Protein AF-A0A399QSS6-F1 (afdb_monomer_lite)

Organism: NCBI:txid33014

InterPro domains:
  IPR018674 Protein of unknown function DUF2142, membrane [PF09913] (36-411)

Sequence (459 aa):
MMRTPPHARAPRTDGRPGRASLLVFLAALIGIGVLSALWAVTTPLGASPDEPAHMNKAASVVRGQFLGDVTDDPQVRTVQVPAGVAYSDPSACARHDGDRTADCAPGFPAGDAADRIVSTETSAGLYDPVYYLLVGWPTLIWGGSTTAVFGMRLVSALLCTLLAAGALAYLARLPRPVLPVLATFAALTPMTHSLFGSVNPNAFEIAATAAFAAAYVSGLVRGGPVSWRTAAFLAVTGGLLVHARGLSPMWLGVVVVAGACLVGWPRAWAYLRRPQVLTAVGVVAVSTALAVVWILRTGSLAAVGVYERAGTSFGEGLVIMLERTVDYARDMVGNFGWLDTAIPSYAVFPYFVGWGVIVAAALMIPSAKGGRRAVVVALVGFVLLPALVQASSVTKSGFVWQGRYNLPAYLLLIMVAAVVAAPAFDRVPALVHRRILALVAVVHAAAAFVGLMTFLRRN

Secondary structure (DSSP, 8-state):
---PPP-------S-S--HHHHHHHHHHHHHHHHHHHHHHHHSPTT-STTHHHHHHHHHHHTTT-SS-EE-SSSS-EEEEEEHHHHTTTTT-TTTT-TT--GGGSPPPPPGGGGTSEEEEEETTTTS-SHHHHHHHTHHHHSTTSHHHHHHHHHHHHHHHHHHHHHHHHHHTTSSS-HHHHHHHHHHS-HHHHHHHTSS-HHHHHHHHHHHHHHHHHHHHHH-SPPPHHHHHHHHHHHHHHHTTSTTHHHHHHHHHHHHHHHH-HHHHHHHHTSHHHHHHHHHHHHHHHHHHHHHHHHTTTT-----TTTT--HHHHHHHHHHTHHHHHHHHHHEETTTTEEPPHHHHHHHHHHHHHHHHHHHHS--STTHHHHHHHHHHHHHHHHHHHHHHHHHHH-----GGGGHHHHHHHHHHHHHHHHHHHTTS-HHHHHHHHHHHHHHHHHHHHHHHHHHHTT-

Structure (mmCIF, N/CA/C/O backbone):
data_AF-A0A399QSS6-F1
#
_entry.id   AF-A0A399QSS6-F1
#
loop_
_atom_site.group_PDB
_atom_site.id
_atom_site.type_symbol
_atom_site.label_atom_id
_atom_site.label_alt_id
_atom_site.label_comp_id
_atom_site.label_asym_id
_atom_site.label_entity_id
_atom_site.label_seq_id
_atom_site.pdbx_PDB_ins_code
_atom_site.Cartn_x
_atom_site.Cartn_y
_atom_site.Cartn_z
_atom_site.occupancy
_atom_site.B_iso_or_equiv
_atom_site.auth_seq_id
_atom_site.auth_comp_id
_atom_site.auth_asym_id
_atom_site.auth_atom_id
_atom_site.pdbx_PDB_model_num
ATOM 1 N N . MET A 1 1 ? -6.012 -2.836 61.824 1.00 42.12 1 MET A N 1
ATOM 2 C CA . MET A 1 1 ? -5.228 -3.176 60.614 1.00 42.12 1 MET A CA 1
ATOM 3 C C . MET A 1 1 ? -5.955 -2.652 59.381 1.00 42.12 1 MET A C 1
ATOM 5 O O . MET A 1 1 ? -6.887 -3.290 58.907 1.00 42.12 1 MET A O 1
ATOM 9 N N . MET A 1 2 ? -5.586 -1.461 58.902 1.00 37.75 2 MET A N 1
ATOM 10 C CA . MET A 1 2 ? -6.075 -0.924 57.627 1.00 37.75 2 MET A CA 1
ATOM 11 C C . MET A 1 2 ? -5.418 -1.702 56.484 1.00 37.75 2 MET A C 1
ATOM 13 O O . MET A 1 2 ? -4.194 -1.727 56.378 1.00 37.75 2 MET A O 1
ATOM 17 N N . ARG A 1 3 ? -6.225 -2.363 55.647 1.00 40.69 3 ARG A N 1
ATOM 18 C CA . ARG A 1 3 ? -5.757 -2.981 54.403 1.00 40.69 3 ARG A CA 1
ATOM 19 C C . ARG A 1 3 ? -5.365 -1.870 53.433 1.00 40.69 3 ARG A C 1
ATOM 21 O O . ARG A 1 3 ? -6.220 -1.130 52.956 1.00 40.69 3 ARG A O 1
ATOM 28 N N . THR A 1 4 ? -4.074 -1.763 53.155 1.00 36.94 4 THR A N 1
ATOM 29 C CA . THR A 1 4 ? -3.528 -0.985 52.044 1.00 36.94 4 THR A CA 1
ATOM 30 C C . THR A 1 4 ? -4.173 -1.447 50.729 1.00 36.94 4 THR A C 1
ATOM 32 O O . THR A 1 4 ? -4.243 -2.653 50.476 1.00 36.94 4 THR A O 1
ATOM 35 N N . PRO A 1 5 ? -4.678 -0.530 49.885 1.00 42.84 5 PRO A N 1
ATOM 36 C CA . PRO A 1 5 ? -5.197 -0.893 48.574 1.00 42.84 5 PRO A CA 1
ATOM 37 C C . PRO A 1 5 ? -4.061 -1.456 47.703 1.00 42.84 5 PRO A C 1
ATOM 39 O O . PRO A 1 5 ? -2.914 -1.020 47.836 1.00 42.84 5 PRO A O 1
ATOM 42 N N . PRO A 1 6 ? -4.342 -2.422 46.810 1.00 45.88 6 PRO A N 1
ATOM 43 C CA . PRO A 1 6 ? -3.322 -2.992 45.943 1.00 45.88 6 PRO A CA 1
ATOM 44 C C . PRO A 1 6 ? -2.719 -1.880 45.084 1.00 45.88 6 PRO A C 1
ATOM 46 O O . PRO A 1 6 ? -3.445 -1.168 44.388 1.00 45.88 6 PRO A O 1
ATOM 49 N N . HIS A 1 7 ? -1.393 -1.731 45.148 1.00 41.66 7 HIS A N 1
ATOM 50 C CA . HIS A 1 7 ? -0.626 -0.816 44.310 1.00 41.66 7 HIS A CA 1
ATOM 51 C C . HIS A 1 7 ? -1.131 -0.885 42.865 1.00 41.66 7 HIS A C 1
ATOM 53 O O . HIS A 1 7 ? -1.028 -1.926 42.207 1.00 41.66 7 HIS A O 1
ATOM 59 N N . ALA A 1 8 ? -1.679 0.228 42.372 1.00 42.28 8 ALA A N 1
ATOM 60 C CA . ALA A 1 8 ? -1.966 0.408 40.961 1.00 42.28 8 ALA A CA 1
ATOM 61 C C . ALA A 1 8 ? -0.668 0.118 40.200 1.00 42.28 8 ALA A C 1
ATOM 63 O O . ALA A 1 8 ? 0.312 0.852 40.331 1.00 42.28 8 ALA A O 1
ATOM 64 N N . ARG A 1 9 ? -0.627 -1.002 39.463 1.00 40.91 9 ARG A N 1
ATOM 65 C CA . ARG A 1 9 ? 0.510 -1.334 38.599 1.00 40.91 9 ARG A CA 1
ATOM 66 C C . ARG A 1 9 ? 0.791 -0.108 37.741 1.00 40.91 9 ARG A C 1
ATOM 68 O O . ARG A 1 9 ? -0.097 0.323 37.005 1.00 40.91 9 ARG A O 1
ATOM 75 N N . ALA A 1 10 ? 2.005 0.434 37.851 1.00 41.94 10 ALA A N 1
ATOM 76 C CA . ALA A 1 10 ? 2.456 1.531 37.009 1.00 41.94 10 ALA A CA 1
ATOM 77 C C . ALA A 1 10 ? 2.076 1.217 35.551 1.00 41.94 10 ALA A C 1
ATOM 79 O O . ALA A 1 10 ? 2.277 0.071 35.118 1.00 41.94 10 ALA A O 1
ATOM 80 N N . PRO A 1 11 ? 1.481 2.168 34.807 1.00 45.41 11 PRO A N 1
ATOM 81 C CA . PRO A 1 11 ? 1.092 1.930 33.429 1.00 45.41 11 PRO A CA 1
ATOM 82 C C . PRO A 1 11 ? 2.336 1.472 32.679 1.00 45.41 11 PRO A C 1
ATOM 84 O O . PRO A 1 11 ? 3.299 2.228 32.546 1.00 45.41 11 PRO A O 1
ATOM 87 N N . ARG A 1 12 ? 2.343 0.199 32.258 1.00 54.56 12 ARG A N 1
ATOM 88 C CA . ARG A 1 12 ? 3.461 -0.365 31.504 1.00 54.56 12 ARG A CA 1
ATOM 89 C C . ARG A 1 12 ? 3.644 0.557 30.307 1.00 54.56 12 ARG A C 1
ATOM 91 O O . ARG A 1 12 ? 2.722 0.709 29.502 1.00 54.56 12 ARG A O 1
ATOM 98 N N . THR A 1 13 ? 4.810 1.196 30.227 1.00 55.78 13 THR A N 1
ATOM 99 C CA . THR A 1 13 ? 5.252 1.842 28.995 1.00 55.78 13 THR A CA 1
ATOM 100 C C . THR A 1 13 ? 5.074 0.842 27.863 1.00 55.78 13 THR A C 1
ATOM 102 O O . THR A 1 13 ? 5.072 -0.371 28.105 1.00 55.78 13 THR A O 1
ATOM 105 N N . ASP A 1 14 ? 4.886 1.323 26.638 1.00 63.03 14 ASP A N 1
ATOM 106 C CA . ASP A 1 14 ? 4.779 0.458 25.467 1.00 63.03 14 ASP A CA 1
ATOM 107 C C . ASP A 1 14 ? 6.132 -0.238 25.168 1.00 63.03 14 ASP A C 1
ATOM 109 O O . ASP A 1 14 ? 6.847 0.088 24.222 1.00 63.03 14 ASP A O 1
ATOM 113 N N . GLY A 1 15 ? 6.565 -1.100 26.092 1.00 58.00 15 GLY A N 1
ATOM 114 C CA . GLY A 1 15 ? 7.837 -1.800 26.150 1.00 58.00 15 GLY A CA 1
ATOM 115 C C . GLY A 1 15 ? 7.843 -3.035 25.257 1.00 58.00 15 GLY A C 1
ATOM 116 O O . GLY A 1 15 ? 7.006 -3.164 24.367 1.00 58.00 15 GLY A O 1
ATOM 117 N N . ARG A 1 16 ? 8.834 -3.923 25.468 1.00 58.53 16 ARG A N 1
ATOM 118 C CA . ARG A 1 16 ? 9.107 -5.106 24.623 1.00 58.53 16 ARG A CA 1
ATOM 119 C C . ARG A 1 16 ? 7.806 -5.794 24.168 1.00 58.53 16 ARG A C 1
ATOM 121 O O . ARG A 1 16 ? 6.924 -5.990 25.008 1.00 58.53 16 ARG A O 1
ATOM 128 N N . PRO A 1 17 ? 7.696 -6.163 22.875 1.00 68.25 17 PRO A N 1
ATOM 129 C CA . PRO A 1 17 ? 6.484 -6.77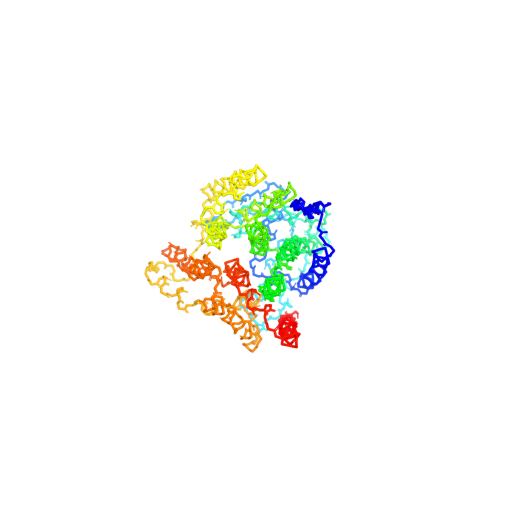3 22.347 1.00 68.25 17 PRO A CA 1
ATOM 130 C C . PRO A 1 17 ? 6.111 -7.987 23.198 1.00 68.25 17 PRO A C 1
ATOM 132 O O . PRO A 1 17 ? 6.953 -8.836 23.493 1.00 68.25 17 PRO A O 1
ATOM 135 N N . GLY A 1 18 ? 4.849 -8.047 23.625 1.00 82.06 18 GLY A N 1
ATOM 136 C CA . GLY A 1 18 ? 4.331 -9.235 24.295 1.00 82.06 18 GLY A CA 1
ATOM 137 C C . GLY A 1 18 ? 4.423 -10.448 23.368 1.00 82.06 18 GLY A C 1
ATOM 138 O O . GLY A 1 18 ? 4.410 -10.297 22.145 1.00 82.06 18 GLY A O 1
ATOM 139 N N . ARG A 1 19 ? 4.464 -11.656 23.944 1.00 89.06 19 ARG A N 1
ATOM 140 C CA . ARG A 1 19 ? 4.574 -12.921 23.193 1.00 89.06 19 ARG A CA 1
ATOM 141 C C . ARG A 1 19 ? 3.567 -13.012 22.037 1.00 89.06 19 ARG A C 1
ATOM 143 O O . ARG A 1 19 ? 3.942 -13.428 20.952 1.00 89.06 19 ARG A O 1
ATOM 150 N N . ALA A 1 20 ? 2.330 -12.551 22.238 1.00 88.81 20 ALA A N 1
ATOM 151 C CA . ALA A 1 20 ? 1.299 -12.527 21.197 1.00 88.81 20 ALA A CA 1
ATOM 152 C C . ALA A 1 20 ? 1.641 -11.599 20.012 1.00 88.81 20 ALA A C 1
ATOM 154 O O . ALA A 1 20 ? 1.513 -12.009 18.867 1.00 88.81 20 ALA A O 1
ATOM 155 N N . SER A 1 21 ? 2.129 -10.381 20.273 1.00 92.62 21 SER A N 1
ATOM 156 C CA . SER A 1 21 ? 2.534 -9.425 19.224 1.00 92.62 21 SER A CA 1
ATOM 157 C C . SER A 1 21 ? 3.714 -9.961 18.408 1.00 92.62 21 SER A C 1
ATOM 159 O O . SER A 1 21 ? 3.717 -9.836 17.188 1.00 92.62 21 SER A O 1
ATOM 161 N N . LEU A 1 22 ? 4.676 -10.622 19.066 1.00 95.06 22 LEU A N 1
ATOM 162 C CA . LEU A 1 22 ? 5.795 -11.279 18.387 1.00 95.06 22 LEU A CA 1
ATOM 163 C C . LEU A 1 22 ? 5.339 -12.472 17.534 1.00 95.06 22 LEU A C 1
ATOM 165 O O . LEU A 1 22 ? 5.793 -12.614 16.407 1.00 95.06 22 LEU A O 1
ATOM 169 N N . LEU A 1 23 ? 4.434 -13.313 18.041 1.00 96.50 23 LEU A N 1
ATOM 170 C CA . LEU A 1 23 ? 3.902 -14.442 17.271 1.00 96.50 23 LEU A CA 1
ATOM 171 C C . LEU A 1 23 ? 3.108 -13.974 16.047 1.00 96.50 23 LEU A C 1
ATOM 173 O O . LEU A 1 23 ? 3.292 -14.531 14.973 1.00 96.50 23 LEU A O 1
ATOM 177 N N . VAL A 1 24 ? 2.281 -12.930 16.185 1.00 96.94 24 VAL A N 1
ATOM 178 C CA . VAL A 1 24 ? 1.565 -12.324 15.048 1.00 96.94 24 VAL A CA 1
ATOM 179 C C . VAL A 1 24 ? 2.550 -11.758 14.029 1.00 96.94 24 VAL A C 1
ATOM 181 O O . VAL A 1 24 ? 2.374 -11.994 12.840 1.00 96.94 24 VAL A O 1
ATOM 184 N N . PHE A 1 25 ? 3.604 -11.072 14.482 1.00 98.00 25 PHE A N 1
ATOM 185 C CA . PHE A 1 25 ? 4.661 -10.582 13.598 1.00 98.00 25 PHE A CA 1
ATOM 186 C C . PHE A 1 25 ? 5.310 -11.721 12.804 1.00 98.00 25 PHE A C 1
ATOM 188 O O . PHE A 1 25 ? 5.372 -11.646 11.585 1.00 98.00 25 PHE A O 1
ATOM 195 N N . LEU A 1 26 ? 5.761 -12.783 13.480 1.00 98.12 26 LEU A N 1
ATOM 196 C CA . LEU A 1 26 ? 6.441 -13.911 12.836 1.00 98.12 26 LEU A CA 1
ATOM 197 C C . LEU A 1 26 ? 5.511 -14.678 11.889 1.00 98.12 26 LEU A C 1
ATOM 199 O O . LEU A 1 26 ? 5.911 -15.006 10.777 1.00 98.12 26 LEU A O 1
ATOM 203 N N . ALA A 1 27 ? 4.264 -14.922 12.297 1.00 97.25 27 ALA A N 1
ATOM 204 C CA . ALA A 1 27 ? 3.274 -15.590 11.457 1.00 97.25 27 ALA A CA 1
ATOM 205 C C . ALA A 1 27 ? 2.940 -14.763 10.207 1.00 97.25 27 ALA A C 1
ATOM 207 O O . ALA A 1 27 ? 2.885 -15.314 9.112 1.00 97.25 27 ALA A O 1
ATOM 208 N N . ALA A 1 28 ? 2.763 -13.446 10.356 1.00 97.44 28 ALA A N 1
ATOM 209 C CA . ALA A 1 28 ? 2.532 -12.544 9.233 1.00 97.44 28 ALA A CA 1
ATOM 210 C C . ALA A 1 28 ? 3.756 -12.456 8.315 1.00 97.44 28 ALA A C 1
ATOM 212 O O . ALA A 1 28 ? 3.603 -12.544 7.104 1.00 97.44 28 ALA A O 1
ATOM 213 N N . LEU A 1 29 ? 4.960 -12.340 8.884 1.00 98.12 29 LEU A N 1
ATOM 214 C CA . LEU A 1 29 ? 6.215 -12.283 8.138 1.00 98.12 29 LEU A CA 1
ATOM 215 C C . LEU A 1 29 ? 6.408 -13.533 7.275 1.00 98.12 29 LEU A C 1
ATOM 217 O O . LEU A 1 29 ? 6.734 -13.416 6.100 1.00 98.12 29 LEU A O 1
ATOM 221 N N . ILE A 1 30 ? 6.166 -14.717 7.840 1.00 97.69 30 ILE A N 1
ATOM 222 C CA . ILE A 1 30 ? 6.285 -15.981 7.109 1.00 97.69 30 ILE A CA 1
ATOM 223 C C . ILE A 1 30 ? 5.143 -16.118 6.096 1.00 97.69 30 ILE A C 1
ATOM 225 O O . ILE A 1 30 ? 5.402 -16.354 4.924 1.00 97.69 30 ILE A O 1
ATOM 229 N N . GLY A 1 31 ? 3.886 -15.948 6.514 1.00 95.81 31 GLY A N 1
ATOM 230 C CA . GLY A 1 31 ? 2.726 -16.172 5.648 1.00 95.81 31 GLY A CA 1
ATOM 231 C C . GLY A 1 31 ? 2.660 -15.205 4.465 1.00 95.81 31 GLY A C 1
ATOM 232 O O . GLY A 1 31 ? 2.586 -15.636 3.318 1.00 95.81 31 GLY A O 1
ATOM 233 N N . ILE A 1 32 ? 2.729 -13.897 4.733 1.00 97.31 32 ILE A N 1
ATOM 234 C CA . ILE A 1 32 ? 2.707 -12.858 3.690 1.00 97.31 32 ILE A CA 1
ATOM 235 C C . ILE A 1 32 ? 4.000 -12.909 2.872 1.00 97.31 32 ILE A C 1
ATOM 237 O O . ILE A 1 32 ? 3.947 -12.767 1.653 1.00 97.31 32 ILE A O 1
ATOM 241 N N . GLY A 1 33 ? 5.145 -13.167 3.514 1.00 97.44 33 GLY A N 1
ATOM 242 C CA . GLY A 1 33 ? 6.438 -13.254 2.840 1.00 97.44 33 GLY A CA 1
ATOM 243 C C . GLY A 1 33 ? 6.507 -14.406 1.845 1.00 97.44 33 GLY A C 1
ATOM 244 O O . GLY A 1 33 ? 6.916 -14.192 0.710 1.00 97.44 33 GLY A O 1
ATOM 245 N N . VAL A 1 34 ? 6.042 -15.602 2.223 1.00 96.38 34 VAL A N 1
ATOM 246 C CA . VAL A 1 34 ? 5.975 -16.760 1.317 1.00 96.38 34 VAL A CA 1
ATOM 247 C C . VAL A 1 34 ? 5.033 -16.485 0.148 1.00 96.38 34 VAL A C 1
ATOM 249 O O . VAL A 1 34 ? 5.405 -16.744 -0.991 1.00 96.38 34 VAL A O 1
ATOM 252 N N . LEU A 1 35 ? 3.847 -15.920 0.398 1.00 95.31 35 LEU A N 1
ATOM 253 C CA . LEU A 1 35 ? 2.904 -15.578 -0.672 1.00 95.31 35 LEU A CA 1
ATOM 254 C C . LEU A 1 35 ? 3.479 -14.526 -1.630 1.00 95.31 35 LEU A C 1
ATOM 256 O O . LEU A 1 35 ? 3.401 -14.694 -2.842 1.00 95.31 35 LEU A O 1
ATOM 260 N N . SER A 1 36 ? 4.091 -13.467 -1.099 1.00 97.25 36 SER A N 1
ATOM 261 C CA . SER A 1 36 ? 4.674 -12.389 -1.907 1.00 97.25 36 SER A CA 1
ATOM 262 C C . SER A 1 36 ? 5.902 -12.868 -2.687 1.00 97.25 36 SER A C 1
ATOM 264 O O . SER A 1 36 ? 6.073 -12.512 -3.847 1.00 97.25 36 SER A O 1
ATOM 266 N N . ALA A 1 37 ? 6.739 -13.721 -2.087 1.00 97.00 37 ALA A N 1
ATOM 267 C CA . ALA A 1 37 ? 7.871 -14.342 -2.770 1.00 97.00 37 ALA A CA 1
ATOM 268 C C . ALA A 1 37 ? 7.411 -15.312 -3.868 1.00 97.00 37 ALA A C 1
ATOM 270 O O . ALA A 1 37 ? 8.011 -15.346 -4.938 1.00 97.00 37 ALA A O 1
ATOM 271 N N . LEU A 1 38 ? 6.324 -16.056 -3.636 1.00 96.00 38 LEU A N 1
ATOM 272 C CA . LEU A 1 38 ? 5.719 -16.911 -4.654 1.00 96.00 38 LEU A CA 1
ATOM 273 C C . LEU A 1 38 ? 5.257 -16.080 -5.854 1.00 96.00 38 LEU A C 1
ATOM 275 O O . LEU A 1 38 ? 5.600 -16.420 -6.982 1.00 96.00 38 LEU A O 1
ATOM 279 N N . TRP A 1 39 ? 4.570 -14.956 -5.626 1.00 96.38 39 TRP A N 1
ATOM 280 C CA . TRP A 1 39 ? 4.232 -14.005 -6.691 1.00 96.38 39 TRP A CA 1
ATOM 281 C C . TRP A 1 39 ? 5.476 -13.456 -7.398 1.00 96.38 39 TRP A C 1
ATOM 283 O O . TRP A 1 39 ? 5.495 -13.402 -8.625 1.00 96.38 39 TRP A O 1
ATOM 293 N N . ALA A 1 40 ? 6.535 -13.124 -6.656 1.00 96.38 40 ALA A N 1
ATOM 294 C CA . ALA A 1 40 ? 7.774 -12.604 -7.231 1.00 96.38 40 ALA A CA 1
ATOM 295 C C . ALA A 1 40 ? 8.432 -13.557 -8.235 1.00 96.38 40 ALA A C 1
ATOM 297 O O . ALA A 1 40 ? 8.922 -13.098 -9.269 1.00 96.38 40 ALA A O 1
ATOM 298 N N . VAL A 1 41 ? 8.436 -14.862 -7.939 1.00 94.94 41 VAL A N 1
ATOM 299 C CA . VAL A 1 41 ? 9.087 -15.879 -8.783 1.00 94.94 41 VAL A CA 1
ATOM 300 C C . VAL A 1 41 ? 8.176 -16.447 -9.867 1.00 94.94 41 VAL A C 1
ATOM 302 O O . VAL A 1 41 ? 8.669 -16.868 -10.906 1.00 94.94 41 VAL A O 1
ATOM 305 N N . THR A 1 42 ? 6.861 -16.471 -9.641 1.00 93.75 42 THR A N 1
ATOM 306 C CA . THR A 1 42 ? 5.901 -17.022 -10.612 1.00 93.75 42 THR A CA 1
ATOM 307 C C . THR A 1 42 ? 5.434 -16.003 -11.634 1.00 93.75 42 THR A C 1
ATOM 309 O O . THR A 1 42 ? 4.964 -16.405 -12.692 1.00 93.75 42 THR A O 1
ATOM 312 N N . THR A 1 43 ? 5.562 -14.704 -11.350 1.00 93.06 43 THR A N 1
ATOM 313 C CA . THR A 1 43 ? 5.119 -13.676 -12.290 1.00 93.06 43 THR A CA 1
ATOM 314 C C . THR A 1 43 ? 6.082 -13.579 -13.472 1.00 93.06 43 THR A C 1
ATOM 316 O O . THR A 1 43 ? 7.268 -13.343 -13.226 1.00 93.06 43 THR A O 1
ATOM 319 N N . PRO A 1 44 ? 5.642 -13.698 -14.740 1.00 92.06 44 PRO A N 1
ATOM 320 C CA . PRO A 1 44 ? 6.536 -13.496 -15.874 1.00 92.06 44 PRO A CA 1
ATOM 321 C C . PRO A 1 44 ? 7.177 -12.105 -15.844 1.00 92.06 44 PRO A C 1
ATOM 323 O O . PRO A 1 44 ? 6.649 -11.160 -15.242 1.00 92.06 44 PRO A O 1
ATOM 326 N N . LEU A 1 45 ? 8.358 -11.969 -16.440 1.00 90.81 45 LEU A N 1
ATOM 327 C CA . LEU A 1 45 ? 9.042 -10.678 -16.495 1.00 90.81 45 LEU A CA 1
ATOM 328 C C . LEU A 1 45 ? 8.195 -9.671 -17.281 1.00 90.81 45 LEU A C 1
ATOM 330 O O . LEU A 1 45 ? 7.624 -10.001 -18.313 1.00 90.81 45 LEU A O 1
ATOM 334 N N . GLY A 1 46 ? 8.034 -8.470 -16.724 1.00 87.19 46 GLY A N 1
ATOM 335 C CA . GLY A 1 46 ? 7.228 -7.411 -17.333 1.00 87.19 46 GLY A CA 1
ATOM 336 C C . GLY A 1 46 ? 5.712 -7.617 -17.305 1.00 87.19 46 GLY A C 1
ATOM 337 O O . GLY A 1 46 ? 4.977 -6.729 -17.733 1.00 87.19 46 GLY A O 1
ATOM 338 N N . ALA A 1 47 ? 5.215 -8.738 -16.772 1.00 91.38 47 ALA A N 1
ATOM 339 C CA . ALA A 1 47 ? 3.779 -9.001 -16.706 1.00 91.38 47 ALA A CA 1
ATOM 340 C C . ALA A 1 47 ? 3.075 -8.225 -15.584 1.00 91.38 47 ALA A C 1
ATOM 342 O O . ALA A 1 47 ? 1.872 -8.023 -15.665 1.00 91.38 47 ALA A O 1
ATOM 343 N N . SER A 1 48 ? 3.790 -7.770 -14.551 1.00 92.12 48 SER A N 1
ATOM 344 C CA . SER A 1 48 ? 3.207 -6.964 -13.472 1.00 92.12 48 SER A CA 1
ATOM 345 C C . SER A 1 48 ? 2.952 -5.519 -13.926 1.00 92.12 48 SER A C 1
ATOM 347 O O . SER A 1 48 ? 3.753 -4.969 -14.688 1.00 92.12 48 SER A O 1
ATOM 349 N N . PRO A 1 49 ? 1.888 -4.862 -13.429 1.00 91.19 49 PRO A N 1
ATOM 350 C CA . PRO A 1 49 ? 1.529 -3.540 -13.910 1.00 91.19 49 PRO A CA 1
ATOM 351 C C . PRO A 1 49 ? 2.637 -2.510 -13.680 1.00 91.19 49 PRO A C 1
ATOM 353 O O . PRO A 1 49 ? 3.116 -2.354 -12.551 1.00 91.19 49 PRO A O 1
ATOM 356 N N . ASP A 1 50 ? 2.998 -1.799 -14.752 1.00 92.31 50 ASP A N 1
ATOM 357 C CA . ASP A 1 50 ? 4.008 -0.731 -14.789 1.00 92.31 50 ASP A CA 1
ATOM 358 C C . ASP A 1 50 ? 5.409 -1.154 -14.299 1.00 92.31 50 ASP A C 1
ATOM 360 O O . ASP A 1 50 ? 6.313 -0.329 -14.154 1.00 92.31 50 ASP A O 1
ATOM 364 N N . GLU A 1 51 ? 5.622 -2.448 -14.048 1.00 95.50 51 GLU A N 1
ATOM 365 C CA . GLU A 1 51 ? 6.838 -2.956 -13.423 1.00 95.50 51 GLU A CA 1
ATOM 366 C C . GLU A 1 51 ? 8.106 -2.674 -14.242 1.00 95.50 51 GLU A C 1
ATOM 368 O O . GLU A 1 51 ? 9.091 -2.263 -13.624 1.00 95.50 51 GLU A O 1
ATOM 373 N N . PRO A 1 52 ? 8.120 -2.792 -15.587 1.00 96.06 52 PRO A N 1
ATOM 374 C CA . PRO A 1 52 ? 9.309 -2.459 -16.370 1.00 96.06 52 PRO A CA 1
ATOM 375 C C . PRO A 1 52 ? 9.803 -1.028 -16.143 1.00 96.06 52 PRO A C 1
ATOM 377 O O . PRO A 1 52 ? 10.987 -0.794 -15.893 1.00 96.06 52 PRO A O 1
ATOM 380 N N . ALA A 1 53 ? 8.880 -0.060 -16.119 1.00 96.50 53 ALA A N 1
ATOM 381 C CA . ALA A 1 53 ? 9.214 1.334 -15.850 1.00 96.50 53 ALA A CA 1
ATOM 382 C C . ALA A 1 53 ? 9.821 1.498 -14.447 1.00 96.50 53 ALA A C 1
ATOM 384 O O . ALA A 1 53 ? 10.811 2.218 -14.272 1.00 96.50 53 ALA A O 1
ATOM 385 N N . HIS A 1 54 ? 9.267 0.806 -13.450 1.00 97.44 54 HIS A N 1
ATOM 386 C CA . HIS A 1 54 ? 9.767 0.837 -12.079 1.00 97.44 54 HIS A CA 1
ATOM 387 C C . HIS A 1 54 ? 11.120 0.126 -11.912 1.00 97.44 54 HIS A C 1
ATOM 389 O O . HIS A 1 54 ? 11.958 0.604 -11.144 1.00 97.44 54 HIS A O 1
ATOM 395 N N . MET A 1 55 ? 11.370 -0.961 -12.646 1.00 97.88 55 MET A N 1
ATOM 396 C CA . MET A 1 55 ? 12.661 -1.654 -12.675 1.00 97.88 55 MET A CA 1
ATOM 397 C C . MET A 1 55 ? 13.754 -0.777 -13.289 1.00 97.88 55 MET A C 1
ATOM 399 O O . MET A 1 55 ? 14.806 -0.594 -12.672 1.00 97.88 55 MET A O 1
ATOM 403 N N . ASN A 1 56 ? 13.478 -0.157 -14.440 1.00 97.88 56 ASN A N 1
ATOM 404 C CA . ASN A 1 56 ? 14.401 0.774 -15.093 1.00 97.88 56 ASN A CA 1
ATOM 405 C C . ASN A 1 56 ? 14.733 1.959 -14.172 1.00 97.88 56 ASN A C 1
ATOM 407 O O . ASN A 1 56 ? 15.902 2.275 -13.950 1.00 97.88 56 ASN A O 1
ATOM 411 N N . LYS A 1 57 ? 13.715 2.556 -13.540 1.00 97.81 57 LYS A N 1
ATOM 412 C CA . LYS A 1 57 ? 13.888 3.639 -12.562 1.00 97.81 57 LYS A CA 1
ATOM 413 C C . LYS A 1 57 ? 14.713 3.206 -11.343 1.00 97.81 57 LYS A C 1
ATOM 415 O O . LYS A 1 57 ? 15.580 3.950 -10.894 1.00 97.81 57 LYS A O 1
ATOM 420 N N . ALA A 1 58 ? 14.476 2.013 -10.800 1.00 98.31 58 ALA A N 1
ATOM 421 C CA . ALA A 1 58 ? 15.264 1.478 -9.690 1.00 98.31 58 ALA A CA 1
ATOM 422 C C . ALA A 1 58 ? 16.736 1.287 -10.057 1.00 98.31 58 ALA A C 1
ATOM 424 O O . ALA A 1 58 ? 17.609 1.734 -9.313 1.00 98.31 58 ALA A O 1
ATOM 425 N N . ALA A 1 59 ? 17.015 0.681 -11.212 1.00 98.31 59 ALA A N 1
ATOM 426 C CA . ALA A 1 59 ? 18.378 0.454 -11.674 1.00 98.31 59 ALA A CA 1
ATOM 427 C C . ALA A 1 59 ? 19.127 1.756 -12.010 1.00 98.31 59 ALA A C 1
ATOM 429 O O . ALA A 1 59 ? 20.339 1.820 -11.779 1.00 98.31 59 ALA A O 1
ATOM 430 N N . SER A 1 60 ? 18.430 2.784 -12.509 1.00 98.25 60 SER A N 1
ATOM 431 C CA . SER A 1 60 ? 19.022 4.094 -12.812 1.00 98.25 60 SER A CA 1
ATOM 432 C C . SER A 1 60 ? 19.348 4.879 -11.537 1.00 98.25 60 SER A C 1
ATOM 434 O O . SER A 1 60 ? 20.449 5.412 -11.387 1.00 98.25 60 SER A O 1
ATOM 436 N N . VAL A 1 61 ? 18.421 4.902 -10.573 1.00 98.06 61 VAL A N 1
ATOM 437 C CA . VAL A 1 61 ? 18.548 5.666 -9.323 1.00 98.06 61 VAL A CA 1
ATOM 438 C C . VAL A 1 61 ? 19.717 5.163 -8.477 1.00 98.06 61 VAL A C 1
ATOM 440 O O . VAL A 1 61 ? 20.498 5.973 -7.980 1.00 98.06 61 VAL A O 1
ATOM 443 N N . VAL A 1 62 ? 19.905 3.844 -8.359 1.00 98.31 62 VAL A N 1
ATOM 444 C CA . VAL A 1 62 ? 21.045 3.280 -7.605 1.00 98.31 62 VAL A CA 1
ATOM 445 C C . VAL A 1 62 ? 22.401 3.505 -8.282 1.00 98.31 62 VAL A C 1
ATOM 447 O O . VAL A 1 62 ? 23.435 3.305 -7.653 1.00 98.31 62 VAL A O 1
ATOM 450 N N . ARG A 1 63 ? 22.406 3.954 -9.544 1.00 97.75 63 ARG A N 1
ATOM 451 C CA . ARG A 1 63 ? 23.596 4.381 -10.301 1.00 97.75 63 ARG A CA 1
ATOM 452 C C . ARG A 1 63 ? 23.754 5.906 -10.350 1.00 97.75 63 ARG A C 1
ATOM 454 O O . ARG A 1 63 ? 24.613 6.409 -11.064 1.00 97.75 63 ARG A O 1
ATOM 461 N N . GLY A 1 64 ? 22.936 6.647 -9.600 1.00 97.44 64 GLY A N 1
ATOM 462 C CA . GLY A 1 64 ? 22.996 8.107 -9.511 1.00 97.44 64 GLY A CA 1
ATOM 463 C C . GLY A 1 64 ? 22.206 8.855 -10.589 1.00 97.44 64 GLY A C 1
ATOM 464 O O . GLY A 1 64 ? 22.153 10.084 -10.550 1.00 97.44 64 GLY A O 1
ATOM 465 N N . GLN A 1 65 ? 21.536 8.161 -11.515 1.00 97.06 65 GLN A N 1
ATOM 466 C CA . GLN A 1 65 ? 20.667 8.795 -12.508 1.00 97.06 65 GLN A CA 1
ATOM 467 C C . GLN A 1 65 ? 19.236 8.905 -11.961 1.00 97.06 65 GLN A C 1
ATOM 469 O O . GLN A 1 65 ? 18.358 8.084 -12.240 1.00 97.06 65 GLN A O 1
ATOM 474 N N . PHE A 1 66 ? 19.014 9.932 -11.136 1.00 95.75 66 PHE A N 1
ATOM 475 C CA . PHE A 1 66 ? 17.764 10.108 -10.395 1.00 95.75 66 PHE A CA 1
ATOM 476 C C . PHE A 1 66 ? 16.563 10.490 -11.260 1.00 95.75 66 PHE A C 1
ATOM 478 O O . PHE A 1 66 ? 15.471 10.019 -10.968 1.00 95.75 66 PHE A O 1
ATOM 485 N N . LEU A 1 67 ? 16.727 11.340 -12.276 1.00 93.31 67 LEU A N 1
ATOM 486 C CA . LEU A 1 67 ? 15.615 11.811 -13.121 1.00 93.31 67 LEU A CA 1
ATOM 487 C C . LEU A 1 67 ? 15.616 11.192 -14.519 1.00 93.31 67 LEU A C 1
ATOM 489 O O . LEU A 1 67 ? 14.542 10.933 -15.050 1.00 93.31 67 LEU A O 1
ATOM 493 N N . GLY A 1 68 ? 16.794 10.929 -15.085 1.00 93.88 68 GLY A N 1
ATOM 494 C CA . GLY A 1 68 ? 16.924 10.590 -16.501 1.00 93.88 68 GLY A CA 1
ATOM 495 C C . GLY A 1 68 ? 16.827 11.817 -17.406 1.00 93.88 68 GLY A C 1
ATOM 496 O O . GLY A 1 68 ? 16.577 12.933 -16.941 1.00 93.88 68 GLY A O 1
ATOM 497 N N . ASP A 1 69 ? 17.039 11.590 -18.694 1.00 94.50 69 ASP A N 1
ATOM 498 C CA . ASP A 1 69 ? 16.990 12.621 -19.723 1.00 94.50 69 ASP A CA 1
ATOM 499 C C . ASP A 1 69 ? 15.549 12.841 -20.195 1.00 94.50 69 ASP A C 1
ATOM 501 O O . ASP A 1 69 ? 14.720 11.928 -20.183 1.00 94.50 69 ASP A O 1
ATOM 505 N N . VAL A 1 70 ? 15.224 14.084 -20.549 1.00 91.81 70 VAL A N 1
ATOM 506 C CA . VAL A 1 70 ? 13.876 14.479 -20.982 1.00 91.81 70 VAL A CA 1
ATOM 507 C C . VAL A 1 70 ? 13.583 13.894 -22.364 1.00 91.81 70 VAL A C 1
ATOM 509 O O . VAL A 1 70 ? 14.437 13.940 -23.244 1.00 91.81 70 VAL A O 1
ATOM 512 N N . THR A 1 71 ? 12.368 13.379 -22.542 1.00 90.62 71 THR A N 1
ATOM 513 C CA . THR A 1 71 ? 11.832 12.949 -23.842 1.00 90.62 71 THR A CA 1
ATOM 514 C C . THR A 1 71 ? 10.726 13.903 -24.299 1.00 90.62 71 THR A C 1
ATOM 516 O O . THR A 1 71 ? 10.366 14.828 -23.563 1.00 90.62 71 THR A O 1
ATOM 519 N N . ASP A 1 72 ? 10.173 13.674 -25.491 1.00 86.62 72 ASP A N 1
ATOM 520 C CA . ASP A 1 72 ? 9.033 14.444 -26.006 1.00 86.62 72 ASP A CA 1
ATOM 521 C C . ASP A 1 72 ? 7.773 14.277 -25.136 1.00 86.62 72 ASP A C 1
ATOM 523 O O . ASP A 1 72 ? 6.950 15.192 -25.055 1.00 86.62 72 ASP A O 1
ATOM 527 N N . ASP A 1 73 ? 7.638 13.145 -24.432 1.00 83.88 73 ASP A N 1
ATOM 528 C CA . ASP A 1 73 ? 6.613 12.968 -23.407 1.00 83.88 73 ASP A CA 1
ATOM 529 C C . ASP A 1 73 ? 7.129 13.505 -22.053 1.00 83.88 73 ASP A C 1
ATOM 531 O O . ASP A 1 73 ? 8.137 13.027 -21.515 1.00 83.88 73 ASP A O 1
ATOM 535 N N . PRO A 1 74 ? 6.442 14.487 -21.438 1.00 79.56 74 PRO A N 1
ATOM 536 C CA . PRO A 1 74 ? 6.867 15.060 -20.167 1.00 79.56 74 PRO A CA 1
ATOM 537 C C . PRO A 1 74 ? 6.927 14.040 -19.017 1.00 79.56 74 PRO A C 1
ATOM 539 O O . PRO A 1 74 ? 7.700 14.269 -18.080 1.00 79.56 74 PRO A O 1
ATOM 542 N N . GLN A 1 75 ? 6.161 12.942 -19.077 1.00 82.62 75 GLN A N 1
ATOM 543 C CA . GLN A 1 75 ? 6.172 11.850 -18.099 1.00 82.62 75 GLN A CA 1
ATOM 544 C C . GLN A 1 75 ? 7.377 10.918 -18.279 1.00 82.62 75 GLN A C 1
ATOM 546 O O . GLN A 1 75 ? 7.915 10.396 -17.295 1.00 82.62 75 GLN A O 1
ATOM 551 N N . VAL A 1 76 ? 7.777 10.681 -19.529 1.00 90.94 76 VAL A N 1
ATOM 552 C CA . VAL A 1 76 ? 8.772 9.670 -19.885 1.00 90.94 76 VAL A CA 1
ATOM 553 C C . VAL A 1 76 ? 10.177 10.260 -19.816 1.00 90.94 76 VAL A C 1
ATOM 555 O O . VAL A 1 76 ? 10.446 11.424 -20.148 1.00 90.94 76 VAL A O 1
ATOM 558 N N . ARG A 1 77 ? 11.093 9.446 -19.298 1.00 94.56 77 ARG A N 1
ATOM 559 C CA . ARG A 1 77 ? 12.506 9.779 -19.165 1.00 94.56 77 ARG A CA 1
ATOM 560 C C . ARG A 1 77 ? 13.358 8.664 -19.736 1.00 94.56 77 ARG A C 1
ATOM 562 O O . ARG A 1 77 ? 13.054 7.491 -19.520 1.00 94.56 77 ARG A O 1
ATOM 569 N N . THR A 1 78 ? 14.446 9.042 -20.389 1.00 97.19 78 THR A N 1
ATOM 570 C CA . THR A 1 78 ? 15.455 8.104 -20.875 1.00 97.19 78 THR A CA 1
ATOM 571 C C . THR A 1 78 ? 16.493 7.864 -19.787 1.00 97.19 78 THR A C 1
ATOM 573 O O . THR A 1 78 ? 16.996 8.799 -19.162 1.00 97.19 78 THR A O 1
ATOM 576 N N . VAL A 1 79 ? 16.802 6.599 -19.521 1.00 97.81 79 VAL A N 1
ATOM 577 C CA . VAL A 1 79 ? 17.737 6.169 -18.481 1.00 97.81 79 VAL A CA 1
ATOM 578 C C . VAL A 1 79 ? 18.697 5.105 -18.996 1.00 97.81 79 VAL A C 1
ATOM 580 O O . VAL A 1 79 ? 18.404 4.369 -19.936 1.00 97.81 79 VAL A O 1
ATOM 583 N N . GLN A 1 80 ? 19.850 5.010 -18.339 1.00 98.12 80 GLN A N 1
ATOM 584 C CA . GLN A 1 80 ? 20.914 4.069 -18.651 1.00 98.12 80 GLN A CA 1
ATOM 585 C C . GLN A 1 80 ? 20.922 2.937 -17.619 1.00 98.12 80 GLN A C 1
ATOM 587 O O . GLN A 1 80 ? 21.206 3.156 -16.438 1.00 98.12 80 GLN A O 1
ATOM 592 N N . VAL A 1 81 ? 20.622 1.715 -18.057 1.00 97.94 81 VAL A N 1
ATOM 593 C CA . VAL A 1 81 ? 20.520 0.533 -17.181 1.00 97.94 81 VAL A CA 1
ATOM 594 C C . VAL A 1 81 ? 21.119 -0.704 -17.859 1.00 97.94 81 VAL A C 1
ATOM 596 O O . VAL A 1 81 ? 21.284 -0.701 -19.078 1.00 97.94 81 VAL A O 1
ATOM 599 N N . PRO A 1 82 ? 21.460 -1.772 -17.114 1.00 97.88 82 PRO A N 1
ATOM 600 C CA . PRO A 1 82 ? 21.867 -3.037 -17.724 1.00 97.88 82 PRO A CA 1
ATOM 601 C C . PRO A 1 82 ? 20.785 -3.601 -18.656 1.00 97.88 82 PRO A C 1
ATOM 603 O O . PRO A 1 82 ? 19.596 -3.556 -18.328 1.00 97.88 82 PRO A O 1
ATOM 606 N N . ALA A 1 83 ? 21.187 -4.172 -19.789 1.00 97.06 83 ALA A N 1
ATOM 607 C CA . ALA A 1 83 ? 20.284 -4.688 -20.815 1.00 97.06 83 ALA A CA 1
ATOM 608 C C . ALA A 1 83 ? 19.293 -5.730 -20.287 1.00 97.06 83 ALA A C 1
ATOM 610 O O . ALA A 1 83 ? 18.133 -5.723 -20.689 1.00 97.06 83 ALA A O 1
ATOM 611 N N . GLY A 1 84 ? 19.703 -6.593 -19.356 1.00 96.19 84 GLY A N 1
ATOM 612 C CA . GLY A 1 84 ? 18.783 -7.571 -18.774 1.00 96.19 84 GLY A CA 1
ATOM 613 C C . GLY A 1 84 ? 17.757 -6.971 -17.800 1.00 96.19 84 GLY A C 1
ATOM 614 O O . GLY A 1 84 ? 16.700 -7.563 -17.600 1.00 96.19 84 GLY A O 1
ATOM 615 N N . VAL A 1 85 ? 17.990 -5.762 -17.268 1.00 97.00 85 VAL A N 1
ATOM 616 C CA . VAL A 1 85 ? 16.941 -4.985 -16.578 1.00 97.00 85 VAL A CA 1
ATOM 617 C C . VAL A 1 85 ? 15.999 -4.353 -17.604 1.00 97.00 85 VAL A C 1
ATOM 619 O O . VAL A 1 85 ? 14.781 -4.497 -17.484 1.00 97.00 85 VAL A O 1
ATOM 622 N N . ALA A 1 86 ? 16.553 -3.717 -18.643 1.00 96.81 86 ALA A N 1
ATOM 623 C CA . ALA A 1 86 ? 15.775 -3.102 -19.724 1.00 96.81 86 ALA A CA 1
ATOM 624 C C . ALA A 1 86 ? 14.888 -4.115 -20.471 1.00 96.81 86 ALA A C 1
ATOM 626 O O . ALA A 1 86 ? 13.816 -3.757 -20.950 1.00 96.81 86 ALA A O 1
ATOM 627 N N . TYR A 1 87 ? 15.300 -5.386 -20.515 1.00 95.38 87 TYR A N 1
ATOM 628 C CA . TYR A 1 87 ? 14.544 -6.502 -21.087 1.00 95.38 87 TYR A CA 1
ATOM 629 C C . TYR A 1 87 ? 13.155 -6.704 -20.450 1.00 95.38 87 TYR A C 1
ATOM 631 O O . TYR A 1 87 ? 12.266 -7.287 -21.077 1.00 95.38 87 TYR A O 1
ATOM 639 N N . SER A 1 88 ? 12.924 -6.197 -19.234 1.00 91.44 88 SER A N 1
ATOM 640 C CA . SER A 1 88 ? 11.602 -6.238 -18.597 1.00 91.44 88 SER A CA 1
ATOM 641 C C . SER A 1 88 ? 10.494 -5.602 -19.451 1.00 91.44 88 SER A C 1
ATOM 643 O O . SER A 1 88 ? 9.358 -6.057 -19.383 1.00 91.44 88 SER A O 1
ATOM 645 N N . ASP A 1 89 ? 10.795 -4.604 -20.291 1.00 92.06 89 ASP A N 1
ATOM 646 C CA . ASP A 1 89 ? 9.781 -3.984 -21.155 1.00 92.06 89 ASP A CA 1
ATOM 647 C C . ASP A 1 89 ? 9.476 -4.818 -22.419 1.00 92.06 89 ASP A C 1
ATOM 649 O O . ASP A 1 89 ? 8.314 -5.181 -22.602 1.00 92.06 89 ASP A O 1
ATOM 653 N N . PRO A 1 90 ? 10.468 -5.270 -23.219 1.00 92.19 90 PRO A N 1
ATOM 654 C CA . PRO A 1 90 ? 10.228 -6.217 -24.314 1.00 92.19 90 PRO A CA 1
ATOM 655 C C . PRO A 1 90 ? 9.578 -7.542 -23.892 1.00 92.19 90 PRO A C 1
ATOM 657 O O . PRO A 1 90 ? 8.876 -8.161 -24.691 1.00 92.19 90 PRO A O 1
ATOM 660 N N . SER A 1 91 ? 9.801 -7.996 -22.653 1.00 91.25 91 SER A N 1
ATOM 661 C CA . SER A 1 91 ? 9.150 -9.202 -22.114 1.00 91.25 91 SER A CA 1
ATOM 662 C C . SER A 1 91 ? 7.687 -8.997 -21.720 1.00 91.25 91 SER A C 1
ATOM 664 O O . SER A 1 91 ? 6.946 -9.973 -21.624 1.00 91.25 91 SER A O 1
ATOM 666 N N . ALA A 1 92 ? 7.210 -7.753 -21.612 1.00 91.31 92 ALA A N 1
ATOM 667 C CA . ALA A 1 92 ? 5.800 -7.428 -21.397 1.00 91.31 92 ALA A CA 1
ATOM 668 C C . ALA A 1 92 ? 4.938 -7.598 -22.673 1.00 91.31 92 ALA A C 1
ATOM 670 O O . ALA A 1 92 ? 4.005 -6.836 -22.910 1.00 91.31 92 ALA A O 1
ATOM 671 N N . CYS A 1 93 ? 5.228 -8.594 -23.512 1.00 91.56 93 CYS A N 1
ATOM 672 C CA . CYS A 1 93 ? 4.600 -8.807 -24.821 1.00 91.56 93 CYS A CA 1
ATOM 673 C C . CYS A 1 93 ? 3.116 -9.220 -24.759 1.00 91.56 93 CYS A C 1
ATOM 675 O O . CYS A 1 93 ? 2.394 -9.056 -25.741 1.00 91.56 93 CYS A O 1
ATOM 677 N N . ALA A 1 94 ? 2.661 -9.746 -23.618 1.00 91.00 94 ALA A N 1
ATOM 678 C CA . ALA A 1 94 ? 1.261 -10.083 -23.352 1.00 91.00 94 ALA A CA 1
ATOM 679 C C . ALA A 1 94 ? 0.482 -8.924 -22.692 1.00 91.00 94 ALA A C 1
ATOM 681 O O . ALA A 1 94 ? -0.658 -9.100 -22.271 1.00 91.00 94 ALA A O 1
ATOM 682 N N . ARG A 1 95 ? 1.086 -7.734 -22.557 1.00 91.44 95 ARG A N 1
ATOM 683 C CA . ARG A 1 95 ? 0.454 -6.545 -21.965 1.00 91.44 95 ARG A CA 1
ATOM 684 C C . ARG A 1 95 ? -0.894 -6.252 -22.639 1.00 91.44 95 ARG A C 1
ATOM 686 O O . ARG A 1 95 ? -0.945 -6.049 -23.847 1.00 91.44 95 ARG A O 1
ATOM 693 N N . HIS A 1 96 ? -1.953 -6.173 -21.829 1.00 90.69 96 HIS A N 1
ATOM 694 C CA . HIS A 1 96 ? -3.339 -5.910 -22.248 1.00 90.69 96 HIS A CA 1
ATOM 695 C C . HIS A 1 96 ? -3.998 -7.027 -23.078 1.00 90.69 96 HIS A C 1
ATOM 697 O O . HIS A 1 96 ? -5.106 -6.837 -23.574 1.00 90.69 96 HIS A O 1
ATOM 703 N N . ASP A 1 97 ? -3.364 -8.197 -23.170 1.00 89.94 97 ASP A N 1
ATOM 704 C CA . ASP A 1 97 ? -3.897 -9.387 -23.830 1.00 89.94 97 ASP A CA 1
ATOM 705 C C . ASP A 1 97 ? -3.904 -10.561 -22.838 1.00 89.94 97 ASP A C 1
ATOM 707 O O . ASP A 1 97 ? -2.890 -11.222 -22.589 1.00 89.94 97 ASP A O 1
ATOM 711 N N . GLY A 1 98 ? -5.062 -10.781 -22.210 1.00 85.69 98 GLY A N 1
ATOM 712 C CA . GLY A 1 98 ? -5.243 -11.796 -21.170 1.00 85.69 98 GLY A CA 1
ATOM 713 C C . GLY A 1 98 ? -5.163 -13.240 -21.678 1.00 85.69 98 GLY A C 1
ATOM 714 O O . GLY A 1 98 ? -4.883 -14.132 -20.878 1.00 85.69 98 GLY A O 1
ATOM 715 N N . ASP A 1 99 ? -5.360 -13.460 -22.982 1.00 88.75 99 ASP A N 1
ATOM 716 C CA . ASP A 1 99 ? -5.347 -14.788 -23.611 1.00 88.75 99 ASP A CA 1
ATOM 717 C C . ASP A 1 99 ? -3.956 -15.173 -24.144 1.00 88.75 99 ASP A C 1
ATOM 719 O O . ASP A 1 99 ? -3.711 -16.327 -24.504 1.00 88.75 99 ASP A O 1
ATOM 723 N N . ARG A 1 100 ? -3.018 -14.219 -24.167 1.00 91.19 100 ARG A N 1
ATOM 724 C CA . ARG A 1 100 ? -1.639 -14.428 -24.609 1.00 91.19 100 ARG A CA 1
ATOM 725 C C . ARG A 1 100 ? -0.732 -14.873 -23.461 1.00 91.19 100 ARG A C 1
ATOM 727 O O . ARG A 1 100 ? -0.722 -14.268 -22.386 1.00 91.19 100 ARG A O 1
ATOM 734 N N . THR A 1 101 ? 0.060 -15.917 -23.711 1.00 91.75 101 THR A N 1
ATOM 735 C CA . THR A 1 101 ? 1.075 -16.425 -22.775 1.00 91.75 101 THR A CA 1
ATOM 736 C C . THR A 1 101 ? 2.388 -15.646 -22.882 1.00 91.75 101 THR A C 1
ATOM 738 O O . THR A 1 101 ? 2.644 -14.955 -23.871 1.00 91.75 101 THR A O 1
ATOM 741 N N . ALA A 1 102 ? 3.241 -15.768 -21.865 1.00 90.62 102 ALA A N 1
ATOM 742 C CA . ALA A 1 102 ? 4.546 -15.118 -21.785 1.00 90.62 102 ALA A CA 1
ATOM 743 C C . ALA A 1 102 ? 5.571 -15.641 -22.812 1.00 90.62 102 ALA A C 1
ATOM 745 O O . ALA A 1 102 ? 6.588 -14.985 -23.035 1.00 90.62 102 ALA A O 1
ATOM 746 N N . ASP A 1 103 ? 5.282 -16.750 -23.502 1.00 91.12 103 ASP A N 1
ATOM 747 C CA . ASP A 1 103 ? 6.107 -17.308 -24.587 1.00 91.12 103 ASP A CA 1
ATOM 748 C C . ASP A 1 103 ? 6.315 -16.343 -25.764 1.00 91.12 103 ASP A C 1
ATOM 750 O O . ASP A 1 103 ? 7.212 -16.535 -26.584 1.00 91.12 103 ASP A O 1
ATOM 754 N N . CYS A 1 104 ? 5.505 -15.284 -25.872 1.00 92.38 104 CYS A N 1
ATOM 755 C CA . CYS A 1 104 ? 5.726 -14.242 -26.870 1.00 92.38 104 CYS A CA 1
ATOM 756 C C . CYS A 1 104 ? 6.981 -13.396 -26.627 1.00 92.38 104 CYS A C 1
ATOM 758 O O . CYS A 1 104 ? 7.337 -12.595 -27.497 1.00 92.38 104 CYS A O 1
ATOM 760 N N . ALA A 1 105 ? 7.600 -13.506 -25.450 1.00 92.25 105 ALA A N 1
ATOM 761 C CA . ALA A 1 105 ? 8.714 -12.660 -25.078 1.00 92.25 105 ALA A CA 1
ATOM 762 C C . ALA A 1 105 ? 9.942 -13.011 -25.934 1.00 92.25 105 ALA A C 1
ATOM 764 O O . ALA A 1 105 ? 10.222 -14.188 -26.176 1.00 92.25 105 ALA A O 1
ATOM 765 N N . PRO A 1 106 ? 10.719 -12.011 -26.385 1.00 91.19 106 PRO A N 1
ATOM 766 C CA . PRO A 1 106 ? 11.996 -12.284 -27.035 1.00 91.19 106 PRO A CA 1
ATOM 767 C C . PRO A 1 106 ? 12.945 -13.000 -26.061 1.00 91.19 106 PRO A C 1
ATOM 769 O O . PRO A 1 106 ? 12.742 -12.959 -24.854 1.00 91.19 106 PRO A O 1
ATOM 772 N N . GLY A 1 107 ? 14.012 -13.638 -26.542 1.00 89.88 107 GLY A N 1
ATOM 773 C CA . GLY A 1 107 ? 14.982 -14.296 -25.655 1.00 89.88 107 GLY A CA 1
ATOM 774 C C . GLY A 1 107 ? 15.669 -13.317 -24.688 1.00 89.88 107 GLY A C 1
ATOM 775 O O . GLY A 1 107 ? 16.038 -12.210 -25.082 1.00 89.88 107 GLY A O 1
ATOM 776 N N . PHE A 1 108 ? 15.860 -13.727 -23.428 1.00 92.69 108 PHE A N 1
ATOM 777 C CA . PHE A 1 108 ? 16.608 -12.941 -22.437 1.00 92.69 108 PHE A CA 1
ATOM 778 C C . PHE A 1 108 ? 18.075 -12.753 -22.888 1.00 92.69 108 PHE A C 1
ATOM 780 O O . PHE A 1 108 ? 18.674 -13.718 -23.375 1.00 92.69 108 PHE A O 1
ATOM 787 N N . PRO A 1 109 ? 18.691 -11.563 -22.722 1.00 91.31 109 PRO A N 1
ATOM 788 C CA . PRO A 1 109 ? 20.088 -11.338 -23.098 1.00 91.31 109 PRO A CA 1
ATOM 789 C C . PRO A 1 109 ? 21.041 -12.318 -22.396 1.00 91.31 109 PRO A C 1
ATOM 791 O O . PRO A 1 109 ? 21.037 -12.429 -21.173 1.00 91.31 109 PRO A O 1
ATOM 794 N N . ALA A 1 110 ? 21.870 -13.036 -23.156 1.00 87.00 110 ALA A N 1
ATOM 795 C CA . ALA A 1 110 ? 22.743 -14.073 -22.606 1.00 87.00 110 ALA A CA 1
ATOM 796 C C . ALA A 1 110 ? 24.106 -13.526 -22.146 1.00 87.00 110 ALA A C 1
ATOM 798 O O . ALA A 1 110 ? 24.714 -12.699 -22.828 1.00 87.00 110 ALA A O 1
ATOM 799 N N . GLY A 1 111 ? 24.613 -14.051 -21.024 1.00 86.75 111 GLY A N 1
ATOM 800 C CA . GLY A 1 111 ? 25.955 -13.753 -20.508 1.00 86.75 111 GLY A CA 1
ATOM 801 C C . GLY A 1 111 ? 26.218 -12.253 -20.361 1.00 86.75 111 GLY A C 1
ATOM 802 O O . GLY A 1 111 ? 25.343 -11.501 -19.933 1.00 86.75 111 GLY A O 1
ATOM 803 N N . ASP A 1 112 ? 27.402 -11.817 -20.786 1.00 89.38 112 ASP A N 1
ATOM 804 C CA . ASP A 1 112 ? 27.862 -10.425 -20.678 1.00 89.38 112 ASP A CA 1
ATOM 805 C C . ASP A 1 112 ? 26.965 -9.419 -21.423 1.00 89.38 112 ASP A C 1
ATOM 807 O O . ASP A 1 112 ? 26.964 -8.225 -21.113 1.00 89.38 112 ASP A O 1
ATOM 811 N N . ALA A 1 113 ? 26.154 -9.875 -22.390 1.00 92.81 113 ALA A N 1
ATOM 812 C CA . ALA A 1 113 ? 25.206 -9.004 -23.079 1.00 92.81 113 ALA A CA 1
ATOM 813 C C . ALA A 1 113 ? 24.137 -8.449 -22.126 1.00 92.81 113 ALA A C 1
ATOM 815 O O . ALA A 1 113 ? 23.660 -7.339 -22.354 1.00 92.81 113 ALA A O 1
ATOM 816 N N . ALA A 1 114 ? 23.789 -9.177 -21.057 1.00 94.62 114 ALA A N 1
ATOM 817 C CA . ALA A 1 114 ? 22.848 -8.719 -20.036 1.00 94.62 114 ALA A CA 1
ATOM 818 C C . ALA A 1 114 ? 23.392 -7.539 -19.219 1.00 94.62 114 ALA A C 1
ATOM 820 O O . ALA A 1 114 ? 22.619 -6.677 -18.798 1.00 94.62 114 ALA A O 1
ATOM 821 N N . ASP A 1 115 ? 24.710 -7.476 -19.030 1.00 95.69 115 ASP A N 1
ATOM 822 C CA . ASP A 1 115 ? 25.377 -6.461 -18.212 1.00 95.69 115 ASP A CA 1
ATOM 823 C C . ASP A 1 115 ? 25.694 -5.177 -18.982 1.00 95.69 115 ASP A C 1
ATOM 825 O O . ASP A 1 115 ? 25.973 -4.137 -18.375 1.00 95.69 115 ASP A O 1
ATOM 829 N N . ARG A 1 116 ? 25.610 -5.209 -20.318 1.00 96.56 116 ARG A N 1
ATOM 830 C CA . ARG A 1 116 ? 25.816 -4.025 -21.153 1.00 96.56 116 ARG A CA 1
ATOM 831 C C . ARG A 1 116 ? 24.830 -2.930 -20.760 1.00 96.56 116 ARG A C 1
ATOM 833 O O . ARG A 1 116 ? 23.621 -3.139 -20.767 1.00 96.56 116 ARG A O 1
ATOM 840 N N . ILE A 1 117 ? 25.347 -1.737 -20.477 1.00 97.44 117 ILE A N 1
ATOM 841 C CA . ILE A 1 117 ? 24.506 -0.567 -20.236 1.00 97.44 117 ILE A CA 1
ATOM 842 C C . ILE A 1 117 ? 23.870 -0.125 -21.554 1.00 97.44 117 ILE A C 1
ATOM 844 O O . ILE A 1 117 ? 24.567 0.135 -22.538 1.00 97.44 117 ILE A O 1
ATOM 848 N N . VAL A 1 118 ? 22.544 -0.045 -21.556 1.00 97.31 118 VAL A N 1
ATOM 849 C CA . VAL A 1 118 ? 21.721 0.379 -22.688 1.00 97.31 118 VAL A CA 1
ATOM 850 C C . VAL A 1 118 ? 20.837 1.550 -22.289 1.00 97.31 118 VAL A C 1
ATOM 852 O O . VAL A 1 118 ? 20.547 1.754 -21.108 1.00 97.31 118 VAL A O 1
ATOM 855 N N . SER A 1 119 ? 20.423 2.310 -23.297 1.00 97.19 119 SER A N 1
ATOM 856 C CA . SER A 1 119 ? 19.428 3.362 -23.143 1.00 97.19 119 SER A CA 1
ATOM 857 C C . SER A 1 119 ? 18.030 2.765 -23.233 1.00 97.19 119 SER A C 1
ATOM 859 O O . SER A 1 119 ? 17.766 1.957 -24.122 1.00 97.19 119 SER A O 1
ATOM 861 N N . THR A 1 120 ? 17.160 3.125 -22.298 1.00 96.56 120 THR A N 1
ATOM 862 C CA . THR A 1 120 ? 15.762 2.687 -22.262 1.00 96.56 120 THR A CA 1
ATOM 863 C C . THR A 1 120 ? 14.886 3.758 -21.627 1.00 96.56 120 THR A C 1
ATOM 865 O O . THR A 1 120 ? 15.381 4.682 -20.982 1.00 96.56 120 THR A O 1
ATOM 868 N N . GLU A 1 121 ? 13.579 3.627 -21.782 1.00 95.75 121 GLU A N 1
ATOM 869 C CA . GLU A 1 121 ? 12.605 4.579 -21.269 1.00 95.75 121 GLU A CA 1
ATOM 870 C C . GLU A 1 121 ? 11.997 4.125 -19.935 1.00 95.75 121 GLU A C 1
ATOM 872 O O . GLU A 1 121 ? 11.931 2.940 -19.585 1.00 95.75 121 GLU A O 1
ATOM 877 N N . THR A 1 122 ? 11.540 5.099 -19.152 1.00 95.31 122 THR A N 1
ATOM 878 C CA . THR A 1 122 ? 10.731 4.872 -17.957 1.00 95.31 122 THR A CA 1
ATOM 879 C C . THR A 1 122 ? 9.689 5.971 -17.780 1.00 95.31 122 THR A C 1
ATOM 881 O O . THR A 1 122 ? 10.006 7.159 -17.719 1.00 95.31 122 THR A O 1
ATOM 884 N N . SER A 1 123 ? 8.431 5.567 -17.603 1.00 92.81 123 SER A N 1
ATOM 885 C CA . SER A 1 123 ? 7.323 6.450 -17.206 1.00 92.81 123 SER A CA 1
ATOM 886 C C . SER A 1 123 ? 7.314 6.769 -15.700 1.00 92.81 123 SER A C 1
ATOM 888 O O . SER A 1 123 ? 6.462 7.520 -15.217 1.00 92.81 123 SER A O 1
ATOM 890 N N . ALA A 1 124 ? 8.268 6.209 -14.943 1.00 93.44 124 ALA A N 1
ATOM 891 C CA . ALA A 1 124 ? 8.472 6.449 -13.517 1.00 93.44 124 ALA A CA 1
ATOM 892 C C . ALA A 1 124 ? 9.616 7.444 -13.235 1.00 93.44 124 ALA A C 1
ATOM 894 O O . ALA A 1 124 ? 9.976 7.665 -12.074 1.00 93.44 124 ALA A O 1
ATOM 895 N N . GLY A 1 125 ? 10.186 8.069 -14.273 1.00 91.69 125 GLY A N 1
ATOM 896 C CA . GLY A 1 125 ? 11.338 8.971 -14.178 1.00 91.69 125 GLY A CA 1
ATOM 897 C C . GLY A 1 125 ? 11.177 10.099 -13.153 1.00 91.69 125 GLY A C 1
ATOM 898 O O . GLY A 1 125 ? 12.110 10.403 -12.413 1.00 91.69 125 GLY A O 1
ATOM 899 N N . LEU A 1 126 ? 9.970 10.652 -13.013 1.00 92.38 126 LEU A N 1
ATOM 900 C CA . LEU A 1 126 ? 9.676 11.754 -12.085 1.00 92.38 126 LEU A CA 1
ATOM 901 C C . LEU A 1 126 ? 9.353 11.317 -10.649 1.00 92.38 126 LEU A C 1
ATOM 903 O O . LEU A 1 126 ? 9.218 12.160 -9.761 1.00 92.38 126 LEU A O 1
ATOM 907 N N . TYR A 1 127 ? 9.222 10.013 -10.396 1.00 94.06 127 TYR A N 1
ATOM 908 C CA . TYR A 1 127 ? 8.869 9.520 -9.068 1.00 94.06 127 TYR A CA 1
ATOM 909 C C . TYR A 1 127 ? 10.010 9.761 -8.069 1.00 94.06 127 TYR A C 1
ATOM 911 O O . TYR A 1 127 ? 11.192 9.785 -8.436 1.00 94.06 127 TYR A O 1
ATOM 919 N N . ASP A 1 128 ? 9.628 9.910 -6.800 1.00 95.25 128 ASP A N 1
ATOM 920 C CA . ASP A 1 128 ? 10.548 10.066 -5.674 1.00 95.25 128 ASP A CA 1
ATOM 921 C C . ASP A 1 128 ? 11.506 8.862 -5.569 1.00 95.25 128 ASP A C 1
ATOM 923 O O . ASP A 1 128 ? 11.065 7.718 -5.714 1.00 95.25 128 ASP A O 1
ATOM 927 N N . PRO A 1 129 ? 12.816 9.082 -5.359 1.00 96.56 129 PRO A N 1
ATOM 928 C CA . PRO A 1 129 ? 13.814 8.023 -5.445 1.00 96.56 129 PRO A CA 1
ATOM 929 C C . PRO A 1 129 ? 13.858 7.057 -4.254 1.00 96.56 129 PRO A C 1
ATOM 931 O O . PRO A 1 129 ? 14.506 6.018 -4.379 1.00 96.56 129 PRO A O 1
ATOM 934 N N . VAL A 1 130 ? 13.215 7.344 -3.114 1.00 97.38 130 VAL A N 1
ATOM 935 C CA . VAL A 1 130 ? 13.407 6.554 -1.878 1.00 97.38 130 VAL A CA 1
ATOM 936 C C . VAL A 1 130 ? 13.079 5.072 -2.069 1.00 97.38 130 VAL A C 1
ATOM 938 O O . VAL A 1 130 ? 13.905 4.222 -1.741 1.00 97.38 130 VAL A O 1
ATOM 941 N N . TYR A 1 131 ? 11.912 4.738 -2.628 1.00 98.19 131 TYR A N 1
ATOM 942 C CA . TYR A 1 131 ? 11.537 3.338 -2.871 1.00 98.19 131 TYR A CA 1
ATOM 943 C C . TYR A 1 131 ? 12.532 2.637 -3.809 1.00 98.19 131 TYR A C 1
ATOM 945 O O . TYR A 1 131 ? 12.985 1.525 -3.541 1.00 98.19 131 TYR A O 1
ATOM 953 N N . TYR A 1 132 ? 12.928 3.327 -4.875 1.00 98.38 132 TYR A N 1
ATOM 954 C CA . TYR A 1 132 ? 13.814 2.820 -5.919 1.00 98.38 132 TYR A CA 1
ATOM 955 C C . TYR A 1 132 ? 15.238 2.553 -5.419 1.00 98.38 132 TYR A C 1
ATOM 957 O O . TYR A 1 132 ? 15.838 1.552 -5.808 1.00 98.38 132 TYR A O 1
ATOM 965 N N . LEU A 1 133 ? 15.748 3.378 -4.498 1.00 98.12 133 LEU A N 1
ATOM 966 C CA . LEU A 1 133 ? 17.016 3.124 -3.803 1.00 98.12 133 LEU A CA 1
ATOM 967 C C . LEU A 1 133 ? 16.962 1.838 -2.969 1.00 98.12 133 LEU A C 1
ATOM 969 O O . LEU A 1 133 ? 17.932 1.082 -2.936 1.00 98.12 133 LEU A O 1
ATOM 973 N N . LEU A 1 134 ? 15.830 1.576 -2.309 1.00 98.25 134 LEU A N 1
ATOM 974 C CA . LEU A 1 134 ? 15.672 0.412 -1.437 1.00 98.25 134 LEU A CA 1
ATOM 975 C C . LEU A 1 134 ? 15.584 -0.908 -2.210 1.00 98.25 134 LEU A C 1
ATOM 977 O O . LEU A 1 134 ? 16.028 -1.930 -1.691 1.00 98.25 134 LEU A O 1
ATOM 981 N N . VAL A 1 135 ? 15.035 -0.897 -3.429 1.00 98.38 135 VAL A N 1
ATOM 982 C CA . VAL A 1 135 ? 14.808 -2.119 -4.224 1.00 98.38 135 VAL A CA 1
ATOM 983 C C . VAL A 1 135 ? 15.795 -2.316 -5.374 1.00 98.38 135 VAL A C 1
ATOM 985 O O . VAL A 1 135 ? 15.910 -3.432 -5.864 1.00 98.38 135 VAL A O 1
ATOM 988 N N . GLY A 1 136 ? 16.513 -1.277 -5.815 1.00 98.00 136 GLY A N 1
ATOM 989 C CA . GLY A 1 136 ? 17.361 -1.330 -7.015 1.00 98.00 136 GLY A CA 1
ATOM 990 C C . GLY A 1 136 ? 18.762 -1.914 -6.824 1.00 98.00 136 GLY A C 1
ATOM 991 O O . GLY A 1 136 ? 19.377 -2.358 -7.797 1.00 98.00 136 GLY A O 1
ATOM 992 N N . TRP A 1 137 ? 19.277 -1.953 -5.591 1.00 98.00 137 TRP A N 1
ATOM 993 C CA . TRP A 1 137 ? 20.659 -2.363 -5.303 1.00 98.00 137 TRP A CA 1
ATOM 994 C C . TRP A 1 137 ? 21.042 -3.792 -5.739 1.00 98.00 137 TRP A C 1
ATOM 996 O O . TRP A 1 137 ? 22.224 -3.981 -6.030 1.00 98.00 137 TRP A O 1
ATOM 1006 N N . PRO A 1 138 ? 20.133 -4.789 -5.876 1.00 98.31 138 PRO A N 1
ATOM 1007 C CA . PRO A 1 138 ? 20.493 -6.094 -6.438 1.00 98.31 138 PRO A CA 1
ATOM 1008 C C . PRO A 1 138 ? 21.154 -5.991 -7.820 1.00 98.31 138 PRO A C 1
ATOM 1010 O O . PRO A 1 138 ? 22.063 -6.756 -8.131 1.00 98.31 138 PRO A O 1
ATOM 1013 N N . THR A 1 139 ? 20.778 -4.986 -8.617 1.00 97.62 139 THR A N 1
ATOM 1014 C CA . THR A 1 139 ? 21.378 -4.731 -9.938 1.00 97.62 139 THR A CA 1
ATOM 1015 C C . THR A 1 139 ? 22.819 -4.228 -9.877 1.00 97.62 139 THR A C 1
ATOM 1017 O O . THR A 1 139 ? 23.504 -4.243 -10.894 1.00 97.62 139 THR A O 1
ATOM 1020 N N . LEU A 1 140 ? 23.298 -3.754 -8.722 1.00 97.44 140 LEU A N 1
ATOM 1021 C CA . LEU A 1 140 ? 24.704 -3.383 -8.529 1.00 97.44 140 LEU A CA 1
ATOM 1022 C C . LEU A 1 140 ? 25.578 -4.605 -8.223 1.00 97.44 140 LEU A C 1
ATOM 1024 O O . LEU A 1 140 ? 26.769 -4.579 -8.510 1.00 97.44 140 LEU A O 1
ATOM 1028 N N . ILE A 1 141 ? 24.994 -5.660 -7.643 1.00 97.00 141 ILE A N 1
ATOM 1029 C CA . ILE A 1 141 ? 25.715 -6.879 -7.249 1.00 97.00 141 ILE A CA 1
ATOM 1030 C C . ILE A 1 141 ? 25.717 -7.906 -8.379 1.00 97.00 141 ILE A C 1
ATOM 1032 O O . ILE A 1 141 ? 26.748 -8.504 -8.664 1.00 97.00 141 ILE A O 1
ATOM 1036 N N . TRP A 1 142 ? 24.563 -8.106 -9.020 1.00 96.06 142 TRP A N 1
ATOM 1037 C CA . TRP A 1 142 ? 24.364 -9.140 -10.040 1.00 96.06 142 TRP A CA 1
ATOM 1038 C C . TRP A 1 142 ? 24.157 -8.573 -11.450 1.00 96.06 142 TRP A C 1
ATOM 1040 O O . TRP A 1 142 ? 23.643 -9.277 -12.322 1.00 96.06 142 TRP A O 1
ATOM 1050 N N . GLY A 1 143 ? 24.514 -7.304 -11.663 1.00 93.94 143 GLY A N 1
ATOM 1051 C CA . GLY A 1 143 ? 24.443 -6.651 -12.968 1.00 93.94 143 GLY A CA 1
ATOM 1052 C C . GLY A 1 143 ? 23.033 -6.657 -13.565 1.00 93.94 143 GLY A C 1
ATOM 1053 O O . GLY A 1 143 ? 22.059 -6.302 -12.897 1.00 93.94 143 GLY A O 1
ATOM 1054 N N . GLY A 1 144 ? 22.932 -7.045 -14.833 1.00 93.25 144 GLY A N 1
ATOM 1055 C CA . GLY A 1 144 ? 21.682 -7.246 -15.559 1.00 93.25 144 GLY A CA 1
ATOM 1056 C C . GLY A 1 144 ? 21.193 -8.690 -15.580 1.00 93.25 144 GLY A C 1
ATOM 1057 O O . GLY A 1 144 ? 20.271 -8.992 -16.324 1.00 93.25 144 GLY A O 1
ATOM 1058 N N . SER A 1 145 ? 21.775 -9.598 -14.798 1.00 94.69 145 SER A N 1
ATOM 1059 C CA . SER A 1 145 ? 21.334 -10.997 -14.775 1.00 94.69 145 SER A CA 1
ATOM 1060 C C . SER A 1 145 ? 19.879 -11.166 -14.310 1.00 94.69 145 SER A C 1
ATOM 1062 O O . SER A 1 145 ? 19.319 -10.339 -13.585 1.00 94.69 145 SER A O 1
ATOM 1064 N N . THR A 1 146 ? 19.279 -12.313 -14.631 1.00 92.56 146 THR A N 1
ATOM 1065 C CA . THR A 1 146 ? 17.953 -12.705 -14.130 1.00 92.56 146 THR A CA 1
ATOM 1066 C C . THR A 1 146 ? 17.886 -12.683 -12.594 1.00 92.56 146 THR A C 1
ATOM 1068 O O . THR A 1 146 ? 16.873 -12.287 -12.014 1.00 92.56 146 THR A O 1
ATOM 1071 N N . THR A 1 147 ? 18.988 -13.037 -11.919 1.00 94.75 147 THR A N 1
ATOM 1072 C CA . THR A 1 147 ? 19.120 -12.975 -10.455 1.00 94.75 147 THR A CA 1
ATOM 1073 C C . THR A 1 147 ? 18.942 -11.555 -9.927 1.00 94.75 147 THR A C 1
ATOM 1075 O O . THR A 1 147 ? 18.298 -11.372 -8.897 1.00 94.75 147 THR A O 1
ATOM 1078 N N . ALA A 1 148 ? 19.457 -10.542 -10.632 1.00 95.12 148 ALA A N 1
ATOM 1079 C CA . ALA A 1 148 ? 19.263 -9.148 -10.247 1.00 95.12 148 ALA A CA 1
ATOM 1080 C C . ALA A 1 148 ? 17.777 -8.766 -10.279 1.00 95.12 148 ALA A C 1
ATOM 1082 O O . ALA A 1 148 ? 17.268 -8.210 -9.307 1.00 95.12 148 ALA A O 1
ATOM 1083 N N . VAL A 1 149 ? 17.070 -9.122 -11.357 1.00 93.75 149 VAL A N 1
ATOM 1084 C CA . VAL A 1 149 ? 15.656 -8.771 -11.569 1.00 93.75 149 VAL A CA 1
ATOM 1085 C C . VAL A 1 149 ? 14.747 -9.428 -10.524 1.00 93.75 149 VAL A C 1
ATOM 1087 O O . VAL A 1 149 ? 13.955 -8.745 -9.868 1.00 93.75 149 VAL A O 1
ATOM 1090 N N . PHE A 1 150 ? 14.903 -10.734 -10.282 1.00 96.56 150 PHE A N 1
ATOM 1091 C CA . PHE A 1 150 ? 14.176 -11.406 -9.198 1.00 96.56 150 PHE A CA 1
ATOM 1092 C C . PHE A 1 150 ? 14.617 -10.915 -7.816 1.00 96.56 150 PHE A C 1
ATOM 1094 O O . PHE A 1 150 ? 13.789 -10.811 -6.912 1.00 96.56 150 PHE A O 1
ATOM 1101 N N . GLY A 1 151 ? 15.889 -10.549 -7.649 1.00 97.88 151 GLY A N 1
ATOM 1102 C CA . GLY A 1 151 ? 16.399 -9.921 -6.435 1.00 97.88 151 GLY A CA 1
ATOM 1103 C C . GLY A 1 151 ? 15.650 -8.632 -6.096 1.00 97.88 151 GLY A C 1
ATOM 1104 O O . GLY A 1 151 ? 15.224 -8.463 -4.955 1.00 97.88 151 GLY A O 1
ATOM 1105 N N . MET A 1 152 ? 15.407 -7.757 -7.079 1.00 98.31 152 MET A N 1
ATOM 1106 C CA . MET A 1 152 ? 14.626 -6.527 -6.878 1.00 98.31 152 MET A CA 1
ATOM 1107 C C . MET A 1 152 ? 13.203 -6.829 -6.389 1.00 98.31 152 MET A C 1
ATOM 1109 O O . MET A 1 152 ? 12.734 -6.219 -5.424 1.00 98.31 152 MET A O 1
ATOM 1113 N N . ARG A 1 153 ? 12.531 -7.809 -7.008 1.00 98.06 153 ARG A N 1
ATOM 1114 C CA . ARG A 1 153 ? 11.190 -8.255 -6.597 1.00 98.06 153 ARG A CA 1
ATOM 1115 C C . ARG A 1 153 ? 11.175 -8.828 -5.180 1.00 98.06 153 ARG A C 1
ATOM 1117 O O . ARG A 1 153 ? 10.331 -8.449 -4.375 1.00 98.06 153 ARG A O 1
ATOM 1124 N N . LEU A 1 154 ? 12.128 -9.697 -4.840 1.00 98.44 154 LEU A N 1
ATOM 1125 C CA . LEU A 1 154 ? 12.225 -10.298 -3.506 1.00 98.44 154 LEU A CA 1
ATOM 1126 C C . LEU A 1 154 ? 12.535 -9.259 -2.421 1.00 98.44 154 LEU A C 1
ATOM 1128 O O . LEU A 1 154 ? 12.014 -9.361 -1.310 1.00 98.44 154 LEU A O 1
ATOM 1132 N N . VAL A 1 155 ? 13.331 -8.232 -2.733 1.00 98.56 155 VAL A N 1
ATOM 1133 C CA . VAL A 1 155 ? 13.565 -7.102 -1.824 1.00 98.56 155 VAL A CA 1
ATOM 1134 C C . VAL A 1 155 ? 12.287 -6.281 -1.634 1.00 98.56 155 VAL A C 1
ATOM 1136 O O . VAL A 1 155 ? 11.937 -5.979 -0.493 1.00 98.56 155 VAL A O 1
ATOM 1139 N N . SER A 1 156 ? 11.551 -5.977 -2.711 1.00 98.56 156 SER A N 1
ATOM 1140 C CA . SER A 1 156 ? 10.232 -5.325 -2.627 1.00 98.56 156 SER A CA 1
ATOM 1141 C C . SER A 1 156 ? 9.270 -6.122 -1.734 1.00 98.56 156 SER A C 1
ATOM 1143 O O . SER A 1 156 ? 8.693 -5.570 -0.789 1.00 98.56 156 SER A O 1
ATOM 1145 N N . ALA A 1 157 ? 9.195 -7.439 -1.948 1.00 98.56 157 ALA A N 1
ATOM 1146 C CA . ALA A 1 157 ? 8.368 -8.355 -1.172 1.00 98.56 157 ALA A CA 1
ATOM 1147 C C . ALA A 1 157 ? 8.751 -8.356 0.309 1.00 98.56 157 ALA A C 1
ATOM 1149 O O . ALA A 1 157 ? 7.877 -8.243 1.171 1.00 98.56 157 ALA A O 1
ATOM 1150 N N . LEU A 1 158 ? 10.048 -8.428 0.622 1.00 98.62 158 LEU A N 1
ATOM 1151 C CA . LEU A 1 158 ? 10.551 -8.395 1.993 1.00 98.62 158 LEU A CA 1
ATOM 1152 C C . LEU A 1 158 ? 10.204 -7.074 2.691 1.00 98.62 158 LEU A C 1
ATOM 1154 O O . LEU A 1 158 ? 9.674 -7.094 3.802 1.00 98.62 158 LEU A O 1
ATOM 1158 N N . LEU A 1 159 ? 10.471 -5.933 2.049 1.00 98.56 159 LEU A N 1
ATOM 1159 C CA . LEU A 1 159 ? 10.205 -4.607 2.614 1.00 98.56 159 LEU A CA 1
ATOM 1160 C C . LEU A 1 159 ? 8.714 -4.412 2.910 1.00 98.56 159 LEU A C 1
ATOM 1162 O O . LEU A 1 159 ? 8.348 -4.043 4.030 1.00 98.56 159 LEU A O 1
ATOM 1166 N N . CYS A 1 160 ? 7.848 -4.715 1.941 1.00 98.69 160 CYS A N 1
ATOM 1167 C CA . CYS A 1 160 ? 6.402 -4.583 2.105 1.00 98.69 160 CYS A CA 1
ATOM 1168 C C . CYS A 1 160 ? 5.859 -5.563 3.158 1.00 98.69 160 CYS A C 1
ATOM 1170 O O . CYS A 1 160 ? 5.040 -5.188 4.001 1.00 98.69 160 CYS A O 1
ATOM 1172 N N . THR A 1 161 ? 6.382 -6.792 3.194 1.00 98.62 161 THR A N 1
ATOM 1173 C CA . THR A 1 161 ? 6.015 -7.794 4.203 1.00 98.62 161 THR A CA 1
ATOM 1174 C C . THR A 1 161 ? 6.421 -7.364 5.611 1.00 98.62 161 THR A C 1
ATOM 1176 O O . THR A 1 161 ? 5.627 -7.507 6.538 1.00 98.62 161 THR A O 1
ATOM 1179 N N . LEU A 1 162 ? 7.623 -6.809 5.806 1.00 98.69 162 LEU A N 1
ATOM 1180 C CA . LEU A 1 162 ? 8.079 -6.323 7.114 1.00 98.69 162 LEU A CA 1
ATOM 1181 C C . LEU A 1 162 ? 7.171 -5.210 7.652 1.00 98.69 162 LEU A C 1
ATOM 1183 O O . LEU A 1 162 ? 6.820 -5.212 8.836 1.00 98.69 162 LEU A O 1
ATOM 1187 N N . LEU A 1 163 ? 6.755 -4.289 6.781 1.00 98.75 163 LEU A N 1
ATOM 1188 C CA . LEU A 1 163 ? 5.820 -3.215 7.113 1.00 98.75 163 LEU A CA 1
ATOM 1189 C C . LEU A 1 163 ? 4.427 -3.767 7.460 1.00 98.75 163 LEU A C 1
ATOM 1191 O O . LEU A 1 163 ? 3.887 -3.439 8.520 1.00 98.75 163 LEU A O 1
ATOM 1195 N N . ALA A 1 164 ? 3.876 -4.663 6.636 1.00 98.75 164 ALA A N 1
ATOM 1196 C CA . ALA A 1 164 ? 2.576 -5.293 6.875 1.00 98.75 164 ALA A CA 1
ATOM 1197 C C . ALA A 1 164 ? 2.561 -6.158 8.151 1.00 98.75 164 ALA A C 1
ATOM 1199 O O . ALA A 1 164 ? 1.646 -6.054 8.972 1.00 98.75 164 ALA A O 1
ATOM 1200 N N . ALA A 1 165 ? 3.603 -6.961 8.381 1.00 98.62 165 ALA A N 1
ATOM 1201 C CA . ALA A 1 165 ? 3.772 -7.737 9.607 1.00 98.62 165 ALA A CA 1
ATOM 1202 C C . ALA A 1 165 ? 3.899 -6.821 10.832 1.00 98.62 165 ALA A C 1
ATOM 1204 O O . ALA A 1 165 ? 3.296 -7.087 11.875 1.00 98.62 165 ALA A O 1
ATOM 1205 N N . GLY A 1 166 ? 4.627 -5.706 10.700 1.00 98.44 166 GLY A N 1
ATOM 1206 C CA . GLY A 1 166 ? 4.688 -4.648 11.704 1.00 98.44 166 GLY A CA 1
ATOM 1207 C C . GLY A 1 166 ? 3.306 -4.075 12.029 1.00 98.44 166 GLY A C 1
ATOM 1208 O O . GLY A 1 166 ? 2.959 -3.962 13.206 1.00 98.44 166 GLY A O 1
ATOM 1209 N N . ALA A 1 167 ? 2.489 -3.790 11.011 1.00 98.62 167 ALA A N 1
ATOM 1210 C CA . ALA A 1 167 ? 1.120 -3.307 11.176 1.00 98.62 167 ALA A CA 1
ATOM 1211 C C . ALA A 1 167 ? 0.275 -4.274 12.021 1.00 98.62 167 ALA A C 1
ATOM 1213 O O . ALA A 1 167 ? -0.261 -3.897 13.067 1.00 98.62 167 ALA A O 1
ATOM 1214 N N . LEU A 1 168 ? 0.226 -5.551 11.628 1.00 98.62 168 LEU A N 1
ATOM 1215 C CA . LEU A 1 168 ? -0.527 -6.581 12.350 1.00 98.62 168 LEU A CA 1
ATOM 1216 C C . LEU A 1 168 ? 0.003 -6.780 13.777 1.00 98.62 168 LEU A C 1
ATOM 1218 O O . LEU A 1 168 ? -0.778 -6.923 14.721 1.00 98.62 168 LEU A O 1
ATOM 1222 N N . ALA A 1 169 ? 1.321 -6.708 13.971 1.00 98.19 169 ALA A N 1
ATOM 1223 C CA . ALA A 1 169 ? 1.939 -6.803 15.287 1.00 98.19 169 ALA A CA 1
ATOM 1224 C C . ALA A 1 169 ? 1.569 -5.633 16.212 1.00 98.19 169 ALA A C 1
ATOM 1226 O O . ALA A 1 169 ? 1.452 -5.849 17.422 1.00 98.19 169 ALA A O 1
ATOM 1227 N N . TYR A 1 170 ? 1.383 -4.417 15.684 1.00 97.62 170 TYR A N 1
ATOM 1228 C CA . TYR A 1 170 ? 0.884 -3.270 16.453 1.00 97.62 170 TYR A CA 1
ATOM 1229 C C . TYR A 1 170 ? -0.593 -3.428 16.810 1.00 97.62 170 TYR A C 1
ATOM 1231 O O . TYR A 1 170 ? -0.945 -3.254 17.978 1.00 97.62 170 TYR A O 1
ATOM 1239 N N . LEU A 1 171 ? -1.430 -3.847 15.856 1.00 97.81 171 LEU A N 1
ATOM 1240 C CA . LEU A 1 171 ? -2.848 -4.129 16.108 1.00 97.81 171 LEU A CA 1
ATOM 1241 C C . LEU A 1 171 ? -3.037 -5.232 17.157 1.00 97.81 171 LEU A C 1
ATOM 1243 O O . LEU A 1 171 ? -3.932 -5.142 17.995 1.00 97.81 171 LEU A O 1
ATOM 1247 N N . ALA A 1 172 ? -2.139 -6.220 17.200 1.00 97.06 172 ALA A N 1
ATOM 1248 C CA . ALA A 1 172 ? -2.131 -7.268 18.220 1.00 97.06 172 ALA A CA 1
ATOM 1249 C C . ALA A 1 172 ? -1.895 -6.751 19.655 1.00 97.06 172 ALA A C 1
ATOM 1251 O O . ALA A 1 172 ? -2.070 -7.500 20.616 1.00 97.06 172 ALA A O 1
ATOM 1252 N N . ARG A 1 173 ? -1.492 -5.483 19.826 1.00 94.50 173 ARG A N 1
ATOM 1253 C CA . ARG A 1 173 ? -1.334 -4.832 21.138 1.00 94.50 173 ARG A CA 1
ATOM 1254 C C . ARG A 1 173 ? -2.586 -4.087 21.595 1.00 94.50 173 ARG A C 1
ATOM 1256 O O . ARG A 1 173 ? -2.597 -3.562 22.710 1.00 94.50 173 ARG A O 1
ATOM 1263 N N . LEU A 1 174 ? -3.609 -3.982 20.747 1.00 94.38 174 LEU A N 1
ATOM 1264 C CA . LEU A 1 174 ? -4.880 -3.375 21.122 1.00 94.38 174 LEU A CA 1
ATOM 1265 C C . LEU A 1 174 ? -5.543 -4.164 22.261 1.00 94.38 174 LEU A C 1
ATOM 1267 O O . LEU A 1 174 ? -5.340 -5.373 22.368 1.00 94.38 174 LEU A O 1
ATOM 1271 N N . PRO A 1 175 ? -6.396 -3.520 23.081 1.00 91.75 175 PRO A N 1
ATOM 1272 C CA . PRO A 1 175 ? -7.158 -4.223 24.115 1.00 91.75 175 PRO A CA 1
ATOM 1273 C C . PRO A 1 175 ? -8.056 -5.336 23.557 1.00 91.75 175 PRO A C 1
ATOM 1275 O O . PRO A 1 175 ? -8.356 -6.290 24.265 1.00 91.75 175 PRO A O 1
ATOM 1278 N N . ARG A 1 176 ? -8.489 -5.194 22.296 1.00 93.19 176 ARG A N 1
ATOM 1279 C CA . ARG A 1 176 ? -9.370 -6.120 21.571 1.00 93.19 176 ARG A CA 1
ATOM 1280 C C . ARG A 1 176 ? -8.773 -6.426 20.195 1.00 93.19 176 ARG A C 1
ATOM 1282 O O . ARG A 1 176 ? -9.178 -5.812 19.210 1.00 93.19 176 ARG A O 1
ATOM 1289 N N . PRO A 1 177 ? -7.738 -7.278 20.125 1.00 95.19 177 PRO A N 1
ATOM 1290 C CA . PRO A 1 177 ? -6.888 -7.375 18.940 1.00 95.19 177 PRO A CA 1
ATOM 1291 C C . PRO A 1 177 ? -7.458 -8.266 17.832 1.00 95.19 177 PRO A C 1
ATOM 1293 O O . PRO A 1 177 ? -7.058 -8.113 16.683 1.00 95.19 177 PRO A O 1
ATOM 1296 N N . VAL A 1 178 ? -8.377 -9.187 18.150 1.00 95.44 178 VAL A N 1
ATOM 1297 C CA . VAL A 1 178 ? -8.793 -10.263 17.232 1.00 95.44 178 VAL A CA 1
ATOM 1298 C C . VAL A 1 178 ? -9.384 -9.712 15.935 1.00 95.44 178 VAL A C 1
ATOM 1300 O O . VAL A 1 178 ? -8.868 -10.017 14.863 1.00 95.44 178 VAL A O 1
ATOM 1303 N N . LEU A 1 179 ? -10.423 -8.873 16.019 1.00 96.62 179 LEU A N 1
ATOM 1304 C CA . LEU A 1 179 ? -11.068 -8.324 14.825 1.00 96.62 179 LEU A CA 1
ATOM 1305 C C . LEU A 1 179 ? -10.156 -7.356 14.042 1.00 96.62 179 LEU A C 1
ATOM 1307 O O . LEU A 1 179 ? -10.060 -7.532 12.831 1.00 96.62 179 LEU A O 1
ATOM 1311 N N . PRO A 1 180 ? -9.444 -6.389 14.664 1.00 97.56 180 PRO A N 1
ATOM 1312 C CA . PRO A 1 180 ? -8.508 -5.521 13.944 1.00 97.56 180 PRO A CA 1
ATOM 1313 C C . PRO A 1 180 ? -7.414 -6.275 13.187 1.00 97.56 180 PRO A C 1
ATOM 1315 O O . PRO A 1 180 ? -7.156 -5.954 12.029 1.00 97.56 180 PRO A O 1
ATOM 1318 N N . VAL A 1 181 ? -6.794 -7.287 13.807 1.00 97.88 181 VAL A N 1
ATOM 1319 C CA . VAL A 1 181 ? -5.763 -8.107 13.151 1.00 97.88 181 VAL A CA 1
ATOM 1320 C C . VAL A 1 181 ? -6.370 -8.911 12.002 1.00 97.88 181 VAL A C 1
ATOM 1322 O O . VAL A 1 181 ? -5.842 -8.869 10.895 1.00 97.88 181 VAL A O 1
ATOM 1325 N N . LEU A 1 182 ? -7.494 -9.596 12.240 1.00 96.94 182 LEU A N 1
ATOM 1326 C CA . LEU A 1 182 ? -8.156 -10.429 11.234 1.00 96.94 182 LEU A CA 1
ATOM 1327 C C . LEU A 1 182 ? -8.619 -9.616 10.021 1.00 96.94 182 LEU A C 1
ATOM 1329 O O . LEU A 1 182 ? -8.345 -9.994 8.887 1.00 96.94 182 LEU A O 1
ATOM 1333 N N . ALA A 1 183 ? -9.310 -8.502 10.259 1.00 97.31 183 ALA A N 1
ATOM 1334 C CA . ALA A 1 183 ? -9.863 -7.666 9.203 1.00 97.31 183 ALA A CA 1
ATOM 1335 C C . ALA A 1 183 ? -8.765 -6.970 8.392 1.00 97.31 183 ALA A C 1
ATOM 1337 O O . ALA A 1 183 ? -8.865 -6.901 7.173 1.00 97.31 183 ALA A O 1
ATOM 1338 N N . THR A 1 184 ? -7.696 -6.505 9.048 1.00 97.81 184 THR A N 1
ATOM 1339 C CA . THR A 1 184 ? -6.554 -5.901 8.343 1.00 97.81 184 THR A CA 1
ATOM 1340 C C . THR A 1 184 ? -5.802 -6.946 7.523 1.00 97.81 184 THR A C 1
ATOM 1342 O O . THR A 1 184 ? -5.430 -6.664 6.393 1.00 97.81 184 THR A O 1
ATOM 1345 N N . PHE A 1 185 ? -5.625 -8.168 8.040 1.00 96.88 185 PHE A N 1
ATOM 1346 C CA . PHE A 1 185 ? -5.054 -9.271 7.263 1.00 96.88 185 PHE A CA 1
ATOM 1347 C C . PHE A 1 185 ? -5.920 -9.610 6.042 1.00 96.88 185 PHE A C 1
ATOM 1349 O O . PHE A 1 185 ? -5.396 -9.710 4.940 1.00 96.88 185 PHE A O 1
ATOM 1356 N N . ALA A 1 186 ? -7.241 -9.713 6.214 1.00 95.50 186 ALA A N 1
ATOM 1357 C CA . ALA A 1 186 ? -8.172 -9.948 5.110 1.00 95.50 186 ALA A CA 1
ATOM 1358 C C . ALA A 1 186 ? -8.204 -8.787 4.098 1.00 95.50 186 ALA A C 1
ATOM 1360 O O . ALA A 1 186 ? -8.495 -9.000 2.927 1.00 95.50 186 ALA A O 1
ATOM 1361 N N . ALA A 1 187 ? -7.898 -7.562 4.530 1.00 96.50 187 ALA A N 1
ATOM 1362 C CA . ALA A 1 187 ? -7.773 -6.405 3.649 1.00 96.50 187 ALA A CA 1
ATOM 1363 C C . ALA A 1 187 ? -6.459 -6.387 2.847 1.00 96.50 187 ALA A C 1
ATOM 1365 O O . ALA A 1 187 ? -6.373 -5.706 1.829 1.00 96.50 187 ALA A O 1
ATOM 1366 N N . LEU A 1 188 ? -5.446 -7.164 3.236 1.00 96.88 188 LEU A N 1
ATOM 1367 C CA . LEU A 1 188 ? -4.299 -7.448 2.372 1.00 96.88 188 LEU A CA 1
ATOM 1368 C C . LEU A 1 188 ? -4.729 -8.492 1.337 1.00 96.88 188 LEU A C 1
ATOM 1370 O O . LEU A 1 188 ? -4.428 -9.671 1.478 1.00 96.88 188 LEU A O 1
ATOM 1374 N N . THR A 1 189 ? -5.500 -8.062 0.343 1.00 96.44 189 THR A N 1
ATOM 1375 C CA . THR A 1 189 ? -6.086 -8.881 -0.732 1.00 96.44 189 THR A CA 1
ATOM 1376 C C . THR A 1 189 ? -5.040 -9.623 -1.580 1.00 96.44 189 THR A C 1
ATOM 1378 O O . THR A 1 189 ? -3.855 -9.285 -1.529 1.00 96.44 189 THR A O 1
ATOM 1381 N N . PRO A 1 190 ? -5.444 -10.597 -2.423 1.00 96.06 190 PRO A N 1
ATOM 1382 C CA . PRO A 1 190 ? -4.546 -11.214 -3.402 1.00 96.06 190 PRO A CA 1
ATOM 1383 C C . PRO A 1 190 ? -3.804 -10.189 -4.270 1.00 96.06 190 PRO A C 1
ATOM 1385 O O . PRO A 1 190 ? -2.603 -10.340 -4.476 1.00 96.06 190 PRO A O 1
ATOM 1388 N N . MET A 1 191 ? -4.472 -9.104 -4.683 1.00 96.81 191 MET A N 1
ATOM 1389 C CA . MET A 1 191 ? -3.831 -7.988 -5.385 1.00 96.81 191 MET A CA 1
ATOM 1390 C C . MET A 1 191 ? -2.671 -7.396 -4.582 1.00 96.81 191 MET A C 1
ATOM 1392 O O . MET A 1 191 ? -1.583 -7.217 -5.122 1.00 96.81 191 MET A O 1
ATOM 1396 N N . THR A 1 192 ? -2.869 -7.142 -3.286 1.00 97.06 192 THR A N 1
ATOM 1397 C CA . THR A 1 192 ? -1.809 -6.622 -2.410 1.00 97.06 192 THR A CA 1
ATOM 1398 C C . THR A 1 192 ? -0.593 -7.555 -2.381 1.00 97.06 192 THR A C 1
ATOM 1400 O O . THR A 1 192 ? 0.532 -7.086 -2.540 1.00 97.06 192 THR A O 1
ATOM 1403 N N . HIS A 1 193 ? -0.804 -8.871 -2.248 1.00 96.25 193 HIS A N 1
ATOM 1404 C CA . HIS A 1 193 ? 0.295 -9.853 -2.252 1.00 96.25 193 HIS A CA 1
ATOM 1405 C C . HIS A 1 193 ? 1.016 -9.918 -3.603 1.00 96.25 193 HIS A C 1
ATOM 1407 O O . HIS A 1 193 ? 2.241 -10.016 -3.630 1.00 96.25 193 HIS A O 1
ATOM 1413 N N . SER A 1 194 ? 0.279 -9.808 -4.714 1.00 96.69 194 SER A N 1
ATOM 1414 C CA . SER A 1 194 ? 0.879 -9.753 -6.055 1.00 96.69 194 SER A CA 1
ATOM 1415 C C . SER A 1 194 ? 1.747 -8.506 -6.241 1.00 96.69 194 SER A C 1
ATOM 1417 O O . SER A 1 194 ? 2.876 -8.603 -6.714 1.00 96.69 194 SER A O 1
ATOM 1419 N N . LEU A 1 195 ? 1.275 -7.349 -5.762 1.00 97.25 195 LEU A N 1
ATOM 1420 C CA . LEU A 1 195 ? 2.016 -6.094 -5.820 1.00 97.25 195 LEU A CA 1
ATOM 1421 C C . LEU A 1 195 ? 3.273 -6.150 -4.952 1.00 97.25 195 LEU A C 1
ATOM 1423 O O . LEU A 1 195 ? 4.320 -5.680 -5.387 1.00 97.25 195 LEU A O 1
ATOM 1427 N N . PHE A 1 196 ? 3.203 -6.755 -3.762 1.00 98.12 196 PHE A N 1
ATOM 1428 C CA . PHE A 1 196 ? 4.377 -6.955 -2.905 1.00 98.12 196 PHE A CA 1
ATOM 1429 C C . PHE A 1 196 ? 5.446 -7.783 -3.625 1.00 98.12 196 PHE A C 1
ATOM 1431 O O . PHE A 1 196 ? 6.626 -7.465 -3.524 1.00 98.12 196 PHE A O 1
ATOM 1438 N N . GLY A 1 197 ? 5.036 -8.801 -4.387 1.00 96.81 197 GLY A N 1
ATOM 1439 C CA . GLY A 1 197 ? 5.920 -9.610 -5.228 1.00 96.81 197 GLY A CA 1
ATOM 1440 C C . GLY A 1 197 ? 6.478 -8.899 -6.466 1.00 96.81 197 GLY A C 1
ATOM 1441 O O . GLY A 1 197 ? 7.288 -9.483 -7.176 1.00 96.81 197 GLY A O 1
ATOM 1442 N N . SER A 1 198 ? 6.087 -7.655 -6.734 1.00 96.50 198 SER A N 1
ATOM 1443 C CA . SER A 1 198 ? 6.538 -6.881 -7.894 1.00 96.50 198 SER A CA 1
ATOM 1444 C C . SER A 1 198 ? 7.382 -5.675 -7.489 1.00 96.50 198 SER A C 1
ATOM 1446 O O . SER A 1 198 ? 7.315 -5.190 -6.353 1.00 96.50 198 SER A O 1
ATOM 1448 N N . VAL A 1 199 ? 8.166 -5.145 -8.428 1.00 97.75 199 VAL A N 1
ATOM 1449 C CA . VAL A 1 199 ? 8.798 -3.829 -8.259 1.00 97.75 199 VAL A CA 1
ATOM 1450 C C . VAL A 1 199 ? 7.751 -2.755 -8.560 1.00 97.75 199 VAL A C 1
ATOM 1452 O O . VAL A 1 199 ? 7.601 -2.314 -9.695 1.00 97.75 199 VAL A O 1
ATOM 1455 N N . ASN A 1 200 ? 6.985 -2.352 -7.544 1.00 96.12 200 ASN A N 1
ATOM 1456 C CA . ASN A 1 200 ? 5.923 -1.361 -7.683 1.00 96.12 200 ASN A CA 1
ATOM 1457 C C . ASN A 1 200 ? 5.799 -0.458 -6.433 1.00 96.12 200 ASN A C 1
ATOM 1459 O O . ASN A 1 200 ? 5.529 -0.953 -5.336 1.00 96.12 200 ASN A O 1
ATOM 1463 N N . PRO A 1 201 ? 5.904 0.879 -6.561 1.00 97.00 201 PRO A N 1
ATOM 1464 C CA . PRO A 1 201 ? 5.771 1.803 -5.433 1.00 97.00 201 PRO A CA 1
ATOM 1465 C C . PRO A 1 201 ? 4.363 1.829 -4.811 1.00 97.00 201 PRO A C 1
ATOM 1467 O O . PRO A 1 201 ? 4.212 2.256 -3.669 1.00 97.00 201 PRO A O 1
ATOM 1470 N N . ASN A 1 202 ? 3.322 1.362 -5.513 1.00 96.75 202 ASN A N 1
ATOM 1471 C CA . ASN A 1 202 ? 1.989 1.180 -4.925 1.00 96.75 202 ASN A CA 1
ATOM 1472 C C . ASN A 1 202 ? 2.027 0.140 -3.787 1.00 96.75 202 ASN A C 1
ATOM 1474 O O . ASN A 1 202 ? 1.478 0.383 -2.714 1.00 96.75 202 ASN A O 1
ATOM 1478 N N . ALA A 1 203 ? 2.766 -0.963 -3.967 1.00 97.12 203 ALA A N 1
ATOM 1479 C CA . ALA A 1 203 ? 2.980 -1.964 -2.919 1.00 97.12 203 ALA A CA 1
ATOM 1480 C C . ALA A 1 203 ? 3.550 -1.329 -1.642 1.00 97.12 203 ALA A C 1
ATOM 1482 O O . ALA A 1 203 ? 3.082 -1.580 -0.527 1.00 97.12 203 ALA A O 1
ATOM 1483 N N . PHE A 1 204 ? 4.534 -0.449 -1.829 1.00 97.50 204 PHE A N 1
ATOM 1484 C CA . PHE A 1 204 ? 5.199 0.265 -0.751 1.00 97.50 204 PHE A CA 1
ATOM 1485 C C . PHE A 1 204 ? 4.267 1.257 -0.044 1.00 97.50 204 PHE A C 1
ATOM 1487 O O . PHE A 1 204 ? 4.230 1.294 1.186 1.00 97.50 204 PHE A O 1
ATOM 1494 N N . GLU A 1 205 ? 3.457 2.000 -0.803 1.00 98.44 205 GLU A N 1
ATOM 1495 C CA . GLU A 1 205 ? 2.441 2.924 -0.284 1.00 98.44 205 GLU A CA 1
ATOM 1496 C C . GLU A 1 205 ? 1.395 2.201 0.578 1.00 98.44 205 GLU A C 1
ATOM 1498 O O . GLU A 1 205 ? 1.084 2.643 1.689 1.00 98.44 205 GLU A O 1
ATOM 1503 N N . ILE A 1 206 ? 0.895 1.057 0.099 1.00 98.50 206 ILE A N 1
ATOM 1504 C CA . ILE A 1 206 ? -0.027 0.182 0.829 1.00 98.50 206 ILE A CA 1
ATOM 1505 C C . ILE A 1 206 ? 0.588 -0.247 2.166 1.00 98.50 206 ILE A C 1
ATOM 1507 O O . ILE A 1 206 ? -0.009 -0.052 3.232 1.00 98.50 206 ILE A O 1
ATOM 1511 N N . ALA A 1 207 ? 1.790 -0.823 2.120 1.00 98.62 207 ALA A N 1
ATOM 1512 C CA . ALA A 1 207 ? 2.431 -1.403 3.290 1.00 98.62 207 ALA A CA 1
ATOM 1513 C C . ALA A 1 207 ? 2.810 -0.335 4.330 1.00 98.62 207 ALA A C 1
ATOM 1515 O O . ALA A 1 207 ? 2.565 -0.518 5.528 1.00 98.62 207 ALA A O 1
ATOM 1516 N N . ALA A 1 208 ? 3.350 0.805 3.885 1.00 98.62 208 ALA A N 1
ATOM 1517 C CA . ALA A 1 208 ? 3.707 1.926 4.750 1.00 98.62 208 ALA A CA 1
ATOM 1518 C C . ALA A 1 208 ? 2.467 2.579 5.382 1.00 98.62 208 ALA A C 1
ATOM 1520 O O . ALA A 1 208 ? 2.484 2.882 6.578 1.00 98.62 208 ALA A O 1
ATOM 1521 N N . THR A 1 209 ? 1.364 2.704 4.628 1.00 98.69 209 THR A N 1
ATOM 1522 C CA . THR A 1 209 ? 0.074 3.187 5.152 1.00 98.69 209 THR A CA 1
ATOM 1523 C C . THR A 1 209 ? -0.444 2.274 6.251 1.00 98.69 209 THR A C 1
ATOM 1525 O O . THR A 1 209 ? -0.768 2.753 7.339 1.00 98.69 209 THR A O 1
ATOM 1528 N N . ALA A 1 210 ? -0.477 0.958 6.015 1.00 98.69 210 ALA A N 1
ATOM 1529 C CA . ALA A 1 210 ? -0.928 -0.007 7.012 1.00 98.69 210 ALA A CA 1
ATOM 1530 C C . ALA A 1 210 ? -0.064 0.050 8.282 1.00 98.69 210 ALA A C 1
ATOM 1532 O O . ALA A 1 210 ? -0.597 0.087 9.392 1.00 98.69 210 ALA A O 1
ATOM 1533 N N . ALA A 1 211 ? 1.262 0.104 8.128 1.00 98.75 211 ALA A N 1
ATOM 1534 C CA . ALA A 1 211 ? 2.199 0.162 9.243 1.00 98.75 211 ALA A CA 1
ATOM 1535 C C . ALA A 1 211 ? 2.021 1.438 10.082 1.00 98.75 211 ALA A C 1
ATOM 1537 O O . ALA A 1 211 ? 1.836 1.354 11.302 1.00 98.75 211 ALA A O 1
ATOM 1538 N N . PHE A 1 212 ? 2.007 2.606 9.434 1.00 98.81 212 PHE A N 1
ATOM 1539 C CA . PHE A 1 212 ? 1.818 3.888 10.108 1.00 98.81 212 PHE A CA 1
ATOM 1540 C C . PHE A 1 212 ? 0.444 3.968 10.790 1.00 98.81 212 PHE A C 1
ATOM 1542 O O . PHE A 1 212 ? 0.363 4.267 11.985 1.00 98.81 212 PHE A O 1
ATOM 1549 N N . ALA A 1 213 ? -0.632 3.628 10.069 1.00 98.69 213 ALA A N 1
ATOM 1550 C CA . ALA A 1 213 ? -1.997 3.657 10.589 1.00 98.69 213 ALA A CA 1
ATOM 1551 C C . ALA A 1 213 ? -2.169 2.731 11.797 1.00 98.69 213 ALA A C 1
ATOM 1553 O O . ALA A 1 213 ? -2.695 3.158 12.825 1.00 98.69 213 ALA A O 1
ATOM 1554 N N . ALA A 1 214 ? -1.663 1.498 11.725 1.00 98.56 214 ALA A N 1
ATOM 1555 C CA . ALA A 1 214 ? -1.760 0.540 12.818 1.00 98.56 214 ALA A CA 1
ATOM 1556 C C . ALA A 1 214 ? -1.045 1.025 14.084 1.00 98.56 214 ALA A C 1
ATOM 1558 O O . ALA A 1 214 ? -1.611 0.936 15.179 1.00 98.56 214 ALA A O 1
ATOM 1559 N N . ALA A 1 215 ? 0.177 1.553 13.961 1.00 98.00 215 ALA A N 1
ATOM 1560 C CA . ALA A 1 215 ? 0.925 2.076 15.101 1.00 98.00 215 ALA A CA 1
ATOM 1561 C C . ALA A 1 215 ? 0.259 3.326 15.697 1.00 98.00 215 ALA A C 1
ATOM 1563 O O . ALA A 1 215 ? 0.118 3.424 16.921 1.00 98.00 215 ALA A O 1
ATOM 1564 N N . TYR A 1 216 ? -0.205 4.243 14.844 1.00 97.94 216 TYR A N 1
ATOM 1565 C CA . TYR A 1 216 ? -0.869 5.477 15.256 1.00 97.94 216 TYR A CA 1
ATOM 1566 C C . TYR A 1 216 ? -2.194 5.192 15.972 1.00 97.94 216 TYR A C 1
ATOM 1568 O O . TYR A 1 216 ? -2.381 5.593 17.124 1.00 97.94 216 TYR A O 1
ATOM 1576 N N . VAL A 1 217 ? -3.079 4.410 15.346 1.00 96.88 217 VAL A N 1
ATOM 1577 C CA . VAL A 1 217 ? -4.372 4.006 15.917 1.00 96.88 217 VAL A CA 1
ATOM 1578 C C . VAL A 1 217 ? -4.177 3.222 17.214 1.00 96.88 217 VAL A C 1
ATOM 1580 O O . VAL A 1 217 ? -4.853 3.499 18.206 1.00 96.88 217 VAL A O 1
ATOM 1583 N N . SER A 1 218 ? -3.212 2.298 17.265 1.00 96.06 218 SER A N 1
ATOM 1584 C CA . SER A 1 218 ? -2.915 1.544 18.491 1.00 96.06 218 SER A CA 1
ATOM 1585 C C . SER A 1 218 ? -2.448 2.445 19.632 1.00 96.06 218 SER A C 1
ATOM 1587 O O . SER A 1 218 ? -2.871 2.256 20.776 1.00 96.06 218 SER A O 1
ATOM 1589 N N . GLY A 1 219 ? -1.615 3.446 19.334 1.00 95.19 219 GLY A N 1
ATOM 1590 C CA . GLY A 1 219 ? -1.164 4.440 20.304 1.00 95.19 219 GLY A CA 1
ATOM 1591 C C . GLY A 1 219 ? -2.310 5.292 20.853 1.00 95.19 219 GLY A C 1
ATOM 1592 O O . GLY A 1 219 ? -2.426 5.457 22.072 1.00 95.19 219 GLY A O 1
ATOM 1593 N N . LEU A 1 220 ? -3.186 5.778 19.969 1.00 94.94 220 LEU A N 1
ATOM 1594 C CA . LEU A 1 220 ? -4.358 6.574 20.338 1.00 94.94 220 LEU A CA 1
ATOM 1595 C C . LEU A 1 220 ? -5.348 5.787 21.203 1.00 94.94 220 LEU A C 1
ATOM 1597 O O . LEU A 1 220 ? -5.768 6.273 22.253 1.00 94.94 220 LEU A O 1
ATOM 1601 N N . VAL A 1 221 ? -5.706 4.570 20.786 1.00 93.88 221 VAL A N 1
ATOM 1602 C CA . VAL A 1 221 ? -6.712 3.741 21.471 1.00 93.88 221 VAL A CA 1
ATOM 1603 C C . VAL A 1 221 ? -6.230 3.297 22.849 1.00 93.88 221 VAL A C 1
ATOM 1605 O O . VAL A 1 221 ? -7.017 3.253 23.793 1.00 93.88 221 VAL A O 1
ATOM 1608 N N . ARG A 1 222 ? -4.941 2.972 22.994 1.00 92.12 222 ARG A N 1
ATOM 1609 C CA . ARG A 1 222 ? -4.389 2.526 24.281 1.00 92.12 222 ARG A CA 1
ATOM 1610 C C . ARG A 1 222 ? -4.189 3.668 25.264 1.00 92.12 222 ARG A C 1
ATOM 1612 O O . ARG A 1 222 ? -4.262 3.432 26.465 1.00 92.12 222 ARG A O 1
ATOM 1619 N N . GLY A 1 223 ? -3.879 4.873 24.784 1.00 87.06 223 GLY A N 1
ATOM 1620 C CA . GLY A 1 223 ? -3.739 6.069 25.619 1.00 87.06 223 GLY A CA 1
ATOM 1621 C C . GLY A 1 223 ? -2.623 6.024 26.677 1.00 87.06 223 GLY A C 1
ATOM 1622 O O . GLY A 1 223 ? -2.454 7.000 27.399 1.00 87.06 223 GLY A O 1
ATOM 1623 N N . GLY A 1 224 ? -1.834 4.947 26.776 1.00 84.69 224 GLY A N 1
ATOM 1624 C CA . GLY A 1 224 ? -0.715 4.790 27.721 1.00 84.69 224 GLY A CA 1
ATOM 1625 C C . GLY A 1 224 ? 0.606 5.395 27.218 1.00 84.69 224 GLY A C 1
ATOM 1626 O O . GLY A 1 224 ? 0.641 5.886 26.092 1.00 84.69 224 GLY A O 1
ATOM 1627 N N . PRO A 1 225 ? 1.696 5.386 28.012 1.00 87.56 225 PRO A N 1
ATOM 1628 C CA . PRO A 1 225 ? 2.973 6.006 27.640 1.00 87.56 225 PRO A CA 1
ATOM 1629 C C . PRO A 1 225 ? 3.572 5.437 26.345 1.00 87.56 225 PRO A C 1
ATOM 1631 O O . PRO A 1 225 ? 3.597 4.221 26.154 1.00 87.56 225 PRO A O 1
ATOM 1634 N N . VAL A 1 226 ? 4.108 6.310 25.485 1.00 92.56 226 VAL A N 1
ATOM 1635 C CA . VAL A 1 226 ? 4.696 5.937 24.185 1.00 92.56 226 VAL A CA 1
ATOM 1636 C C . VAL A 1 226 ? 6.191 5.687 24.341 1.00 92.56 226 VAL A C 1
ATOM 1638 O O . VAL A 1 226 ? 6.908 6.508 24.907 1.00 92.56 226 VAL A O 1
ATOM 1641 N N . SER A 1 227 ? 6.677 4.557 23.831 1.00 93.69 227 SER A N 1
ATOM 1642 C CA . SER A 1 227 ? 8.110 4.255 23.812 1.00 93.69 227 SER A CA 1
ATOM 1643 C C . SER A 1 227 ? 8.820 4.904 22.626 1.00 93.69 227 SER A C 1
ATOM 1645 O O . SER A 1 227 ? 8.235 5.077 21.556 1.00 93.69 227 SER A O 1
ATOM 1647 N N . TRP A 1 228 ? 10.124 5.161 22.769 1.00 94.94 228 TRP A N 1
ATOM 1648 C CA . TRP A 1 228 ? 10.974 5.620 21.662 1.00 94.94 228 TRP A CA 1
ATOM 1649 C C . TRP A 1 228 ? 10.977 4.667 20.463 1.00 94.94 228 TRP A C 1
ATOM 1651 O O . TRP A 1 228 ? 11.096 5.111 19.331 1.00 94.94 228 TRP A O 1
ATOM 1661 N N . ARG A 1 229 ? 10.757 3.365 20.687 1.00 94.19 229 ARG A N 1
ATOM 1662 C CA . ARG A 1 229 ? 10.594 2.379 19.606 1.00 94.19 229 ARG A CA 1
ATOM 1663 C C . ARG A 1 229 ? 9.335 2.631 18.781 1.00 94.19 229 ARG A C 1
ATOM 1665 O O . ARG A 1 229 ? 9.372 2.505 17.566 1.00 94.19 229 ARG A O 1
ATOM 1672 N N . THR A 1 230 ? 8.233 2.989 19.440 1.00 95.56 230 THR A N 1
ATOM 1673 C CA . THR A 1 230 ? 6.975 3.321 18.756 1.00 95.56 230 THR A CA 1
ATOM 1674 C C . THR A 1 230 ? 7.102 4.636 18.002 1.00 95.56 230 THR A C 1
ATOM 1676 O O . THR A 1 230 ? 6.673 4.720 16.859 1.00 95.56 230 THR A O 1
ATOM 1679 N N . ALA A 1 231 ? 7.757 5.634 18.600 1.00 97.31 231 ALA A N 1
ATOM 1680 C CA . ALA A 1 231 ? 8.068 6.883 17.914 1.00 97.31 231 ALA A CA 1
ATOM 1681 C C . ALA A 1 231 ? 8.973 6.679 16.692 1.00 97.31 231 ALA A C 1
ATOM 1683 O O . ALA A 1 231 ? 8.656 7.188 15.626 1.00 97.31 231 ALA A O 1
ATOM 1684 N N . ALA A 1 232 ? 10.040 5.885 16.812 1.00 98.00 232 ALA A N 1
ATOM 1685 C CA . ALA A 1 232 ? 10.904 5.544 15.684 1.00 98.00 232 ALA A CA 1
ATOM 1686 C C . ALA A 1 232 ? 10.129 4.804 14.586 1.00 98.00 232 ALA A C 1
ATOM 1688 O O . ALA A 1 232 ? 10.271 5.126 13.414 1.00 98.00 232 ALA A O 1
ATOM 1689 N N . PHE A 1 233 ? 9.255 3.863 14.954 1.00 98.06 233 PHE A N 1
ATOM 1690 C CA . PHE A 1 233 ? 8.414 3.165 13.985 1.00 98.06 233 PHE A CA 1
ATOM 1691 C C . PHE A 1 233 ? 7.445 4.114 13.268 1.00 98.06 233 PHE A C 1
ATOM 1693 O O . PHE A 1 233 ? 7.334 4.046 12.050 1.00 98.06 233 PHE A O 1
ATOM 1700 N N . LEU A 1 234 ? 6.787 5.031 13.987 1.00 98.50 234 LEU A N 1
ATOM 1701 C CA . LEU A 1 234 ? 5.940 6.072 13.388 1.00 98.50 234 LEU A CA 1
ATOM 1702 C C . LEU A 1 234 ? 6.738 6.996 12.462 1.00 98.50 234 LEU A C 1
ATOM 1704 O O . LEU A 1 234 ? 6.276 7.298 11.368 1.00 98.50 234 LEU A O 1
ATOM 1708 N N . ALA A 1 235 ? 7.934 7.412 12.883 1.00 98.56 235 ALA A N 1
ATOM 1709 C CA . ALA A 1 235 ? 8.814 8.272 12.101 1.00 98.56 235 ALA A CA 1
ATOM 1710 C C . ALA A 1 235 ? 9.255 7.596 10.796 1.00 98.56 235 ALA A C 1
ATOM 1712 O O . ALA A 1 235 ? 9.127 8.182 9.727 1.00 98.56 235 ALA A O 1
ATOM 1713 N N . VAL A 1 236 ? 9.716 6.344 10.882 1.00 98.56 236 VAL A N 1
ATOM 1714 C CA . VAL A 1 236 ? 10.150 5.558 9.722 1.00 98.56 236 VAL A CA 1
ATOM 1715 C C . VAL A 1 236 ? 8.968 5.278 8.801 1.00 98.56 236 VAL A C 1
ATOM 1717 O O . VAL A 1 236 ? 9.026 5.615 7.630 1.00 98.56 236 VAL A O 1
ATOM 1720 N N . THR A 1 237 ? 7.871 4.712 9.303 1.00 98.69 237 THR A N 1
ATOM 1721 C CA . THR A 1 237 ? 6.729 4.333 8.449 1.00 98.69 237 THR A CA 1
ATOM 1722 C C . THR A 1 237 ? 6.022 5.538 7.836 1.00 98.69 237 THR A C 1
ATOM 1724 O O . THR A 1 237 ? 5.661 5.487 6.666 1.00 98.69 237 THR A O 1
ATOM 1727 N N . GLY A 1 238 ? 5.878 6.638 8.582 1.00 98.44 238 GLY A N 1
ATOM 1728 C CA . GLY A 1 238 ? 5.322 7.888 8.067 1.00 98.44 238 GLY A CA 1
ATOM 1729 C C . GLY A 1 238 ? 6.244 8.567 7.053 1.00 98.44 238 GLY A C 1
ATOM 1730 O O . GLY A 1 238 ? 5.761 9.042 6.031 1.00 98.44 238 GLY A O 1
ATOM 1731 N N . GLY A 1 239 ? 7.560 8.563 7.294 1.00 98.25 239 GLY A N 1
ATOM 1732 C CA . GLY A 1 239 ? 8.548 9.071 6.340 1.00 98.25 239 GLY A CA 1
ATOM 1733 C C . GLY A 1 239 ? 8.586 8.248 5.051 1.00 98.25 239 GLY A C 1
ATOM 1734 O O . GLY A 1 239 ? 8.509 8.794 3.961 1.00 98.25 239 GLY A O 1
ATOM 1735 N N . LEU A 1 240 ? 8.602 6.918 5.152 1.00 98.31 240 LEU A N 1
ATOM 1736 C CA . LEU A 1 240 ? 8.547 6.042 3.979 1.00 98.31 240 LEU A CA 1
ATOM 1737 C C . LEU A 1 240 ? 7.246 6.219 3.186 1.00 98.31 240 LEU A C 1
ATOM 1739 O O . LEU A 1 240 ? 7.290 6.247 1.959 1.00 98.31 240 LEU A O 1
ATOM 1743 N N . LEU A 1 241 ? 6.107 6.377 3.874 1.00 98.50 241 LEU A N 1
ATOM 1744 C CA . LEU A 1 241 ? 4.812 6.584 3.231 1.00 98.50 241 LEU A CA 1
ATOM 1745 C C . LEU A 1 241 ? 4.835 7.805 2.311 1.00 98.50 241 LEU A C 1
ATOM 1747 O O . LEU A 1 241 ? 4.491 7.677 1.146 1.00 98.50 241 LEU A O 1
ATOM 1751 N N . VAL A 1 242 ? 5.261 8.974 2.796 1.00 98.12 242 VAL A N 1
ATOM 1752 C CA . VAL A 1 242 ? 5.181 10.222 2.010 1.00 98.12 242 VAL A CA 1
ATOM 1753 C C . VAL A 1 242 ? 6.064 10.231 0.763 1.00 98.12 242 VAL A C 1
ATOM 1755 O O . VAL A 1 242 ? 5.796 11.010 -0.146 1.00 98.12 242 VAL A O 1
ATOM 1758 N N . HIS A 1 243 ? 7.062 9.347 0.700 1.00 97.25 243 HIS A N 1
ATOM 1759 C CA . HIS A 1 243 ? 7.953 9.173 -0.445 1.00 97.25 243 HIS A CA 1
ATOM 1760 C C . HIS A 1 243 ? 7.555 8.004 -1.370 1.00 97.25 243 HIS A C 1
ATOM 1762 O O . HIS A 1 243 ? 8.276 7.710 -2.321 1.00 97.25 243 HIS A O 1
ATOM 1768 N N . ALA A 1 244 ? 6.440 7.305 -1.125 1.00 95.44 244 ALA A N 1
ATOM 1769 C CA . ALA A 1 244 ? 6.069 6.152 -1.946 1.00 95.44 244 ALA A CA 1
ATOM 1770 C C . ALA A 1 244 ? 5.600 6.566 -3.354 1.00 95.44 244 ALA A C 1
ATOM 1772 O O . ALA A 1 244 ? 6.088 6.045 -4.357 1.00 95.44 244 ALA A O 1
ATOM 1773 N N . ARG A 1 245 ? 4.660 7.512 -3.446 1.00 92.50 245 ARG A N 1
ATOM 1774 C CA . ARG A 1 245 ? 4.092 8.061 -4.689 1.00 92.50 245 ARG A CA 1
ATOM 1775 C C . ARG A 1 245 ? 3.727 9.536 -4.494 1.00 92.50 245 ARG A C 1
ATOM 1777 O O . ARG A 1 245 ? 3.610 10.020 -3.372 1.00 92.50 245 ARG A O 1
ATOM 1784 N N . GLY A 1 246 ? 3.450 10.246 -5.590 1.00 90.44 246 GLY A N 1
ATOM 1785 C CA . GLY A 1 246 ? 3.079 11.669 -5.540 1.00 90.44 246 GLY A CA 1
ATOM 1786 C C . GLY A 1 246 ? 1.833 11.984 -4.694 1.00 90.44 246 GLY A C 1
ATOM 1787 O O . GLY A 1 246 ? 1.724 13.078 -4.151 1.00 90.44 246 GLY A O 1
ATOM 1788 N N . LEU A 1 247 ? 0.909 11.028 -4.535 1.00 91.69 247 LEU A N 1
ATOM 1789 C CA . LEU A 1 247 ? -0.311 11.196 -3.731 1.00 91.69 247 LEU A CA 1
ATOM 1790 C C . LEU A 1 247 ? -0.169 10.718 -2.280 1.00 91.69 247 LEU A C 1
ATOM 1792 O O . LEU A 1 247 ? -1.064 10.956 -1.471 1.00 91.69 247 LEU A O 1
ATOM 1796 N N . SER A 1 248 ? 0.944 10.091 -1.901 1.00 95.62 248 SER A N 1
ATOM 1797 C CA . SER A 1 248 ? 1.076 9.471 -0.581 1.00 95.62 248 SER A CA 1
ATOM 1798 C C . SER A 1 248 ? 0.984 10.431 0.617 1.00 95.62 248 SER A C 1
ATOM 1800 O O . SER A 1 248 ? 0.408 10.034 1.638 1.00 95.62 248 SER A O 1
ATOM 1802 N N . PRO A 1 249 ? 1.434 11.704 0.535 1.00 96.44 249 PRO A N 1
ATOM 1803 C CA . PRO A 1 249 ? 1.167 12.691 1.585 1.00 96.44 249 PRO A CA 1
ATOM 1804 C C . PRO A 1 249 ? -0.327 12.896 1.878 1.00 96.44 249 PRO A C 1
ATOM 1806 O O . PRO A 1 249 ? -0.701 13.152 3.025 1.00 96.44 249 PRO A O 1
ATOM 1809 N N . MET A 1 250 ? -1.196 12.730 0.873 1.00 95.75 250 MET A N 1
ATOM 1810 C CA . MET A 1 250 ? -2.647 12.793 1.061 1.00 95.75 250 MET A CA 1
ATOM 1811 C C . MET A 1 250 ? -3.119 11.673 1.991 1.00 95.75 250 MET A C 1
ATOM 1813 O O . MET A 1 250 ? -3.840 11.938 2.954 1.00 95.75 250 MET A O 1
ATOM 1817 N N . TRP A 1 251 ? -2.679 10.432 1.754 1.00 96.81 251 TRP A N 1
ATOM 1818 C CA . TRP A 1 251 ? -3.065 9.281 2.574 1.00 96.81 251 TRP A CA 1
ATOM 1819 C C . TRP A 1 251 ? -2.599 9.414 4.019 1.00 96.81 251 TRP A C 1
ATOM 1821 O O . TRP A 1 251 ? -3.375 9.123 4.931 1.00 96.81 251 TRP A O 1
ATOM 1831 N N . LEU A 1 252 ? -1.388 9.936 4.244 1.00 97.94 252 LEU A N 1
ATOM 1832 C CA . LEU A 1 252 ? -0.915 10.271 5.588 1.00 97.94 252 LEU A CA 1
ATOM 1833 C C . LEU A 1 252 ? -1.903 11.212 6.301 1.00 97.94 252 LEU A C 1
ATOM 1835 O O . LEU A 1 252 ? -2.287 10.956 7.445 1.00 97.94 252 LEU A O 1
ATOM 1839 N N . GLY A 1 253 ? -2.355 12.265 5.614 1.00 97.62 253 GLY A N 1
ATOM 1840 C CA . GLY A 1 253 ? -3.357 13.197 6.131 1.00 97.62 253 GLY A CA 1
ATOM 1841 C C . GLY A 1 253 ? -4.666 12.502 6.515 1.00 97.62 253 GLY A C 1
ATOM 1842 O O . GLY A 1 253 ? -5.163 12.698 7.626 1.00 97.62 253 GLY A O 1
ATOM 1843 N N . VAL A 1 254 ? -5.192 11.630 5.648 1.00 97.69 254 VAL A N 1
ATOM 1844 C CA . VAL A 1 254 ? -6.426 10.868 5.922 1.00 97.69 254 VAL A CA 1
ATOM 1845 C C . VAL A 1 254 ? -6.263 9.970 7.152 1.00 97.69 254 VAL A C 1
ATOM 1847 O O . VAL A 1 254 ? -7.148 9.953 8.009 1.00 97.69 254 VAL A O 1
ATOM 1850 N N . VAL A 1 255 ? -5.127 9.275 7.293 1.00 98.31 255 VAL A N 1
ATOM 1851 C CA . VAL A 1 255 ? -4.831 8.436 8.469 1.00 98.31 255 VAL A CA 1
ATOM 1852 C C . VAL A 1 255 ? -4.831 9.267 9.754 1.00 98.31 255 VAL A C 1
ATOM 1854 O O . VAL A 1 255 ? -5.458 8.876 10.745 1.00 98.31 255 VAL A O 1
ATOM 1857 N N . VAL A 1 256 ? -4.158 10.423 9.745 1.00 97.81 256 VAL A N 1
ATOM 1858 C CA . VAL A 1 256 ? -4.071 11.315 10.911 1.00 97.81 256 VAL A CA 1
ATOM 1859 C C . VAL A 1 256 ? -5.455 11.828 11.312 1.00 97.81 256 VAL A C 1
ATOM 1861 O O . VAL A 1 256 ? -5.824 11.749 12.486 1.00 97.81 256 VAL A O 1
ATOM 1864 N N . VAL A 1 257 ? -6.254 12.299 10.350 1.00 97.69 257 VAL A N 1
ATOM 1865 C CA . VAL A 1 257 ? -7.600 12.830 10.617 1.00 97.69 257 VAL A CA 1
ATOM 1866 C C . VAL A 1 257 ? -8.544 11.724 11.099 1.00 97.69 257 VAL A C 1
ATOM 1868 O O . VAL A 1 257 ? -9.218 11.901 12.116 1.00 97.69 257 VAL A O 1
ATOM 1871 N N . ALA A 1 258 ? -8.557 10.559 10.443 1.00 97.50 258 ALA A N 1
ATOM 1872 C CA . ALA A 1 258 ? -9.389 9.428 10.854 1.00 97.50 258 ALA A CA 1
ATOM 1873 C C . ALA A 1 258 ? -9.038 8.954 12.276 1.00 97.50 258 ALA A C 1
ATOM 1875 O O . ALA A 1 258 ? -9.932 8.760 13.106 1.00 97.50 258 ALA A O 1
ATOM 1876 N N . GLY A 1 259 ? -7.745 8.840 12.603 1.00 96.56 259 GLY A N 1
ATOM 1877 C CA . GLY A 1 259 ? -7.299 8.500 13.954 1.00 96.56 259 GLY A CA 1
ATOM 1878 C C . GLY A 1 259 ? -7.678 9.566 14.990 1.00 96.56 259 GLY A C 1
ATOM 1879 O O . GLY A 1 259 ? -8.191 9.229 16.059 1.00 96.56 259 GLY A O 1
ATOM 1880 N N . ALA A 1 260 ? -7.527 10.856 14.679 1.00 95.94 260 ALA A N 1
ATOM 1881 C CA . ALA A 1 260 ? -7.953 11.928 15.579 1.00 95.94 260 ALA A CA 1
ATOM 1882 C C . ALA A 1 260 ? -9.470 11.894 15.851 1.00 95.94 260 ALA A C 1
ATOM 1884 O O . ALA A 1 260 ? -9.905 12.061 16.996 1.00 95.94 260 ALA A O 1
ATOM 1885 N N . CYS A 1 261 ? -10.285 11.612 14.828 1.00 96.38 261 CYS A N 1
ATOM 1886 C CA . CYS A 1 261 ? -11.728 11.424 14.976 1.00 96.38 261 CYS A CA 1
ATOM 1887 C C . CYS A 1 261 ? -12.082 10.211 15.847 1.00 96.38 261 CYS A C 1
ATOM 1889 O O . CYS A 1 261 ? -13.064 10.280 16.586 1.00 96.38 261 CYS A O 1
ATOM 1891 N N . LEU A 1 262 ? -11.280 9.141 15.804 1.00 95.38 262 LEU A N 1
ATOM 1892 C CA . LEU A 1 262 ? -11.544 7.881 16.508 1.00 95.38 262 LEU A CA 1
ATOM 1893 C C . LEU A 1 262 ? -11.605 8.062 18.027 1.00 95.38 262 LEU A C 1
ATOM 1895 O O . LEU A 1 262 ? -12.489 7.506 18.678 1.00 95.38 262 LEU A O 1
ATOM 1899 N N . VAL A 1 263 ? -10.684 8.850 18.589 1.00 93.75 263 VAL A N 1
ATOM 1900 C CA . VAL A 1 263 ? -10.596 9.100 20.041 1.00 93.75 263 VAL A CA 1
ATOM 1901 C C . VAL A 1 263 ? -11.105 10.481 20.465 1.00 93.75 263 VAL A C 1
ATOM 1903 O O . VAL A 1 263 ? -11.282 10.724 21.662 1.00 93.75 263 VAL A O 1
ATOM 1906 N N . GLY A 1 264 ? -11.352 11.370 19.501 1.00 93.12 264 GLY A N 1
ATOM 1907 C CA . GLY A 1 264 ? -11.717 12.768 19.707 1.00 93.12 264 GLY A CA 1
ATOM 1908 C C . GLY A 1 264 ? -10.505 13.697 19.846 1.00 93.12 264 GLY A C 1
ATOM 1909 O O . GLY A 1 264 ? -9.452 13.315 20.364 1.00 93.12 264 GLY A O 1
ATOM 1910 N N . TRP A 1 265 ? -10.689 14.956 19.432 1.00 91.12 265 TRP A N 1
ATOM 1911 C CA . TRP A 1 265 ? -9.623 15.964 19.353 1.00 91.12 265 TRP A CA 1
ATOM 1912 C C . TRP A 1 265 ? -8.813 16.153 20.649 1.00 91.12 265 TRP A C 1
ATOM 1914 O O . TRP A 1 265 ? -7.585 16.127 20.574 1.00 91.12 265 TRP A O 1
ATOM 1924 N N . PRO A 1 266 ? -9.421 16.242 21.854 1.00 92.44 266 PRO A N 1
ATOM 1925 C CA . PRO A 1 266 ? -8.647 16.446 23.081 1.00 92.44 266 PRO A CA 1
ATOM 1926 C C . PRO A 1 266 ? -7.679 15.295 23.386 1.00 92.44 266 PRO A C 1
ATOM 1928 O O . PRO A 1 266 ? -6.548 15.523 23.811 1.00 92.44 266 PRO A O 1
ATOM 1931 N N . ARG A 1 267 ? -8.100 14.045 23.139 1.00 91.94 267 ARG A N 1
ATOM 1932 C CA . ARG A 1 267 ? -7.258 12.859 23.365 1.00 91.94 267 ARG A CA 1
ATOM 1933 C C . ARG A 1 267 ? -6.178 12.721 22.303 1.00 91.94 267 ARG A C 1
ATOM 1935 O O . ARG A 1 267 ? -5.046 12.388 22.645 1.00 91.94 267 ARG A O 1
ATOM 1942 N N . ALA A 1 268 ? -6.512 13.012 21.047 1.00 94.06 268 ALA A N 1
ATOM 1943 C CA . ALA A 1 268 ? -5.537 13.048 19.965 1.00 94.06 268 ALA A CA 1
ATOM 1944 C C . ALA A 1 268 ? -4.434 14.074 20.264 1.00 94.06 268 ALA A C 1
ATOM 1946 O O . ALA A 1 268 ? -3.251 13.755 20.193 1.00 94.06 268 ALA A O 1
ATOM 1947 N N . TRP A 1 269 ? -4.813 15.270 20.715 1.00 94.62 269 TRP A N 1
ATOM 1948 C CA . TRP A 1 269 ? -3.862 16.317 21.076 1.00 94.62 269 TRP A CA 1
ATOM 1949 C C . TRP A 1 269 ? -2.997 15.949 22.288 1.00 94.62 269 TRP A C 1
ATOM 1951 O O . TRP A 1 269 ? -1.787 16.166 22.280 1.00 94.62 269 TRP A O 1
ATOM 1961 N N . ALA A 1 270 ? -3.584 15.319 23.310 1.00 94.38 270 ALA A N 1
ATOM 1962 C CA . ALA A 1 270 ? -2.832 14.808 24.456 1.00 94.38 270 ALA A CA 1
ATOM 1963 C C . ALA A 1 270 ? -1.818 13.715 24.064 1.00 94.38 270 ALA A C 1
ATOM 1965 O O . ALA A 1 270 ? -0.734 13.643 24.643 1.00 94.38 270 ALA A O 1
ATOM 1966 N N . TYR A 1 271 ? -2.148 12.876 23.077 1.00 94.62 271 TYR A N 1
ATOM 1967 C CA . TYR A 1 271 ? -1.219 11.896 22.515 1.00 94.62 271 TYR A CA 1
ATOM 1968 C C . TYR A 1 271 ? -0.086 12.574 21.734 1.00 94.62 271 TYR A C 1
ATOM 1970 O O . TYR A 1 271 ? 1.080 12.250 21.957 1.00 94.62 271 TYR A O 1
ATOM 1978 N N . LEU A 1 272 ? -0.422 13.541 20.873 1.00 94.31 272 LEU A N 1
ATOM 1979 C CA . LEU A 1 272 ? 0.542 14.267 20.042 1.00 94.31 272 LEU A CA 1
ATOM 1980 C C . LEU A 1 272 ? 1.546 15.070 20.866 1.00 94.31 272 LEU A C 1
ATOM 1982 O O . LEU A 1 272 ? 2.710 15.100 20.503 1.00 94.31 272 LEU A O 1
ATOM 1986 N N . ARG A 1 273 ? 1.134 15.656 21.998 1.00 94.88 273 ARG A N 1
ATOM 1987 C CA . ARG A 1 273 ? 2.003 16.446 22.893 1.00 94.88 273 ARG A CA 1
ATOM 1988 C C . ARG A 1 273 ? 3.079 15.644 23.628 1.00 94.88 273 ARG A C 1
ATOM 1990 O O . ARG A 1 273 ? 3.873 16.221 24.367 1.00 94.88 273 ARG A O 1
ATOM 1997 N N . ARG A 1 274 ? 3.111 14.321 23.480 1.00 95.19 274 ARG A N 1
ATOM 1998 C CA . ARG A 1 274 ? 4.145 13.491 24.107 1.00 95.19 274 ARG A CA 1
ATOM 1999 C C . ARG A 1 274 ? 5.472 13.703 23.389 1.00 95.19 274 ARG A C 1
ATOM 2001 O O . ARG A 1 274 ? 5.474 13.643 22.164 1.00 95.19 274 ARG A O 1
ATOM 2008 N N . PRO A 1 275 ? 6.601 13.856 24.102 1.00 95.94 275 PRO A N 1
ATOM 2009 C CA . PRO A 1 275 ? 7.878 14.194 23.477 1.00 95.94 275 PRO A CA 1
ATOM 2010 C C . PRO A 1 275 ? 8.290 13.178 22.408 1.00 95.94 275 PRO A C 1
ATOM 2012 O O . PRO A 1 275 ? 8.718 13.566 21.330 1.00 95.94 275 PRO A O 1
ATOM 2015 N N . GLN A 1 276 ? 8.053 11.884 22.647 1.00 97.06 276 GLN A N 1
ATOM 2016 C CA . GLN A 1 276 ? 8.352 10.832 21.675 1.00 97.06 276 GLN A CA 1
ATOM 2017 C C . GLN A 1 276 ? 7.515 10.982 20.394 1.00 97.06 276 GLN A C 1
ATOM 2019 O O . GLN A 1 276 ? 8.028 10.826 19.289 1.00 97.06 276 GLN A O 1
ATOM 2024 N N . VAL A 1 277 ? 6.224 11.299 20.535 1.00 96.94 277 VAL A N 1
ATOM 2025 C CA . VAL A 1 277 ? 5.319 11.487 19.393 1.00 96.94 277 VAL A CA 1
ATOM 2026 C C . VAL A 1 277 ? 5.636 12.794 18.670 1.00 96.94 277 VAL A C 1
ATOM 2028 O O . VAL A 1 277 ? 5.671 12.788 17.448 1.00 96.94 277 VAL A O 1
ATOM 2031 N N . LEU A 1 278 ? 5.950 13.877 19.388 1.00 97.31 278 LEU A N 1
ATOM 2032 C CA . LEU A 1 278 ? 6.395 15.143 18.797 1.00 97.31 278 LEU A CA 1
ATOM 2033 C C . LEU A 1 278 ? 7.659 14.966 17.955 1.00 97.31 278 LEU A C 1
ATOM 2035 O O . LEU A 1 278 ? 7.720 15.500 16.854 1.00 97.31 278 LEU A O 1
ATOM 2039 N N . THR A 1 279 ? 8.641 14.190 18.424 1.00 97.75 279 THR A N 1
ATOM 2040 C CA . THR A 1 279 ? 9.828 13.871 17.619 1.00 97.75 279 THR A CA 1
ATOM 2041 C C . THR A 1 279 ? 9.444 1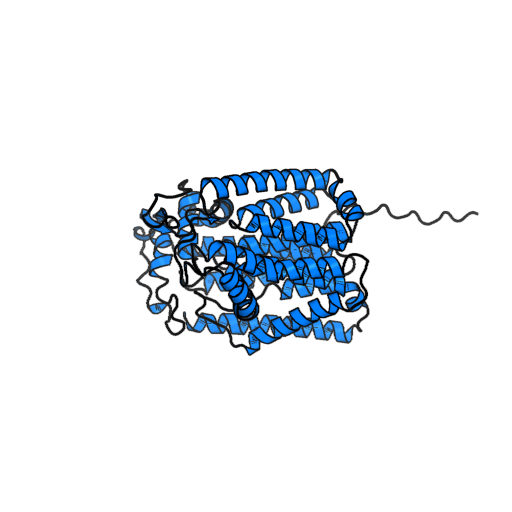3.126 16.344 1.00 97.75 279 THR A C 1
ATOM 2043 O O . THR A 1 279 ? 9.904 13.495 15.268 1.00 97.75 279 THR A O 1
ATOM 2046 N N . ALA A 1 280 ? 8.568 12.119 16.436 1.00 98.12 280 ALA A N 1
ATOM 2047 C CA . ALA A 1 280 ? 8.099 11.396 15.256 1.00 98.12 280 ALA A CA 1
ATOM 2048 C C . ALA A 1 280 ? 7.348 12.316 14.279 1.00 98.12 280 ALA A C 1
ATOM 2050 O O . ALA A 1 280 ? 7.611 12.274 13.083 1.00 98.12 280 ALA A O 1
ATOM 2051 N N . VAL A 1 281 ? 6.474 13.190 14.787 1.00 97.88 281 VAL A N 1
ATOM 2052 C CA . VAL A 1 281 ? 5.766 14.207 13.996 1.00 97.88 281 VAL A CA 1
ATOM 2053 C C . VAL A 1 281 ? 6.750 15.155 13.319 1.00 97.88 281 VAL A C 1
ATOM 2055 O O . VAL A 1 281 ? 6.588 15.423 12.138 1.00 97.88 281 VAL A O 1
ATOM 2058 N N . GLY A 1 282 ? 7.783 15.624 14.025 1.00 98.19 282 GLY A N 1
ATOM 2059 C CA . GLY A 1 282 ? 8.820 16.486 13.457 1.00 98.19 282 GLY A CA 1
ATOM 2060 C C . GLY A 1 282 ? 9.565 15.815 12.304 1.00 98.19 282 GLY A C 1
ATOM 2061 O O . GLY A 1 282 ? 9.700 16.407 11.238 1.00 98.19 282 GLY A O 1
ATOM 2062 N N . VAL A 1 283 ? 9.973 14.553 12.475 1.00 98.31 283 VAL A N 1
ATOM 2063 C CA . VAL A 1 283 ? 10.634 13.775 11.413 1.00 98.31 283 VAL A CA 1
ATOM 2064 C C . VAL A 1 283 ? 9.708 13.575 10.212 1.00 98.31 283 VAL A C 1
ATOM 2066 O O . VAL A 1 283 ? 10.115 13.831 9.081 1.00 98.31 283 VAL A O 1
ATOM 2069 N N . VAL A 1 284 ? 8.454 13.172 10.442 1.00 98.50 284 VAL A N 1
ATOM 2070 C CA . VAL A 1 284 ? 7.474 12.979 9.361 1.00 98.50 284 VAL A CA 1
ATOM 2071 C C . VAL A 1 284 ? 7.166 14.300 8.660 1.00 98.50 284 VAL A C 1
ATOM 2073 O O . VAL A 1 284 ? 7.077 14.316 7.439 1.00 98.50 284 VAL A O 1
ATOM 2076 N N . ALA A 1 285 ? 7.055 15.415 9.383 1.00 98.25 285 ALA A N 1
ATOM 2077 C CA . ALA A 1 285 ? 6.808 16.730 8.797 1.00 98.25 285 ALA A CA 1
ATOM 2078 C C . ALA A 1 285 ? 7.968 17.183 7.899 1.00 98.25 285 ALA A C 1
ATOM 2080 O O . ALA A 1 285 ? 7.727 17.633 6.781 1.00 98.25 285 ALA A O 1
ATOM 2081 N N . VAL A 1 286 ? 9.219 17.007 8.343 1.00 98.44 286 VAL A N 1
ATOM 2082 C CA . VAL A 1 286 ? 10.406 17.300 7.522 1.00 98.44 286 VAL A CA 1
ATOM 2083 C C . VAL A 1 286 ? 10.445 16.397 6.288 1.00 98.44 286 VAL A C 1
ATOM 2085 O O . VAL A 1 286 ? 10.607 16.894 5.179 1.00 98.44 286 VAL A O 1
ATOM 2088 N N . SER A 1 287 ? 10.225 15.090 6.449 1.00 98.12 287 SER A N 1
ATOM 2089 C CA . SER A 1 287 ? 10.161 14.142 5.327 1.00 98.12 287 SER A CA 1
ATOM 2090 C C . SER A 1 287 ? 9.038 14.495 4.343 1.00 98.12 287 SER A C 1
ATOM 2092 O O . SER A 1 287 ? 9.256 14.502 3.137 1.00 98.12 287 SER A O 1
ATOM 2094 N N . THR A 1 288 ? 7.867 14.900 4.844 1.00 98.31 288 THR A N 1
ATOM 2095 C CA . THR A 1 288 ? 6.741 15.361 4.015 1.00 98.31 288 THR A CA 1
ATOM 2096 C C . THR A 1 288 ? 7.119 16.614 3.234 1.00 98.31 288 THR A C 1
ATOM 2098 O O . THR A 1 288 ? 6.819 16.704 2.049 1.00 98.31 288 THR A O 1
ATOM 2101 N N . ALA A 1 289 ? 7.800 17.573 3.867 1.00 97.94 289 ALA A N 1
ATOM 2102 C CA . ALA A 1 289 ? 8.267 18.775 3.187 1.00 97.94 289 ALA A CA 1
ATOM 2103 C C . ALA A 1 289 ? 9.256 18.433 2.061 1.00 97.94 289 ALA A C 1
ATOM 2105 O O . ALA A 1 289 ? 9.130 18.972 0.966 1.00 97.94 289 ALA A O 1
ATOM 2106 N N . LEU A 1 290 ? 10.186 17.501 2.292 1.00 97.50 290 LEU A N 1
ATOM 2107 C CA . LEU A 1 290 ? 11.116 17.026 1.262 1.00 97.50 290 LEU A CA 1
ATOM 2108 C C . LEU A 1 290 ? 10.383 16.337 0.101 1.00 97.50 290 LEU A C 1
ATOM 2110 O O . LEU A 1 290 ? 10.661 16.656 -1.055 1.00 97.50 290 LEU A O 1
ATOM 2114 N N . ALA A 1 291 ? 9.412 15.467 0.393 1.00 96.56 291 ALA A N 1
ATOM 2115 C CA . ALA A 1 291 ? 8.582 14.818 -0.622 1.00 96.56 291 ALA A CA 1
ATOM 2116 C C . ALA A 1 291 ? 7.784 15.844 -1.447 1.00 96.56 291 ALA A C 1
ATOM 2118 O O . ALA A 1 291 ? 7.777 15.797 -2.674 1.00 96.56 291 ALA A O 1
ATOM 2119 N N . VAL A 1 292 ? 7.161 16.831 -0.793 1.00 95.88 292 VAL A N 1
ATOM 2120 C CA . VAL A 1 292 ? 6.424 17.911 -1.471 1.00 95.88 292 VAL A CA 1
ATOM 2121 C C . VAL A 1 292 ? 7.357 18.758 -2.336 1.00 95.88 292 VAL A C 1
ATOM 2123 O O . VAL A 1 292 ? 7.014 19.062 -3.475 1.00 95.88 292 VAL A O 1
ATOM 2126 N N . VAL A 1 293 ? 8.552 19.102 -1.849 1.00 96.50 293 VAL A N 1
ATOM 2127 C CA . VAL A 1 293 ? 9.556 19.822 -2.648 1.00 96.50 293 VAL A CA 1
ATOM 2128 C C . VAL A 1 293 ? 9.951 19.011 -3.883 1.00 96.50 293 VAL A C 1
ATOM 2130 O O . VAL A 1 293 ? 10.029 19.584 -4.969 1.00 96.50 293 VAL A O 1
ATOM 2133 N N . TRP A 1 294 ? 10.152 17.696 -3.752 1.00 95.19 294 TRP A N 1
ATOM 2134 C CA . TRP A 1 294 ? 10.417 16.822 -4.896 1.00 95.19 294 TRP A CA 1
ATOM 2135 C C . TRP A 1 294 ? 9.259 16.836 -5.899 1.00 95.19 294 TRP A C 1
ATOM 2137 O O . TRP A 1 294 ? 9.477 17.069 -7.088 1.00 95.19 294 TRP A O 1
ATOM 2147 N N . ILE A 1 295 ? 8.023 16.654 -5.424 1.00 92.81 295 ILE A N 1
ATOM 2148 C CA . ILE A 1 295 ? 6.809 16.646 -6.253 1.00 92.81 295 ILE A CA 1
ATOM 2149 C C . ILE A 1 295 ? 6.673 17.955 -7.037 1.00 92.81 295 ILE A C 1
ATOM 2151 O O . ILE A 1 295 ? 6.444 17.921 -8.246 1.00 92.81 295 ILE A O 1
ATOM 2155 N N . LEU A 1 296 ? 6.854 19.098 -6.368 1.00 93.00 296 LEU A N 1
ATOM 2156 C CA . LEU A 1 296 ? 6.735 20.422 -6.978 1.00 93.00 296 LEU A CA 1
ATOM 2157 C C . LEU A 1 296 ? 7.865 20.709 -7.972 1.00 93.00 296 LEU A C 1
ATOM 2159 O O . LEU A 1 296 ? 7.605 21.271 -9.030 1.00 93.00 296 LEU A O 1
ATOM 2163 N N . ARG A 1 297 ? 9.108 20.312 -7.665 1.00 92.69 297 ARG A N 1
ATOM 2164 C CA . ARG A 1 297 ? 10.255 20.534 -8.563 1.00 92.69 297 ARG A CA 1
ATOM 2165 C C . ARG A 1 297 ? 10.222 19.660 -9.808 1.00 92.69 297 ARG A C 1
ATOM 2167 O O . ARG A 1 297 ? 10.646 20.105 -10.866 1.00 92.69 297 ARG A O 1
ATOM 2174 N N . THR A 1 298 ? 9.762 18.421 -9.676 1.00 88.31 298 THR A N 1
ATOM 2175 C CA . THR A 1 298 ? 9.700 17.471 -10.797 1.00 88.31 298 THR A CA 1
ATOM 2176 C C . THR A 1 298 ? 8.419 17.596 -11.609 1.00 88.31 298 THR A C 1
ATOM 2178 O O . THR A 1 298 ? 8.363 17.087 -12.723 1.00 88.31 298 THR A O 1
ATOM 2181 N N . GLY A 1 299 ? 7.380 18.236 -11.063 1.00 84.50 299 GLY A N 1
ATOM 2182 C CA . GLY A 1 299 ? 6.070 18.301 -11.704 1.00 84.50 299 GLY A CA 1
ATOM 2183 C C . GLY A 1 299 ? 5.398 16.930 -11.833 1.00 84.50 299 GLY A C 1
ATOM 2184 O O . GLY A 1 299 ? 4.532 16.765 -12.685 1.00 84.50 299 GLY A O 1
ATOM 2185 N N . SER A 1 300 ? 5.773 15.950 -11.000 1.00 80.81 300 SER A N 1
ATOM 2186 C CA . SER A 1 300 ? 5.334 14.545 -11.115 1.00 80.81 300 SER A CA 1
ATOM 2187 C C . SER A 1 300 ? 3.811 14.338 -11.162 1.00 80.81 300 SER A C 1
ATOM 2189 O O . SER A 1 300 ? 3.348 13.398 -11.797 1.00 80.81 300 SER A O 1
ATOM 2191 N N . LEU A 1 301 ? 3.026 15.215 -10.523 1.00 78.69 301 LEU A N 1
ATOM 2192 C CA . LEU A 1 301 ? 1.554 15.179 -10.555 1.00 78.69 301 LEU A CA 1
ATOM 2193 C C . LEU A 1 301 ? 0.944 15.853 -11.794 1.00 78.69 301 LEU A C 1
ATOM 2195 O O . LEU A 1 301 ? -0.215 15.606 -12.108 1.00 78.69 301 LEU A O 1
ATOM 2199 N N . ALA A 1 302 ? 1.687 16.739 -12.458 1.00 75.12 302 ALA A N 1
ATOM 2200 C CA . ALA A 1 302 ? 1.229 17.471 -13.638 1.00 75.12 302 ALA A CA 1
ATOM 2201 C C . ALA A 1 302 ? 1.652 16.785 -14.944 1.00 75.12 302 ALA A C 1
ATOM 2203 O O . ALA A 1 302 ? 0.963 16.911 -15.948 1.00 75.12 302 ALA A O 1
ATOM 2204 N N . ALA A 1 303 ? 2.763 16.051 -14.916 1.00 73.19 303 ALA A N 1
ATOM 2205 C CA . ALA A 1 303 ? 3.305 15.290 -16.034 1.00 73.19 303 ALA A CA 1
ATOM 2206 C C . ALA A 1 303 ? 2.761 13.853 -16.063 1.00 73.19 303 ALA A C 1
ATOM 2208 O O . ALA A 1 303 ? 3.503 12.909 -16.292 1.00 73.19 303 ALA A O 1
ATOM 2209 N N . VAL A 1 304 ? 1.475 13.674 -15.770 1.00 68.25 304 VAL A N 1
ATOM 2210 C CA . VAL A 1 304 ? 0.774 12.417 -16.043 1.00 68.25 304 VAL A CA 1
ATOM 2211 C C . VAL A 1 304 ? 0.328 12.559 -17.493 1.00 68.25 304 VAL A C 1
ATOM 2213 O O . VAL A 1 304 ? -0.404 13.506 -17.767 1.00 68.25 304 VAL A O 1
ATOM 2216 N N . GLY A 1 305 ? 0.858 11.746 -18.410 1.00 70.81 305 GLY A N 1
ATOM 2217 C CA . GLY A 1 305 ? 0.693 11.876 -19.863 1.00 70.81 305 GLY A CA 1
ATOM 2218 C C . GLY A 1 305 ? -0.765 11.951 -20.343 1.00 70.81 305 GLY A C 1
ATOM 2219 O O . GLY A 1 305 ? -1.706 12.065 -19.560 1.00 70.81 305 GLY A O 1
ATOM 2220 N N . VAL A 1 306 ? -0.986 11.901 -21.655 1.00 78.81 306 VAL A N 1
ATOM 2221 C CA . VAL A 1 306 ? -2.342 12.023 -22.214 1.00 78.81 306 VAL A CA 1
ATOM 2222 C C . VAL A 1 306 ? -2.980 10.639 -22.359 1.00 78.81 306 VAL A C 1
ATOM 2224 O O . VAL A 1 306 ? -2.548 9.835 -23.177 1.00 78.81 306 VAL A O 1
ATOM 2227 N N . TYR A 1 307 ? -4.025 10.377 -21.574 1.00 81.69 307 TYR A N 1
ATOM 2228 C CA . TYR A 1 307 ? -4.812 9.141 -21.587 1.00 81.69 307 TYR A CA 1
ATOM 2229 C C . TYR A 1 307 ? -6.203 9.366 -22.193 1.00 81.69 307 TYR A C 1
ATOM 2231 O O . TYR A 1 307 ? -6.611 10.486 -22.516 1.00 81.69 307 TYR A O 1
ATOM 2239 N N . GLU A 1 308 ? -6.957 8.275 -22.334 1.00 81.12 308 GLU A N 1
ATOM 2240 C CA . GLU A 1 308 ? -8.306 8.293 -22.890 1.00 81.12 308 GLU A CA 1
ATOM 2241 C C . GLU A 1 308 ? -9.218 9.294 -22.155 1.00 81.12 308 GLU A C 1
ATOM 2243 O O . GLU A 1 308 ? -9.198 9.427 -20.924 1.00 81.12 308 GLU A O 1
ATOM 2248 N N . ARG A 1 309 ? -10.044 9.997 -22.939 1.00 83.56 309 ARG A N 1
ATOM 2249 C CA . ARG A 1 309 ? -10.962 11.057 -22.492 1.00 83.56 309 ARG A CA 1
ATOM 2250 C C . ARG A 1 309 ? -10.275 12.268 -21.840 1.00 83.56 309 ARG A C 1
ATOM 2252 O O . ARG A 1 309 ? -10.888 12.953 -21.015 1.00 83.56 309 ARG A O 1
ATOM 2259 N N . ALA A 1 310 ? -9.029 12.572 -22.203 1.00 86.06 310 ALA A N 1
ATOM 2260 C CA . ALA A 1 310 ? -8.433 13.872 -21.894 1.00 86.06 310 ALA A CA 1
ATOM 2261 C C . ALA A 1 310 ? -9.320 15.023 -22.412 1.00 86.06 310 ALA A C 1
ATOM 2263 O O . ALA A 1 310 ? -9.915 14.928 -23.484 1.00 86.06 310 ALA A O 1
ATOM 2264 N N . GLY A 1 311 ? -9.448 16.092 -21.622 1.00 86.75 311 GLY A N 1
ATOM 2265 C CA . GLY A 1 311 ? -10.352 17.213 -21.915 1.00 86.75 311 GLY A CA 1
ATOM 2266 C C . GLY A 1 311 ? -11.767 17.069 -21.338 1.00 86.75 311 GLY A C 1
ATOM 2267 O O . GLY A 1 311 ? -12.558 18.004 -21.445 1.00 86.75 311 GLY A O 1
ATOM 2268 N N . THR A 1 312 ? -12.086 15.945 -20.681 1.00 91.31 312 THR A N 1
ATOM 2269 C CA . THR A 1 312 ? -13.356 15.775 -19.948 1.00 91.31 312 THR A CA 1
ATOM 2270 C C . THR A 1 312 ? -13.499 16.847 -18.862 1.00 91.31 312 THR A C 1
ATOM 2272 O O . THR A 1 312 ? -12.525 17.208 -18.199 1.00 91.31 312 THR A O 1
ATOM 2275 N N . SER A 1 313 ? -14.718 17.354 -18.652 1.00 93.44 313 SER A N 1
ATOM 2276 C CA . SER A 1 313 ? -14.978 18.358 -17.614 1.00 93.44 313 SER A CA 1
ATOM 2277 C C . SER A 1 313 ? -14.788 17.793 -16.198 1.00 93.44 313 SER A C 1
ATOM 2279 O O . SER A 1 313 ? -14.973 16.600 -15.958 1.00 93.44 313 SER A O 1
ATOM 2281 N N . PHE A 1 314 ? -14.485 18.660 -15.225 1.00 93.38 314 PHE A N 1
ATOM 2282 C CA . PHE A 1 314 ? -14.358 18.257 -13.816 1.00 93.38 314 PHE A CA 1
ATOM 2283 C C . PHE A 1 314 ? -15.616 17.540 -13.297 1.00 93.38 314 PHE A C 1
ATOM 2285 O O . PHE A 1 314 ? -15.517 16.499 -12.654 1.00 93.38 314 PHE A O 1
ATOM 2292 N N . GLY A 1 315 ? -16.803 18.091 -13.578 1.00 94.44 315 GLY A N 1
ATOM 2293 C CA . GLY A 1 315 ? -18.068 17.543 -13.080 1.00 94.44 315 GLY A CA 1
ATOM 2294 C C . GLY A 1 315 ? -18.366 16.156 -13.644 1.00 94.44 315 GLY A C 1
ATOM 2295 O O . GLY A 1 315 ? -18.723 15.250 -12.895 1.00 94.44 315 GLY A O 1
ATOM 2296 N N . GLU A 1 316 ? -18.150 15.968 -14.944 1.00 92.94 316 GLU A N 1
ATOM 2297 C CA . GLU A 1 316 ? -18.320 14.669 -15.595 1.00 92.94 316 GLU A CA 1
ATOM 2298 C C . GLU A 1 316 ? -17.285 13.653 -15.090 1.00 92.94 316 GLU A C 1
ATOM 2300 O O . GLU A 1 316 ? -17.640 12.532 -14.732 1.00 92.94 316 GLU A O 1
ATOM 2305 N N . GLY A 1 317 ? -16.018 14.064 -14.963 1.00 92.12 317 GLY A N 1
ATOM 2306 C CA . GLY A 1 317 ? -14.958 13.234 -14.392 1.00 92.12 317 GLY A CA 1
ATOM 2307 C C . GLY A 1 317 ? -15.271 12.750 -12.978 1.00 92.12 317 GLY A C 1
ATOM 2308 O O . GLY A 1 317 ? -15.055 11.580 -12.662 1.00 92.12 317 GLY A O 1
ATOM 2309 N N . LEU A 1 318 ? -15.829 13.633 -12.145 1.00 94.00 318 LEU A N 1
ATOM 2310 C CA . LEU A 1 318 ? -16.255 13.305 -10.788 1.00 94.00 318 LEU A CA 1
ATOM 2311 C C . LEU A 1 318 ? -17.361 12.244 -10.791 1.00 94.00 318 LEU A C 1
ATOM 2313 O O . LEU A 1 318 ? -17.249 11.255 -10.070 1.00 94.00 318 LEU A O 1
ATOM 2317 N N . VAL A 1 319 ? -18.403 12.428 -11.608 1.00 94.25 319 VAL A N 1
ATOM 2318 C CA . VAL A 1 319 ? -19.524 11.478 -11.714 1.00 94.25 319 VAL A CA 1
ATOM 2319 C C . VAL A 1 319 ? -19.034 10.113 -12.189 1.00 94.25 319 VAL A C 1
ATOM 2321 O O . VAL A 1 319 ? -19.307 9.115 -11.527 1.00 94.25 319 VAL A O 1
ATOM 2324 N N . ILE A 1 320 ? -18.222 10.066 -13.248 1.00 91.19 320 ILE A N 1
ATOM 2325 C CA . ILE A 1 320 ? -17.673 8.811 -13.784 1.00 91.19 320 ILE A CA 1
ATOM 2326 C C . ILE A 1 320 ? -16.855 8.070 -12.728 1.00 91.19 320 ILE A C 1
ATOM 2328 O O . ILE A 1 320 ? -16.955 6.852 -12.604 1.00 91.19 320 ILE A O 1
ATOM 2332 N N . MET A 1 321 ? -16.038 8.784 -11.953 1.00 91.50 321 MET A N 1
ATOM 2333 C CA . MET A 1 321 ? -15.249 8.159 -10.891 1.00 91.50 321 MET A CA 1
ATOM 2334 C C . MET A 1 321 ? -16.113 7.585 -9.771 1.00 91.50 321 MET A C 1
ATOM 2336 O O . MET A 1 321 ? -15.798 6.519 -9.239 1.00 91.50 321 MET A O 1
ATOM 2340 N N . LEU A 1 322 ? -17.205 8.266 -9.419 1.00 91.50 322 LEU A N 1
ATOM 2341 C CA . LEU A 1 322 ? -18.157 7.767 -8.431 1.00 91.50 322 LEU A CA 1
ATOM 2342 C C . LEU A 1 322 ? -18.902 6.532 -8.954 1.00 91.50 322 LEU A C 1
ATOM 2344 O O . LEU A 1 322 ? -18.999 5.542 -8.234 1.00 91.50 322 LEU A O 1
ATOM 2348 N N . GLU A 1 323 ? -19.342 6.543 -10.212 1.00 89.81 323 GLU A N 1
ATOM 2349 C CA . GLU A 1 323 ? -19.991 5.393 -10.859 1.00 89.81 323 GLU A CA 1
ATOM 2350 C C . GLU A 1 323 ? -19.052 4.182 -10.940 1.00 89.81 323 GLU A C 1
ATOM 2352 O O . GLU A 1 323 ? -19.418 3.077 -10.539 1.00 89.81 323 GLU A O 1
ATOM 2357 N N . ARG A 1 324 ? -17.796 4.401 -11.347 1.00 86.12 324 ARG A N 1
ATOM 2358 C CA . ARG A 1 324 ? -16.770 3.350 -11.469 1.00 86.12 324 ARG A CA 1
ATOM 2359 C C . ARG A 1 324 ? -16.170 2.895 -10.141 1.00 86.12 324 ARG A C 1
ATOM 2361 O O . ARG A 1 324 ? -15.328 2.001 -10.130 1.00 86.12 324 ARG A O 1
ATOM 2368 N N . THR A 1 325 ? -16.580 3.462 -9.003 1.00 80.19 325 THR A N 1
ATOM 2369 C CA . THR A 1 325 ? -16.031 3.085 -7.686 1.00 80.19 325 THR A CA 1
ATOM 2370 C C . THR A 1 325 ? -16.177 1.583 -7.414 1.00 80.19 325 THR A C 1
ATOM 2372 O O . THR A 1 325 ? -15.283 0.974 -6.825 1.00 80.19 325 THR A O 1
ATOM 2375 N N . VAL A 1 326 ? -17.275 0.970 -7.872 1.00 72.56 326 VAL A N 1
ATOM 2376 C CA . VAL A 1 326 ? -17.513 -0.474 -7.726 1.00 72.56 326 VAL A CA 1
ATOM 2377 C C . VAL A 1 326 ? -16.681 -1.289 -8.720 1.00 72.56 326 VAL A C 1
ATOM 2379 O O . VAL A 1 326 ? -16.143 -2.328 -8.339 1.00 72.56 326 VAL A O 1
ATOM 2382 N N . ASP A 1 327 ? -16.496 -0.803 -9.948 1.00 77.25 327 ASP A N 1
ATOM 2383 C CA . ASP A 1 327 ? -15.654 -1.468 -10.953 1.00 77.25 327 ASP A CA 1
ATOM 2384 C C . ASP A 1 327 ? -14.195 -1.534 -10.484 1.00 77.25 327 ASP A C 1
ATOM 2386 O O . ASP A 1 327 ? -13.577 -2.601 -10.472 1.00 77.25 327 ASP A O 1
ATOM 2390 N N . TYR A 1 328 ? -13.682 -0.420 -9.954 1.00 83.00 328 TYR A N 1
ATOM 2391 C CA . TYR A 1 328 ? -12.356 -0.336 -9.339 1.00 83.00 328 TYR A CA 1
ATOM 2392 C C . TYR A 1 328 ? -12.186 -1.267 -8.137 1.00 83.00 328 TYR A C 1
ATOM 2394 O O . TYR A 1 328 ? -11.073 -1.689 -7.814 1.00 83.00 328 TYR A O 1
ATOM 2402 N N . ALA A 1 329 ? -13.273 -1.635 -7.465 1.00 78.94 329 ALA A N 1
ATOM 2403 C CA . ALA A 1 329 ? -13.197 -2.534 -6.329 1.00 78.94 329 ALA A CA 1
ATOM 2404 C C . ALA A 1 329 ? -12.719 -3.941 -6.753 1.00 78.94 329 ALA A C 1
ATOM 2406 O O . ALA A 1 329 ? -12.082 -4.634 -5.956 1.00 78.94 329 ALA A O 1
ATOM 2407 N N . ARG A 1 330 ? -12.941 -4.356 -8.014 1.00 88.31 330 ARG A N 1
ATOM 2408 C CA . ARG A 1 330 ? -12.404 -5.620 -8.552 1.00 88.31 330 ARG A CA 1
ATOM 2409 C C . ARG A 1 330 ? -10.879 -5.592 -8.635 1.00 88.31 330 ARG A C 1
ATOM 2411 O O . ARG A 1 330 ? -10.230 -6.556 -8.216 1.00 88.31 330 ARG A O 1
ATOM 2418 N N . ASP A 1 331 ? -10.315 -4.473 -9.086 1.00 91.56 331 ASP A N 1
ATOM 2419 C CA . ASP A 1 331 ? -8.864 -4.279 -9.184 1.00 91.56 331 ASP A CA 1
ATOM 2420 C C . ASP A 1 331 ? -8.182 -4.311 -7.819 1.00 91.56 331 ASP A C 1
ATOM 2422 O O . ASP A 1 331 ? -7.016 -4.671 -7.716 1.00 91.56 331 ASP A O 1
ATOM 2426 N N . MET A 1 332 ? -8.903 -3.964 -6.752 1.00 93.31 332 MET A N 1
ATOM 2427 C CA . MET A 1 332 ? -8.386 -4.040 -5.388 1.00 93.31 332 MET A CA 1
ATOM 2428 C C . MET A 1 332 ? -8.267 -5.478 -4.877 1.00 93.31 332 MET A C 1
ATOM 2430 O O . MET A 1 332 ? -7.525 -5.713 -3.925 1.00 93.31 332 MET A O 1
ATOM 2434 N N . VAL A 1 333 ? -8.983 -6.445 -5.458 1.00 94.00 333 VAL A N 1
ATOM 2435 C CA . VAL A 1 333 ? -8.961 -7.841 -4.992 1.00 94.00 333 VAL A CA 1
ATOM 2436 C C . VAL A 1 333 ? -8.081 -8.720 -5.865 1.00 94.00 333 VAL A C 1
ATOM 2438 O O . VAL A 1 333 ? -7.239 -9.435 -5.323 1.00 94.00 333 VAL A O 1
ATOM 2441 N N . GLY A 1 334 ? -8.255 -8.679 -7.186 1.00 91.75 334 GLY A N 1
ATOM 2442 C CA . GLY A 1 334 ? -7.549 -9.590 -8.085 1.00 91.75 334 GLY A CA 1
ATOM 2443 C C . GLY A 1 334 ? -7.818 -9.311 -9.555 1.00 91.75 334 GLY A C 1
ATOM 2444 O O . GLY A 1 334 ? -8.398 -10.147 -10.244 1.00 91.75 334 GLY A O 1
ATOM 2445 N N . ASN A 1 335 ? -7.407 -8.136 -10.024 1.00 93.12 335 ASN A N 1
ATOM 2446 C CA . ASN A 1 335 ? -7.183 -7.899 -11.445 1.00 93.12 335 ASN A CA 1
ATOM 2447 C C . ASN A 1 335 ? -5.677 -7.752 -11.665 1.00 93.12 335 ASN A C 1
ATOM 2449 O O . ASN A 1 335 ? -5.104 -6.690 -11.418 1.00 93.12 335 ASN A O 1
ATOM 2453 N N . PHE A 1 336 ? -5.034 -8.868 -11.996 1.00 93.19 336 PHE A N 1
ATOM 2454 C CA . PHE A 1 336 ? -3.582 -8.947 -12.095 1.00 93.19 336 PHE A CA 1
ATOM 2455 C C . PHE A 1 336 ? -3.102 -8.559 -13.491 1.00 93.19 336 PHE A C 1
ATOM 2457 O O . PHE A 1 336 ? -3.891 -8.282 -14.396 1.00 93.19 336 PHE A O 1
ATOM 2464 N N . GLY A 1 337 ? -1.784 -8.574 -13.659 1.00 90.12 337 GLY A N 1
ATOM 2465 C CA . GLY A 1 337 ? -1.158 -8.234 -14.920 1.00 90.12 337 GLY A CA 1
ATOM 2466 C C . GLY A 1 337 ? -1.321 -6.752 -15.250 1.00 90.12 337 GLY A C 1
ATOM 2467 O O . GLY A 1 337 ? -1.367 -5.898 -14.364 1.00 90.12 337 GLY A O 1
ATOM 2468 N N . TRP A 1 338 ? -1.525 -6.433 -16.520 1.00 90.94 338 TRP A N 1
ATOM 2469 C CA . TRP A 1 338 ? -1.804 -5.069 -16.971 1.00 90.94 338 TRP A CA 1
ATOM 2470 C C . TRP A 1 338 ? -3.306 -4.737 -16.908 1.00 90.94 338 TRP A C 1
ATOM 2472 O O . TRP A 1 338 ? -3.854 -4.143 -17.835 1.00 90.94 338 TRP A O 1
ATOM 2482 N N . LEU A 1 339 ? -3.961 -5.132 -15.801 1.00 89.56 339 LEU A N 1
ATOM 2483 C CA . LEU A 1 339 ? -5.425 -5.163 -15.611 1.00 89.56 339 LEU A CA 1
ATOM 2484 C C . LEU A 1 339 ? -6.169 -6.052 -16.624 1.00 89.56 339 LEU A C 1
ATOM 2486 O O . LEU A 1 339 ? -7.337 -5.823 -16.937 1.00 89.56 339 LEU A O 1
ATOM 2490 N N . ASP A 1 340 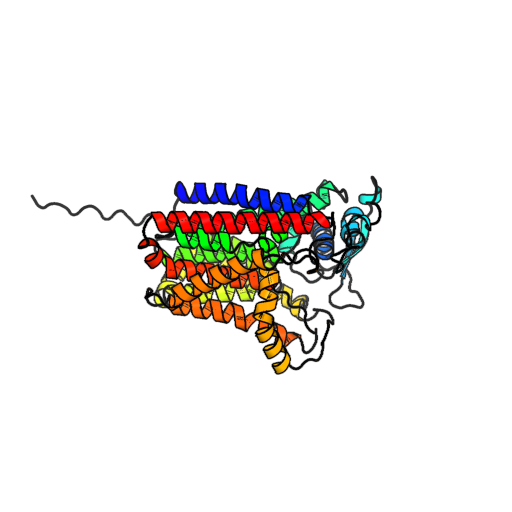? -5.480 -7.070 -17.122 1.00 90.12 340 ASP A N 1
ATOM 2491 C CA . ASP A 1 340 ? -5.921 -7.993 -18.168 1.00 90.12 340 ASP A CA 1
ATOM 2492 C C . ASP A 1 340 ? -6.202 -9.406 -17.629 1.00 90.12 340 ASP A C 1
ATOM 2494 O O . ASP A 1 340 ? -6.715 -10.255 -18.352 1.00 90.12 340 ASP A O 1
ATOM 2498 N N . THR A 1 341 ? -5.898 -9.674 -16.352 1.00 91.94 341 THR A N 1
ATOM 2499 C CA . THR A 1 341 ? -6.039 -11.004 -15.735 1.00 91.94 341 THR A CA 1
ATOM 2500 C C . THR A 1 341 ? -6.943 -10.952 -14.513 1.00 91.94 341 THR A C 1
ATOM 2502 O O . THR A 1 341 ? -6.512 -11.076 -13.360 1.00 91.94 341 THR A O 1
ATOM 2505 N N . ALA A 1 342 ? -8.230 -10.748 -14.764 1.00 92.25 342 ALA A N 1
ATOM 2506 C CA . ALA A 1 342 ? -9.219 -10.645 -13.708 1.00 92.25 342 ALA A CA 1
ATOM 2507 C C . ALA A 1 342 ? -9.632 -12.024 -13.173 1.00 92.25 342 ALA A C 1
ATOM 2509 O O . ALA A 1 342 ? -10.075 -12.894 -13.924 1.00 92.25 342 ALA A O 1
ATOM 2510 N N . ILE A 1 343 ? -9.579 -12.211 -11.851 1.00 92.88 343 ILE A N 1
ATOM 2511 C CA . ILE A 1 343 ? -10.087 -13.439 -11.230 1.00 92.88 343 ILE A CA 1
ATOM 2512 C C . ILE A 1 343 ? -11.613 -13.532 -11.364 1.00 92.88 343 I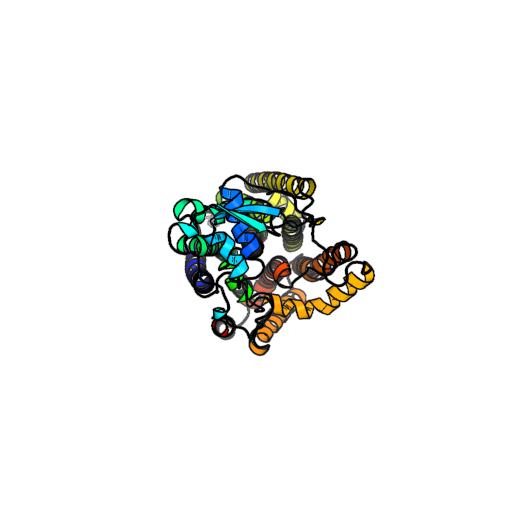LE A C 1
ATOM 2514 O O . ILE A 1 343 ? -12.292 -12.499 -11.472 1.00 92.88 343 ILE A O 1
ATOM 2518 N N . PRO A 1 344 ? -12.187 -14.747 -11.315 1.00 92.12 344 PRO A N 1
ATOM 2519 C CA . PRO A 1 344 ? -13.631 -14.933 -11.353 1.00 92.12 344 PRO A CA 1
ATOM 2520 C C . PRO A 1 344 ? -14.365 -14.168 -10.246 1.00 92.12 344 PRO A C 1
ATOM 2522 O O . PRO A 1 344 ? -13.926 -14.132 -9.094 1.00 92.12 344 PRO A O 1
ATOM 2525 N N . SER A 1 345 ? -15.537 -13.613 -10.565 1.00 91.25 345 SER A N 1
ATOM 2526 C CA . SER A 1 345 ? -16.308 -12.762 -9.647 1.00 91.25 345 SER A CA 1
ATOM 2527 C C . SER A 1 345 ? -16.686 -13.454 -8.332 1.00 91.25 345 SER A C 1
ATOM 2529 O O . SER A 1 345 ? -16.791 -12.786 -7.307 1.00 91.25 345 SER A O 1
ATOM 2531 N N . TYR A 1 346 ? -16.825 -14.786 -8.317 1.00 91.44 346 TYR A N 1
ATOM 2532 C CA . TYR A 1 346 ? -17.101 -15.544 -7.090 1.00 91.44 346 TYR A CA 1
ATOM 2533 C C . TYR A 1 346 ? -15.955 -15.482 -6.067 1.00 91.44 346 TYR A C 1
ATOM 2535 O O . TYR A 1 346 ? -16.200 -15.658 -4.878 1.00 91.44 346 TYR A O 1
ATOM 2543 N N . ALA A 1 347 ? -14.713 -15.242 -6.503 1.00 92.56 347 ALA A N 1
ATOM 2544 C CA . ALA A 1 347 ? -13.560 -15.082 -5.616 1.00 92.56 347 ALA A CA 1
ATOM 2545 C C . ALA A 1 347 ? -13.449 -13.643 -5.086 1.00 92.56 347 ALA A C 1
ATOM 2547 O O . ALA A 1 347 ? -12.934 -13.419 -3.993 1.00 92.56 347 ALA A O 1
ATOM 2548 N N . VAL A 1 348 ? -13.979 -12.673 -5.837 1.00 92.31 348 VAL A N 1
ATOM 2549 C CA . VAL A 1 348 ? -14.006 -11.249 -5.472 1.00 92.31 348 VAL A CA 1
ATOM 2550 C C . VAL A 1 348 ? -15.160 -10.941 -4.516 1.00 92.31 348 VAL A C 1
ATOM 2552 O O . VAL A 1 348 ? -14.982 -10.259 -3.511 1.00 92.31 348 VAL A O 1
ATOM 2555 N N . PHE A 1 349 ? -16.351 -11.466 -4.801 1.00 92.50 349 PHE A N 1
ATOM 2556 C CA . PHE A 1 349 ? -17.588 -11.123 -4.101 1.00 92.50 349 PHE A CA 1
ATOM 2557 C C . PHE A 1 349 ? -17.538 -11.294 -2.566 1.00 92.50 349 PHE A C 1
ATOM 2559 O O . PHE A 1 349 ? -17.998 -10.389 -1.862 1.00 92.50 349 PHE A O 1
ATOM 2566 N N . PRO A 1 350 ? -16.941 -12.364 -1.998 1.00 94.06 350 PRO A N 1
ATOM 2567 C CA . PRO A 1 350 ? -16.814 -12.513 -0.549 1.00 94.06 350 PRO A CA 1
ATOM 2568 C C . PRO A 1 350 ? -16.054 -11.368 0.131 1.00 94.06 350 PRO A C 1
ATOM 2570 O O . PRO A 1 350 ? -16.383 -11.015 1.265 1.00 94.06 350 PRO A O 1
ATOM 2573 N N . TYR A 1 351 ? -15.076 -10.760 -0.553 1.00 93.88 351 TYR A N 1
ATOM 2574 C CA . TYR A 1 351 ? -14.379 -9.583 -0.039 1.00 93.88 351 TYR A CA 1
ATOM 2575 C C . TYR A 1 351 ? -15.350 -8.412 0.084 1.00 93.88 351 TYR A C 1
ATOM 2577 O O . TYR A 1 351 ? -15.488 -7.869 1.175 1.00 93.88 351 TYR A O 1
ATOM 2585 N N . PHE A 1 352 ? -16.109 -8.088 -0.966 1.00 91.44 352 PHE A N 1
ATOM 2586 C CA . PHE A 1 352 ? -17.096 -7.002 -0.919 1.00 91.44 352 PHE A CA 1
ATOM 2587 C C . PHE A 1 352 ? -18.136 -7.187 0.180 1.00 91.44 352 PHE A C 1
ATOM 2589 O O . PHE A 1 352 ? -18.430 -6.238 0.909 1.00 91.44 352 PHE A O 1
ATOM 2596 N N . VAL A 1 353 ? -18.647 -8.409 0.351 1.00 94.38 353 VAL A N 1
ATOM 2597 C CA . VAL A 1 353 ? -19.575 -8.719 1.444 1.00 94.38 353 VAL A CA 1
ATOM 2598 C C . VAL A 1 353 ? -18.900 -8.490 2.796 1.00 94.38 353 VAL A C 1
ATOM 2600 O O . VAL A 1 353 ? -19.459 -7.802 3.646 1.00 94.38 353 VAL A O 1
ATOM 2603 N N . GLY A 1 354 ? -17.681 -8.998 2.995 1.00 94.56 354 GLY A N 1
ATOM 2604 C CA . GLY A 1 354 ? -16.927 -8.793 4.233 1.00 94.56 354 GLY A CA 1
ATOM 2605 C C . GLY A 1 354 ? -16.669 -7.314 4.541 1.00 94.56 354 GLY A C 1
ATOM 2606 O O . GLY A 1 354 ? -16.824 -6.884 5.686 1.00 94.56 354 GLY A O 1
ATOM 2607 N N . TRP A 1 355 ? -16.331 -6.522 3.521 1.00 93.00 355 TRP A N 1
ATOM 2608 C CA . TRP A 1 355 ? -16.079 -5.084 3.640 1.00 93.00 355 TRP A CA 1
ATOM 2609 C C . TRP A 1 355 ? -17.357 -4.329 3.992 1.00 93.00 355 TRP A C 1
ATOM 2611 O O . TRP A 1 355 ? -17.371 -3.539 4.936 1.00 93.00 355 TRP A O 1
ATOM 2621 N N . GLY A 1 356 ? -18.449 -4.614 3.281 1.00 94.94 356 GLY A N 1
ATOM 2622 C CA . GLY A 1 356 ? -19.757 -4.031 3.554 1.00 94.94 356 GLY A CA 1
ATOM 2623 C C . GLY A 1 356 ? -20.231 -4.358 4.967 1.00 94.94 356 GLY A C 1
ATOM 2624 O O . GLY A 1 356 ? -20.631 -3.458 5.701 1.00 94.94 356 GLY A O 1
ATOM 2625 N N . VAL A 1 357 ? -20.105 -5.619 5.392 1.00 95.62 357 VAL A N 1
ATOM 2626 C CA . VAL A 1 357 ? -20.509 -6.071 6.730 1.00 95.62 357 VAL A CA 1
ATOM 2627 C C . VAL A 1 357 ? -19.709 -5.373 7.825 1.00 95.62 357 VAL A C 1
ATOM 2629 O O . VAL A 1 357 ? -20.310 -4.893 8.784 1.00 95.62 357 VAL A O 1
ATOM 2632 N N . ILE A 1 358 ? -18.379 -5.274 7.714 1.00 96.06 358 ILE A N 1
ATOM 2633 C CA . ILE A 1 358 ? -17.575 -4.651 8.776 1.00 96.06 358 ILE A CA 1
ATOM 2634 C C . ILE A 1 358 ? -17.793 -3.137 8.854 1.00 96.06 358 ILE A C 1
ATOM 2636 O O . ILE A 1 358 ? -17.893 -2.593 9.955 1.00 96.06 358 ILE A O 1
ATOM 2640 N N . VAL A 1 359 ? -17.930 -2.459 7.709 1.00 97.06 359 VAL A N 1
ATOM 2641 C CA . VAL A 1 359 ? -18.226 -1.021 7.661 1.00 97.06 359 VAL A CA 1
ATOM 2642 C C . VAL A 1 359 ? -19.632 -0.753 8.199 1.00 97.06 359 VAL A C 1
ATOM 2644 O O . VAL A 1 359 ? -19.795 0.108 9.064 1.00 97.06 359 VAL A O 1
ATOM 2647 N N . ALA A 1 360 ? -20.638 -1.524 7.775 1.00 96.75 360 ALA A N 1
ATOM 2648 C CA . ALA A 1 360 ? -22.004 -1.404 8.278 1.00 96.75 360 ALA A CA 1
ATOM 2649 C C . ALA A 1 360 ? -22.075 -1.673 9.787 1.00 96.75 360 ALA A C 1
ATOM 2651 O O . ALA A 1 360 ? -22.634 -0.867 10.529 1.00 96.75 360 ALA A O 1
ATOM 2652 N N . ALA A 1 361 ? -21.434 -2.741 10.272 1.00 94.69 361 ALA A N 1
ATOM 2653 C CA . ALA A 1 361 ? -21.355 -3.045 11.698 1.00 94.69 361 ALA A CA 1
ATOM 2654 C C . ALA A 1 361 ? -20.729 -1.885 12.488 1.00 94.69 361 ALA A C 1
ATOM 2656 O O . ALA A 1 361 ? -21.265 -1.477 13.518 1.00 94.69 361 ALA A O 1
ATOM 2657 N N . ALA A 1 362 ? -19.639 -1.297 11.992 1.00 95.62 362 ALA A N 1
ATOM 2658 C CA . ALA A 1 362 ? -18.982 -0.172 12.648 1.00 95.62 362 ALA A CA 1
ATOM 2659 C C . ALA A 1 362 ? -19.820 1.125 12.647 1.00 95.62 362 ALA A C 1
ATOM 2661 O O . ALA A 1 362 ? -19.659 1.958 13.541 1.00 95.62 362 ALA A O 1
ATOM 2662 N N . LEU A 1 363 ? -20.715 1.307 11.668 1.00 96.06 363 LEU A N 1
ATOM 2663 C CA . LEU A 1 363 ? -21.617 2.463 11.578 1.00 96.06 363 LEU A CA 1
ATOM 2664 C C . LEU A 1 363 ? -22.912 2.292 12.386 1.00 96.06 363 LEU A C 1
ATOM 2666 O O . LEU A 1 363 ? -23.451 3.287 12.877 1.00 96.06 363 LEU A O 1
ATOM 2670 N N . MET A 1 364 ? -23.416 1.061 12.496 1.00 93.56 364 MET A N 1
ATOM 2671 C CA . MET A 1 364 ? -24.715 0.753 13.102 1.00 93.56 364 MET A CA 1
ATOM 2672 C C . MET A 1 364 ? -24.618 0.387 14.584 1.00 93.56 364 MET A C 1
ATOM 2674 O O . MET A 1 364 ? -25.545 0.661 15.344 1.00 93.56 364 MET A O 1
ATOM 2678 N N . ILE A 1 365 ? -23.516 -0.228 15.019 1.00 88.56 365 ILE A N 1
ATOM 2679 C CA . ILE A 1 365 ? -23.376 -0.678 16.405 1.00 88.56 365 ILE A CA 1
ATOM 2680 C C . ILE A 1 365 ? -22.971 0.502 17.305 1.00 88.56 365 ILE A C 1
ATOM 2682 O O . ILE A 1 365 ? -22.061 1.257 16.950 1.00 88.56 365 ILE A O 1
ATOM 2686 N N . PRO A 1 366 ? -23.580 0.664 18.500 1.00 83.00 366 PRO A N 1
ATOM 2687 C CA . PRO A 1 366 ? -23.183 1.701 19.445 1.00 83.00 366 PRO A CA 1
ATOM 2688 C C . PRO A 1 366 ? -21.689 1.625 19.793 1.00 83.00 366 PRO A C 1
ATOM 2690 O O . PRO A 1 366 ? -21.224 0.675 20.427 1.00 83.00 366 PRO A O 1
ATOM 2693 N N . SER A 1 367 ? -20.937 2.648 19.388 1.00 82.75 367 SER A N 1
ATOM 2694 C CA . SER A 1 367 ? -19.496 2.758 19.611 1.00 82.75 367 SER A CA 1
ATOM 2695 C C . SER A 1 367 ? -19.154 3.840 20.636 1.00 82.75 367 SER A C 1
ATOM 2697 O O . SER A 1 367 ? -19.972 4.698 20.973 1.00 82.75 367 SER A O 1
ATOM 2699 N N . ALA A 1 368 ? -17.893 3.874 21.076 1.00 79.00 368 ALA A N 1
ATOM 2700 C CA . ALA A 1 368 ? -17.366 5.027 21.802 1.00 79.00 368 ALA A CA 1
ATOM 2701 C C . ALA A 1 368 ? -17.558 6.329 20.993 1.00 79.00 368 ALA A C 1
ATOM 2703 O O . ALA A 1 368 ? -17.553 6.312 19.755 1.00 79.00 368 ALA A O 1
ATOM 2704 N N . LYS A 1 369 ? -17.710 7.462 21.697 1.00 78.69 369 LYS A N 1
ATOM 2705 C CA . LYS A 1 369 ? -17.795 8.797 21.081 1.00 78.69 369 LYS A CA 1
ATOM 2706 C C . LYS A 1 369 ? -16.582 9.005 20.161 1.00 78.69 369 LYS A C 1
ATOM 2708 O O . LYS A 1 369 ? -15.457 8.979 20.643 1.00 78.69 369 LYS A O 1
ATOM 2713 N N . GLY A 1 370 ? -16.826 9.205 18.863 1.00 88.25 370 GLY A N 1
ATOM 2714 C CA . GLY A 1 370 ? -15.784 9.393 17.841 1.00 88.25 370 GLY A CA 1
ATOM 2715 C C . GLY A 1 370 ? -15.644 8.238 16.842 1.00 88.25 370 GLY A C 1
ATOM 2716 O O . GLY A 1 370 ? -15.365 8.495 15.675 1.00 88.25 370 GLY A O 1
ATOM 2717 N N . GLY A 1 371 ? -15.964 6.998 17.238 1.00 92.81 371 GLY A N 1
ATOM 2718 C CA . GLY A 1 371 ? -15.810 5.807 16.387 1.00 92.81 371 GLY A CA 1
ATOM 2719 C C . GLY A 1 371 ? -16.528 5.919 15.041 1.00 92.81 371 GLY A C 1
ATOM 2720 O O . GLY A 1 371 ? -15.887 5.897 13.994 1.00 92.81 371 GLY A O 1
ATOM 2721 N N . ARG A 1 372 ? -17.843 6.169 15.063 1.00 94.69 372 ARG A N 1
ATOM 2722 C CA . ARG A 1 372 ? -18.633 6.395 13.840 1.00 94.69 372 ARG A CA 1
ATOM 2723 C C . ARG A 1 372 ? -18.087 7.535 12.970 1.00 94.69 372 ARG A C 1
ATOM 2725 O O . ARG A 1 372 ? -18.091 7.414 11.753 1.00 94.69 372 ARG A O 1
ATOM 2732 N N . ARG A 1 373 ? -17.588 8.626 13.570 1.00 95.38 373 ARG A N 1
ATOM 2733 C CA . ARG A 1 373 ? -17.007 9.751 12.811 1.00 95.38 373 ARG A CA 1
ATOM 2734 C C . ARG A 1 373 ? -15.733 9.330 12.087 1.00 95.38 373 ARG A C 1
ATOM 2736 O O . ARG A 1 373 ? -15.570 9.689 10.932 1.00 95.38 373 ARG A O 1
ATOM 2743 N N . ALA A 1 374 ? -14.869 8.553 12.736 1.00 96.75 374 ALA A N 1
ATOM 2744 C CA . ALA A 1 374 ? -13.654 8.035 12.115 1.00 96.75 374 ALA A CA 1
ATOM 2745 C C . ALA A 1 374 ? -13.957 7.119 10.924 1.00 96.75 374 ALA A C 1
ATOM 2747 O O . ALA A 1 374 ? -13.327 7.257 9.881 1.00 96.75 374 ALA A O 1
ATOM 2748 N N . VAL A 1 375 ? -14.956 6.238 11.057 1.00 97.69 375 VAL A N 1
ATOM 2749 C CA . VAL A 1 375 ? -15.403 5.369 9.955 1.00 97.69 375 VAL A CA 1
ATOM 2750 C C . VAL A 1 375 ? -15.966 6.200 8.804 1.00 97.69 375 VAL A C 1
ATOM 2752 O O . VAL A 1 375 ? -15.603 5.958 7.662 1.00 97.69 375 VAL A O 1
ATOM 2755 N N . VAL A 1 376 ? -16.792 7.214 9.090 1.00 97.25 376 VAL A N 1
ATOM 2756 C CA . VAL A 1 376 ? -17.318 8.127 8.060 1.00 97.25 376 VAL A CA 1
ATOM 2757 C C . VAL A 1 376 ? -16.192 8.891 7.368 1.00 97.25 376 VAL A C 1
ATOM 2759 O O . VAL A 1 376 ? -16.183 8.951 6.149 1.00 97.25 376 VAL A O 1
ATOM 2762 N N . VAL A 1 377 ? -15.221 9.429 8.108 1.00 97.38 377 VAL A N 1
ATOM 2763 C CA . VAL A 1 377 ? -14.060 10.123 7.524 1.00 97.38 377 VAL A CA 1
ATOM 2764 C C . VAL A 1 377 ? -13.255 9.188 6.626 1.00 97.38 377 VAL A C 1
ATOM 2766 O O . VAL A 1 377 ? -12.915 9.573 5.512 1.00 97.38 377 VAL A O 1
ATOM 2769 N N . ALA A 1 378 ? -12.976 7.960 7.071 1.00 97.56 378 ALA A N 1
ATOM 2770 C CA . ALA A 1 378 ? -12.248 6.989 6.261 1.00 97.56 378 ALA A CA 1
ATOM 2771 C C . ALA A 1 378 ? -13.048 6.559 5.018 1.00 97.56 378 ALA A C 1
ATOM 2773 O O . ALA A 1 378 ? -12.472 6.425 3.944 1.00 97.56 378 ALA A O 1
ATOM 2774 N N . LEU A 1 379 ? -14.371 6.403 5.137 1.00 97.00 379 LEU A N 1
ATOM 2775 C CA . LEU A 1 379 ? -15.258 6.046 4.027 1.00 97.00 379 LEU A CA 1
ATOM 2776 C C . LEU A 1 379 ? -15.352 7.177 2.999 1.00 97.00 379 LEU A C 1
ATOM 2778 O O . LEU A 1 379 ? -15.208 6.942 1.805 1.00 97.00 379 LEU A O 1
ATOM 2782 N N . VAL A 1 380 ? -15.541 8.411 3.465 1.00 95.94 380 VAL A N 1
ATOM 2783 C CA . VAL A 1 380 ? -15.537 9.610 2.620 1.00 95.94 380 VAL A CA 1
ATOM 2784 C C . VAL A 1 380 ? -14.176 9.779 1.949 1.00 95.94 380 VAL A C 1
ATOM 2786 O O . VAL A 1 380 ? -14.125 10.060 0.759 1.00 95.94 380 VAL A O 1
ATOM 2789 N N . GLY A 1 381 ? -13.079 9.555 2.675 1.00 95.25 381 GLY A N 1
ATOM 2790 C CA . GLY A 1 381 ? -11.730 9.573 2.113 1.00 95.25 381 GLY A CA 1
ATOM 2791 C C . GLY A 1 381 ? -11.524 8.512 1.029 1.00 95.25 381 GLY A C 1
ATOM 2792 O O . GLY A 1 381 ? -10.942 8.812 -0.006 1.00 95.25 381 GLY A O 1
ATOM 2793 N N . PHE A 1 382 ? -12.040 7.299 1.240 1.00 94.94 382 PHE A N 1
ATOM 2794 C CA . PHE A 1 382 ? -11.978 6.200 0.275 1.00 94.94 382 PHE A CA 1
ATOM 2795 C C . PHE A 1 382 ? -12.790 6.474 -1.001 1.00 94.94 382 PHE A C 1
ATOM 2797 O O . PHE A 1 382 ? -12.313 6.163 -2.086 1.00 94.94 382 PHE A O 1
ATOM 2804 N N . VAL A 1 383 ? -13.984 7.067 -0.889 1.00 94.19 383 VAL A N 1
ATOM 2805 C CA . VAL A 1 383 ? -14.870 7.307 -2.044 1.00 94.19 383 VAL A CA 1
ATOM 2806 C C . VAL A 1 383 ? -14.568 8.637 -2.742 1.00 94.19 383 VAL A C 1
ATOM 2808 O O . VAL A 1 383 ? -14.394 8.676 -3.956 1.00 94.19 383 VAL A O 1
ATOM 2811 N N . LEU A 1 384 ? -14.504 9.744 -1.996 1.00 94.62 384 LEU A N 1
ATOM 2812 C CA . LEU A 1 384 ? -14.460 11.082 -2.592 1.00 94.62 384 LEU A CA 1
ATOM 2813 C C . LEU A 1 384 ? -13.062 11.514 -3.020 1.00 94.62 384 LEU A C 1
ATOM 2815 O O . LEU A 1 384 ? -12.946 12.194 -4.033 1.00 94.62 384 LEU A O 1
ATOM 2819 N N . LEU A 1 385 ? -12.000 11.170 -2.284 1.00 93.88 385 LEU A N 1
ATOM 2820 C CA . LEU A 1 385 ? -10.671 11.697 -2.619 1.00 93.88 385 LEU A CA 1
ATOM 2821 C C . LEU A 1 385 ? -10.150 11.187 -3.970 1.00 93.88 385 LEU A C 1
ATOM 2823 O O . LEU A 1 385 ? -9.731 12.031 -4.759 1.00 93.88 385 LEU A O 1
ATOM 2827 N N . PRO A 1 386 ? -10.229 9.882 -4.304 1.00 92.50 386 PRO A N 1
ATOM 2828 C CA . PRO A 1 386 ? -9.901 9.407 -5.649 1.00 92.50 386 PRO A CA 1
ATOM 2829 C C . PRO A 1 386 ? -10.681 10.138 -6.741 1.00 92.50 386 PRO A C 1
ATOM 2831 O O . PRO A 1 386 ? -10.107 10.567 -7.739 1.00 92.50 386 PRO A O 1
ATOM 2834 N N . ALA A 1 387 ? -11.986 10.328 -6.525 1.00 93.25 387 ALA A N 1
ATOM 2835 C CA . ALA A 1 387 ? -12.865 10.968 -7.489 1.00 93.25 387 ALA A CA 1
ATOM 2836 C C . ALA A 1 387 ? -12.518 12.452 -7.688 1.00 93.25 387 ALA A C 1
ATOM 2838 O O . ALA A 1 387 ? -12.436 12.907 -8.823 1.00 93.25 387 ALA A O 1
ATOM 2839 N N . LEU A 1 388 ? -12.234 13.188 -6.609 1.00 94.38 388 LEU A N 1
ATOM 2840 C CA . LEU A 1 388 ? -11.814 14.592 -6.664 1.00 94.38 388 LEU A CA 1
ATOM 2841 C C . LEU A 1 388 ? -10.440 14.758 -7.319 1.00 94.38 388 LEU A C 1
ATOM 2843 O O . LEU A 1 388 ? -10.261 15.648 -8.150 1.00 94.38 388 LEU A O 1
ATOM 2847 N N . VAL A 1 389 ? -9.478 13.902 -6.966 1.00 92.00 389 VAL A N 1
ATOM 2848 C CA . VAL A 1 389 ? -8.130 13.943 -7.543 1.00 92.00 389 VAL A CA 1
ATOM 2849 C C . VAL A 1 389 ? -8.200 13.662 -9.041 1.00 92.00 389 VAL A C 1
ATOM 2851 O O . VAL A 1 389 ? -7.705 14.462 -9.833 1.00 92.00 389 VAL A O 1
ATOM 2854 N N . GLN A 1 390 ? -8.879 12.592 -9.447 1.00 90.44 390 GLN A N 1
ATOM 2855 C CA . GLN A 1 390 ? -9.003 12.244 -10.857 1.00 90.44 390 GLN A CA 1
ATOM 2856 C C . GLN A 1 390 ? -9.851 13.260 -11.640 1.00 90.44 390 GLN A C 1
ATOM 2858 O O . GLN A 1 390 ? -9.504 13.596 -12.767 1.00 90.44 390 GLN A O 1
ATOM 2863 N N . ALA A 1 391 ? -10.911 13.825 -11.054 1.00 91.69 391 ALA A N 1
ATOM 2864 C CA . ALA A 1 391 ? -11.674 14.912 -11.675 1.00 91.69 391 ALA A CA 1
ATOM 2865 C C . ALA A 1 391 ? -10.822 16.171 -11.903 1.00 91.69 391 ALA A C 1
ATOM 2867 O O . ALA A 1 391 ? -11.010 16.880 -12.891 1.00 91.69 391 ALA A O 1
ATOM 2868 N N . SER A 1 392 ? -9.862 16.451 -11.014 1.00 89.62 392 SER A N 1
ATOM 2869 C CA . SER A 1 392 ? -8.948 17.585 -11.179 1.00 89.62 392 SER A CA 1
ATOM 2870 C C . SER A 1 392 ? -7.917 17.371 -12.294 1.00 89.62 392 SER A C 1
ATOM 2872 O O . SER A 1 392 ? -7.525 18.339 -12.947 1.00 89.62 392 SER A O 1
ATOM 2874 N N . SER A 1 393 ? -7.513 16.122 -12.557 1.00 87.88 393 SER A N 1
ATOM 2875 C CA . SER A 1 393 ? -6.512 15.792 -13.579 1.00 87.88 393 SER A CA 1
ATOM 2876 C C . SER A 1 393 ? -7.108 15.466 -14.951 1.00 87.88 393 SER A C 1
ATOM 2878 O O . SER A 1 393 ? -6.476 15.764 -15.963 1.00 87.88 393 SER A O 1
ATOM 2880 N N . VAL A 1 394 ? -8.339 14.937 -15.021 1.00 89.69 394 VAL A N 1
ATOM 2881 C CA . VAL A 1 394 ? -8.954 14.432 -16.268 1.00 89.69 394 VAL A CA 1
ATOM 2882 C C . VAL A 1 394 ? -9.045 15.484 -17.380 1.00 89.69 394 VAL A C 1
ATOM 2884 O O . VAL A 1 394 ? -8.928 15.154 -18.559 1.00 89.69 394 VAL A O 1
ATOM 2887 N N . THR A 1 395 ? -9.165 16.762 -17.008 1.00 85.81 395 THR A N 1
ATOM 2888 C CA . THR A 1 395 ? -9.180 17.892 -17.953 1.00 85.81 395 THR A CA 1
ATOM 2889 C C . THR A 1 395 ? -7.908 17.980 -18.797 1.00 85.81 395 THR A C 1
ATOM 2891 O O . THR A 1 395 ? -7.964 18.472 -19.919 1.00 85.81 395 THR A O 1
ATOM 2894 N N . LYS A 1 396 ? -6.772 17.488 -18.286 1.00 83.25 396 LYS A N 1
ATOM 2895 C CA . LYS A 1 396 ? -5.466 17.523 -18.960 1.00 83.25 396 LYS A CA 1
ATOM 2896 C C . LYS A 1 396 ? -4.965 16.134 -19.334 1.00 83.25 396 LYS A C 1
ATOM 2898 O O . LYS A 1 396 ? -4.537 15.933 -20.462 1.00 83.25 396 LYS A O 1
ATOM 2903 N N . SER A 1 397 ? -5.024 15.190 -18.397 1.00 81.56 397 SER A N 1
ATOM 2904 C CA . SER A 1 397 ? -4.388 13.878 -18.534 1.00 81.56 397 SER A CA 1
ATOM 2905 C C . SER A 1 397 ? -5.344 12.765 -18.955 1.00 81.56 397 SER A C 1
ATOM 2907 O O . SER A 1 397 ? -4.887 11.678 -19.255 1.00 81.56 397 SER A O 1
ATOM 2909 N N . GLY A 1 398 ? -6.665 12.961 -18.931 1.00 86.62 398 GLY A N 1
ATOM 2910 C CA . GLY A 1 398 ? -7.614 11.848 -19.091 1.00 86.62 398 GLY A CA 1
ATOM 2911 C C . GLY A 1 398 ? -7.622 10.882 -17.895 1.00 86.62 398 GLY A C 1
ATOM 2912 O O . GLY A 1 398 ? -7.148 11.225 -16.803 1.00 86.62 398 GLY A O 1
ATOM 2913 N N . PHE A 1 399 ? -8.217 9.695 -18.070 1.00 84.69 399 PHE A N 1
ATOM 2914 C CA . PHE A 1 399 ? -8.402 8.706 -16.996 1.00 84.69 399 PHE A CA 1
ATOM 2915 C C . PHE A 1 399 ? -7.187 7.804 -16.791 1.00 84.69 399 PHE A C 1
ATOM 2917 O O . PHE A 1 399 ? -6.901 6.935 -17.606 1.00 84.69 399 PHE A O 1
ATOM 2924 N N . VAL A 1 400 ? -6.523 7.976 -15.645 1.00 86.06 400 VAL A N 1
ATOM 2925 C CA . VAL A 1 400 ? -5.310 7.218 -15.277 1.00 86.06 400 VAL A CA 1
ATOM 2926 C C . VAL A 1 400 ? -5.536 6.355 -14.037 1.00 86.06 400 VAL A C 1
ATOM 2928 O O . VAL A 1 400 ? -4.769 5.436 -13.747 1.00 86.06 400 VAL A O 1
ATOM 2931 N N . TRP A 1 401 ? -6.587 6.657 -13.272 1.00 89.31 401 TRP A N 1
ATOM 2932 C CA . TRP A 1 401 ? -6.874 5.984 -12.016 1.00 89.31 401 TRP A CA 1
ATOM 2933 C C . TRP A 1 401 ? -7.223 4.508 -12.213 1.00 89.31 401 TRP A C 1
ATOM 2935 O O . TRP A 1 401 ? -7.993 4.142 -13.093 1.00 89.31 401 TRP A O 1
ATOM 2945 N N . GLN A 1 402 ? -6.689 3.668 -11.333 1.00 89.75 402 GLN A N 1
ATOM 2946 C CA . GLN A 1 402 ? -6.931 2.231 -11.286 1.00 89.75 402 GLN A CA 1
ATOM 2947 C C . GLN A 1 402 ? -7.286 1.854 -9.854 1.00 89.75 402 GLN A C 1
ATOM 2949 O O . GLN A 1 402 ? -6.780 2.469 -8.908 1.00 89.75 402 GLN A O 1
ATOM 2954 N N . GLY A 1 403 ? -8.122 0.834 -9.657 1.00 89.88 403 GLY A N 1
ATOM 2955 C CA . GLY A 1 403 ? -8.648 0.559 -8.320 1.00 89.88 403 GLY A CA 1
ATOM 2956 C C . GLY A 1 403 ? -7.584 0.195 -7.288 1.00 89.88 403 GLY A C 1
ATOM 2957 O O . GLY A 1 403 ? -7.712 0.553 -6.117 1.00 89.88 403 GLY A O 1
ATOM 2958 N N . ARG A 1 404 ? -6.456 -0.384 -7.720 1.00 92.69 404 ARG A N 1
ATOM 2959 C CA . ARG A 1 404 ? -5.297 -0.635 -6.848 1.00 92.69 404 ARG A CA 1
ATOM 2960 C C . ARG A 1 404 ? -4.735 0.623 -6.173 1.00 92.69 404 ARG A C 1
ATOM 2962 O O . ARG A 1 404 ? -4.126 0.503 -5.116 1.00 92.69 404 ARG A O 1
ATOM 2969 N N . TYR A 1 405 ? -4.934 1.826 -6.722 1.00 94.06 405 TYR A N 1
ATOM 2970 C CA . TYR A 1 405 ? -4.507 3.080 -6.076 1.00 94.06 405 TYR A CA 1
ATOM 2971 C C . TYR A 1 405 ? -5.346 3.432 -4.836 1.00 94.06 405 TYR A C 1
ATOM 2973 O O . TYR A 1 405 ? -4.911 4.233 -4.015 1.00 94.06 405 TYR A O 1
ATOM 2981 N N . ASN A 1 406 ? -6.510 2.797 -4.648 1.00 94.12 406 ASN A N 1
ATOM 2982 C CA . ASN A 1 406 ? -7.372 3.011 -3.481 1.00 94.12 406 ASN A CA 1
ATOM 2983 C C . ASN A 1 406 ? -7.040 2.090 -2.298 1.00 94.12 406 ASN A C 1
ATOM 2985 O O . ASN A 1 406 ? -7.577 2.293 -1.206 1.00 94.12 406 ASN A O 1
ATOM 2989 N N . LEU A 1 407 ? -6.171 1.088 -2.480 1.00 95.81 407 LEU A N 1
ATOM 2990 C CA . LEU A 1 407 ? -5.820 0.116 -1.438 1.00 95.81 407 LEU A CA 1
ATOM 2991 C C . LEU A 1 407 ? -5.316 0.755 -0.124 1.00 95.81 407 LEU A C 1
ATOM 2993 O O . LEU A 1 407 ? -5.743 0.283 0.933 1.00 95.81 407 LEU A O 1
ATOM 2997 N N . PRO A 1 408 ? -4.517 1.847 -0.124 1.00 97.12 408 PRO A N 1
ATOM 2998 C CA . PRO A 1 408 ? -4.146 2.554 1.107 1.00 97.12 408 PRO A CA 1
ATOM 2999 C C . PRO A 1 408 ? -5.355 3.070 1.908 1.00 97.12 408 PRO A C 1
ATOM 3001 O O . PRO A 1 408 ? -5.465 2.833 3.115 1.00 97.12 408 PRO A O 1
ATOM 3004 N N . ALA A 1 409 ? -6.297 3.738 1.236 1.00 96.31 409 ALA A N 1
ATOM 3005 C CA . ALA A 1 409 ? -7.507 4.278 1.860 1.00 96.31 409 ALA A CA 1
ATOM 3006 C C . ALA A 1 409 ? -8.452 3.176 2.337 1.00 96.31 409 ALA A C 1
ATOM 3008 O O . ALA A 1 409 ? -9.024 3.250 3.425 1.00 96.31 409 ALA A O 1
ATO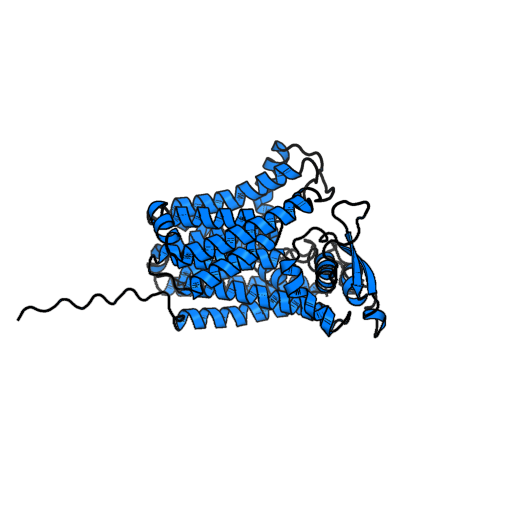M 3009 N N . TYR A 1 410 ? -8.581 2.131 1.529 1.00 96.25 410 TYR A N 1
ATOM 3010 C CA . TYR A 1 410 ? -9.365 0.952 1.846 1.00 96.25 410 TYR A CA 1
ATOM 3011 C C . TYR A 1 410 ? -8.845 0.229 3.094 1.00 96.25 410 TYR A C 1
ATOM 3013 O O . TYR A 1 410 ? -9.622 -0.066 4.003 1.00 96.25 410 TYR A O 1
ATOM 3021 N N . LEU A 1 411 ? -7.531 0.011 3.195 1.00 97.44 411 LEU A N 1
ATOM 3022 C CA . LEU A 1 411 ? -6.918 -0.599 4.375 1.00 97.44 411 LEU A CA 1
ATOM 3023 C C . LEU A 1 411 ? -7.175 0.222 5.635 1.00 97.44 411 LEU A C 1
ATOM 3025 O O . LEU A 1 411 ? -7.523 -0.343 6.672 1.00 97.44 411 LEU A O 1
ATOM 3029 N N . LEU A 1 412 ? -7.064 1.550 5.547 1.00 98.25 412 LEU A N 1
ATOM 3030 C CA . LEU A 1 412 ? -7.412 2.438 6.652 1.00 98.25 412 LEU A CA 1
ATOM 3031 C C . LEU A 1 412 ? -8.892 2.302 7.046 1.00 98.25 412 LEU A C 1
ATOM 3033 O O . LEU A 1 412 ? -9.191 2.181 8.236 1.00 98.25 412 LEU A O 1
ATOM 3037 N N . LEU A 1 413 ? -9.809 2.301 6.073 1.00 98.12 413 LEU A N 1
ATOM 3038 C CA . LEU A 1 413 ? -11.246 2.151 6.310 1.00 98.12 413 LEU A CA 1
ATOM 3039 C C . LEU A 1 413 ? -11.559 0.847 7.049 1.00 98.12 413 LEU A C 1
ATOM 3041 O O . LEU A 1 413 ? -12.216 0.882 8.092 1.00 98.12 413 LEU A O 1
ATOM 3045 N N . ILE A 1 414 ? -11.056 -0.287 6.558 1.00 98.25 414 ILE A N 1
ATOM 3046 C CA . ILE A 1 414 ? -11.289 -1.592 7.185 1.00 98.25 414 ILE A CA 1
ATOM 3047 C C . ILE A 1 414 ? -10.642 -1.664 8.567 1.00 98.25 414 ILE A C 1
ATOM 3049 O O . ILE A 1 414 ? -11.274 -2.141 9.510 1.00 98.25 414 ILE A O 1
ATOM 3053 N N . MET A 1 415 ? -9.427 -1.138 8.726 1.00 98.38 415 MET A N 1
ATOM 3054 C CA . MET A 1 415 ? -8.734 -1.107 10.013 1.00 98.38 415 MET A CA 1
ATOM 3055 C C . MET A 1 415 ? -9.516 -0.300 11.058 1.00 98.38 415 MET A C 1
ATOM 3057 O O . MET A 1 415 ? -9.742 -0.779 12.171 1.00 98.38 415 MET A O 1
ATOM 3061 N N . VAL A 1 416 ? -9.971 0.908 10.714 1.00 97.94 416 VAL A N 1
ATOM 3062 C CA . VAL A 1 416 ? -10.750 1.764 11.623 1.00 97.94 416 VAL A CA 1
ATOM 3063 C C . VAL A 1 416 ? -12.113 1.142 11.922 1.00 97.94 416 VAL A C 1
ATOM 3065 O O . VAL A 1 416 ? -12.504 1.086 13.090 1.00 97.94 416 VAL A O 1
ATOM 3068 N N . ALA A 1 417 ? -12.813 0.620 10.910 1.00 98.19 417 ALA A N 1
ATOM 3069 C CA . ALA A 1 417 ? -14.082 -0.081 11.097 1.00 98.19 417 ALA A CA 1
ATOM 3070 C C . ALA A 1 417 ? -13.928 -1.280 12.046 1.00 98.19 417 ALA A C 1
ATOM 3072 O O . ALA A 1 417 ? -14.708 -1.433 12.987 1.00 98.19 417 ALA A O 1
ATOM 3073 N N . ALA A 1 418 ? -12.869 -2.072 11.879 1.00 97.75 418 ALA A N 1
ATOM 3074 C CA . ALA A 1 418 ? -12.566 -3.209 12.739 1.00 97.75 418 ALA A CA 1
ATOM 3075 C C . ALA A 1 418 ? -12.290 -2.798 14.189 1.00 97.75 418 ALA A C 1
ATOM 3077 O O . ALA A 1 418 ? -12.796 -3.429 15.116 1.00 97.75 418 ALA A O 1
ATOM 3078 N N . VAL A 1 419 ? -11.530 -1.721 14.407 1.00 97.19 419 VAL A N 1
ATOM 3079 C CA . VAL A 1 419 ? -11.267 -1.183 15.753 1.00 97.19 419 VAL A CA 1
ATOM 3080 C C . VAL A 1 419 ? -12.555 -0.705 16.425 1.00 97.19 419 VAL A C 1
ATOM 3082 O O . VAL A 1 419 ? -12.753 -0.947 17.618 1.00 97.19 419 VAL A O 1
ATOM 3085 N N . VAL A 1 420 ? -13.451 -0.069 15.668 1.00 97.06 420 VAL A N 1
ATOM 3086 C CA . VAL A 1 420 ? -14.747 0.414 16.166 1.00 97.06 420 VAL A CA 1
ATOM 3087 C C . VAL A 1 420 ? -15.705 -0.740 16.479 1.00 97.06 420 VAL A C 1
ATOM 3089 O O . VAL A 1 420 ? -16.377 -0.701 17.509 1.00 97.06 420 VAL A O 1
ATOM 3092 N N . ALA A 1 421 ? -15.735 -1.782 15.645 1.00 96.56 421 ALA A N 1
ATOM 3093 C CA . ALA A 1 421 ? -16.602 -2.949 15.811 1.00 96.56 421 ALA A CA 1
ATOM 3094 C C . ALA A 1 421 ? -16.070 -3.987 16.824 1.00 96.56 421 ALA A C 1
ATOM 3096 O O . ALA A 1 421 ? -16.838 -4.821 17.312 1.00 96.56 421 ALA A O 1
ATOM 3097 N N . ALA A 1 422 ? -14.784 -3.933 17.192 1.00 95.50 422 ALA A N 1
ATOM 3098 C CA . ALA A 1 422 ? -14.141 -4.914 18.072 1.00 95.50 422 ALA A CA 1
ATOM 3099 C C . ALA A 1 422 ? -14.875 -5.171 19.410 1.00 95.50 422 ALA A C 1
ATOM 3101 O O . ALA A 1 422 ? -15.012 -6.334 19.786 1.00 95.50 422 ALA A O 1
ATOM 3102 N N . PRO A 1 423 ? -15.410 -4.161 20.134 1.00 93.56 423 PRO A N 1
ATOM 3103 C CA . PRO A 1 423 ? -16.147 -4.405 21.377 1.00 93.56 423 PRO A CA 1
ATOM 3104 C C . PRO A 1 423 ? -17.419 -5.237 21.202 1.00 93.56 423 PRO A C 1
ATOM 3106 O O . PRO A 1 423 ? -17.822 -5.932 22.131 1.00 93.56 423 PRO A O 1
ATOM 3109 N N . ALA A 1 424 ? -18.071 -5.137 20.045 1.00 92.62 424 ALA A N 1
ATOM 3110 C CA . ALA A 1 424 ? -19.262 -5.914 19.737 1.00 92.62 424 ALA A CA 1
ATOM 3111 C C . ALA A 1 424 ? -18.893 -7.330 19.306 1.00 92.62 424 ALA A C 1
ATOM 3113 O O . ALA A 1 424 ? -19.528 -8.288 19.740 1.00 92.62 424 ALA A O 1
ATOM 3114 N N . PHE A 1 425 ? -17.819 -7.452 18.525 1.00 92.69 425 PHE A N 1
ATOM 3115 C CA . PHE A 1 425 ? -17.260 -8.737 18.140 1.00 92.69 425 PHE A CA 1
ATOM 3116 C C . PHE A 1 425 ? -16.887 -9.576 19.362 1.00 92.69 425 PHE A C 1
ATOM 3118 O O . PHE A 1 425 ? -17.286 -10.727 19.425 1.00 92.69 425 PHE A O 1
ATOM 3125 N N . ASP A 1 426 ? -16.246 -9.012 20.387 1.00 90.75 426 ASP A N 1
ATOM 3126 C CA . ASP A 1 426 ? -15.876 -9.754 21.607 1.00 90.75 426 ASP A CA 1
ATOM 3127 C C . ASP A 1 426 ? -17.069 -10.349 22.383 1.00 90.75 426 ASP A C 1
ATOM 3129 O O . ASP A 1 426 ? -16.878 -11.257 23.189 1.00 90.75 426 ASP A O 1
ATOM 3133 N N . ARG A 1 427 ? -18.296 -9.854 22.166 1.00 91.62 427 ARG A N 1
ATOM 3134 C CA . ARG A 1 427 ? -19.517 -10.383 22.806 1.00 91.62 427 ARG A CA 1
ATOM 3135 C C . ARG A 1 427 ? -20.118 -11.575 22.064 1.00 91.62 427 ARG A C 1
ATOM 3137 O O . ARG A 1 427 ? -21.029 -12.219 22.577 1.00 91.62 427 ARG A O 1
ATOM 3144 N N . VAL A 1 428 ? -19.654 -11.839 20.847 1.00 91.50 428 VAL A N 1
ATOM 3145 C CA . VAL A 1 428 ? -20.132 -12.942 20.014 1.00 91.50 428 VAL A CA 1
ATOM 3146 C C . VAL A 1 428 ? -19.655 -14.282 20.607 1.00 91.50 428 VAL A C 1
ATOM 3148 O O . VAL A 1 428 ? -18.527 -14.359 21.097 1.00 91.50 428 VAL A O 1
ATOM 3151 N N . PRO A 1 429 ? -20.469 -15.358 20.571 1.00 94.12 429 PRO A N 1
ATOM 3152 C CA . PRO A 1 429 ? -20.068 -16.656 21.108 1.00 94.12 429 PRO A CA 1
ATOM 3153 C C . PRO A 1 429 ? -18.792 -17.208 20.458 1.00 94.12 429 PRO A C 1
ATOM 3155 O O . PRO A 1 429 ? -18.605 -17.107 19.244 1.00 94.12 429 PRO A O 1
ATOM 3158 N N . ALA A 1 430 ? -17.958 -17.901 21.240 1.00 91.25 430 ALA A N 1
ATOM 3159 C CA . ALA A 1 430 ? -16.672 -18.439 20.779 1.00 91.25 430 ALA A CA 1
ATOM 3160 C C . ALA A 1 430 ? -16.788 -19.374 19.556 1.00 91.25 430 ALA A C 1
ATOM 3162 O O . ALA A 1 430 ? -15.895 -19.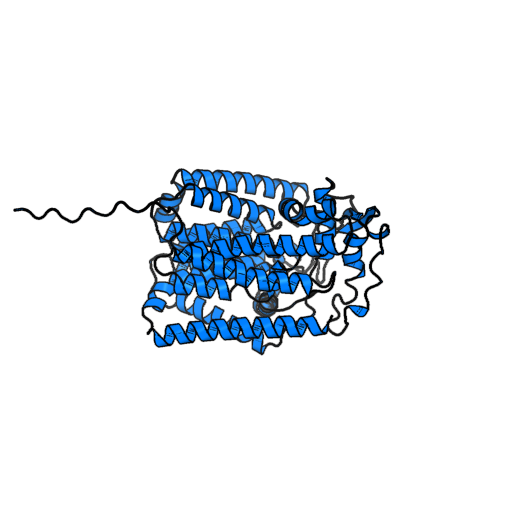411 18.710 1.00 91.25 430 ALA A O 1
ATOM 3163 N N . LEU A 1 431 ? -17.897 -20.115 19.428 1.00 93.94 431 LEU A N 1
ATOM 3164 C CA . LEU A 1 431 ? -18.167 -20.940 18.247 1.00 93.94 431 LEU A CA 1
ATOM 3165 C C . LEU A 1 431 ? -18.288 -20.087 16.975 1.00 93.94 431 LEU A C 1
ATOM 3167 O O . LEU A 1 431 ? -17.742 -20.445 15.934 1.00 93.94 431 LEU A O 1
ATOM 3171 N N . VAL A 1 432 ? -18.973 -18.947 17.064 1.00 92.81 432 VAL A N 1
ATOM 3172 C CA . VAL A 1 432 ? -19.152 -18.025 15.939 1.00 92.81 432 VAL A CA 1
ATOM 3173 C C . VAL A 1 432 ? -17.831 -17.325 15.613 1.00 92.81 432 VAL A C 1
ATOM 3175 O O . VAL A 1 432 ? -17.500 -17.217 14.438 1.00 92.81 432 VAL A O 1
ATOM 3178 N N . HIS A 1 433 ? -17.011 -16.964 16.611 1.00 90.19 433 HIS A N 1
ATOM 3179 C CA . HIS A 1 433 ? -15.639 -16.483 16.361 1.00 90.19 433 HIS A CA 1
ATOM 3180 C C . HIS A 1 433 ? -14.824 -17.470 15.533 1.00 90.19 433 HIS A C 1
ATOM 3182 O O . HIS A 1 433 ? -14.246 -17.086 14.521 1.00 90.19 433 HIS A O 1
ATOM 3188 N N . ARG A 1 434 ? -14.797 -18.748 15.936 1.00 92.44 434 ARG A N 1
ATOM 3189 C CA . ARG A 1 434 ? -14.057 -19.794 15.214 1.00 92.44 434 ARG A CA 1
ATOM 3190 C C . ARG A 1 434 ? -14.562 -19.960 13.784 1.00 92.44 434 ARG A C 1
ATOM 3192 O O . ARG A 1 434 ? -13.750 -20.103 12.878 1.00 92.44 434 ARG A O 1
ATOM 3199 N N . ARG A 1 435 ? -15.881 -19.895 13.574 1.00 94.94 435 ARG A N 1
ATOM 3200 C CA . ARG A 1 435 ? -16.484 -19.953 12.234 1.00 94.94 435 ARG A CA 1
ATOM 3201 C C . ARG A 1 435 ? -16.107 -18.750 11.375 1.00 94.94 435 ARG A C 1
ATOM 3203 O O . ARG A 1 435 ? -15.771 -18.948 10.217 1.00 94.94 435 ARG A O 1
ATOM 3210 N N . ILE A 1 436 ? -16.107 -17.536 11.928 1.00 93.38 436 ILE A N 1
ATOM 3211 C CA . ILE A 1 436 ? -15.678 -16.328 11.205 1.00 93.38 436 ILE A CA 1
ATOM 3212 C C . ILE A 1 436 ? -14.193 -16.422 10.841 1.00 93.38 436 ILE A C 1
ATOM 3214 O O . ILE A 1 436 ? -13.832 -16.151 9.702 1.00 93.38 436 ILE A O 1
ATOM 3218 N N . LEU A 1 437 ? -13.338 -16.853 11.773 1.00 93.06 437 LEU A N 1
ATOM 3219 C CA . LEU A 1 437 ? -11.910 -17.055 11.513 1.00 93.06 437 LEU A CA 1
ATOM 3220 C C . LEU A 1 437 ? -11.676 -18.088 10.406 1.00 93.06 437 LEU A C 1
ATOM 3222 O O . LEU A 1 437 ? -10.917 -17.821 9.478 1.00 93.06 437 LEU A O 1
ATOM 3226 N N . ALA A 1 438 ? -12.351 -19.238 10.482 1.00 95.00 438 ALA A N 1
ATOM 3227 C CA . ALA A 1 438 ? -12.270 -20.275 9.460 1.00 95.00 438 ALA A CA 1
ATOM 3228 C C . ALA A 1 438 ? -12.783 -19.770 8.106 1.00 95.00 438 ALA A C 1
ATOM 3230 O O . ALA A 1 438 ? -12.125 -19.984 7.097 1.00 95.00 438 ALA A O 1
ATOM 3231 N N . LEU A 1 439 ? -13.908 -19.049 8.084 1.00 95.19 439 LEU A N 1
ATOM 3232 C CA . LEU A 1 439 ? -14.465 -18.468 6.865 1.00 95.19 439 LEU A CA 1
ATOM 3233 C C . LEU A 1 439 ? -13.490 -17.481 6.222 1.00 95.19 439 LEU A C 1
ATOM 3235 O O . LEU A 1 439 ? -13.215 -17.602 5.035 1.00 95.19 439 LEU A O 1
ATOM 3239 N N . VAL A 1 440 ? -12.935 -16.541 6.993 1.00 94.25 440 VAL A N 1
ATOM 3240 C CA . VAL A 1 440 ? -11.951 -15.573 6.485 1.00 94.25 440 VAL A CA 1
ATOM 3241 C C . VAL A 1 440 ? -10.712 -16.293 5.959 1.00 94.25 440 VAL A C 1
ATOM 3243 O O . VAL A 1 440 ? -10.253 -15.974 4.868 1.00 94.25 440 VAL A O 1
ATOM 3246 N N . ALA A 1 441 ? -10.196 -17.290 6.683 1.00 93.12 441 ALA A N 1
ATOM 3247 C CA . ALA A 1 441 ? -9.040 -18.064 6.241 1.00 93.12 441 ALA A CA 1
ATOM 3248 C C . ALA A 1 441 ? -9.318 -18.833 4.939 1.00 93.12 441 ALA A C 1
ATOM 3250 O O . ALA A 1 441 ? -8.502 -18.785 4.024 1.00 93.12 441 ALA A O 1
ATOM 3251 N N . VAL A 1 442 ? -10.474 -19.498 4.833 1.00 95.12 442 VAL A N 1
ATOM 3252 C CA . VAL A 1 442 ? -10.880 -20.253 3.638 1.00 95.12 442 VAL A CA 1
ATOM 3253 C C . VAL A 1 442 ? -11.096 -19.323 2.451 1.00 95.12 442 VAL A C 1
ATOM 3255 O O . VAL A 1 442 ? -10.563 -19.594 1.382 1.00 95.12 442 VAL A O 1
ATOM 3258 N N . VAL A 1 443 ? -11.823 -18.217 2.629 1.00 94.56 443 VAL A N 1
ATOM 3259 C CA . VAL A 1 443 ? -12.050 -17.220 1.570 1.00 94.56 443 VAL A CA 1
ATOM 3260 C C . VAL A 1 443 ? -10.722 -16.649 1.084 1.00 94.56 443 VAL A C 1
ATOM 3262 O O . VAL A 1 443 ? -10.483 -16.604 -0.120 1.00 94.56 443 VAL A O 1
ATOM 3265 N N . HIS A 1 444 ? -9.840 -16.268 2.010 1.00 94.25 444 HIS A N 1
ATOM 3266 C CA . HIS A 1 444 ? -8.551 -15.674 1.671 1.00 94.25 444 HIS A CA 1
ATOM 3267 C C . HIS A 1 444 ? -7.626 -16.663 0.961 1.00 94.25 444 HIS A C 1
ATOM 3269 O O . HIS A 1 444 ? -7.030 -16.328 -0.059 1.00 94.25 444 HIS A O 1
ATOM 3275 N N . ALA A 1 445 ? -7.546 -17.902 1.454 1.00 93.38 445 ALA A N 1
ATOM 3276 C CA . ALA A 1 445 ? -6.758 -18.959 0.828 1.00 93.38 445 ALA A CA 1
ATOM 3277 C C . ALA A 1 445 ? -7.314 -19.350 -0.549 1.00 93.38 445 ALA A C 1
ATOM 3279 O O . ALA A 1 445 ? -6.545 -19.490 -1.496 1.00 93.38 445 ALA A O 1
ATOM 3280 N N . ALA A 1 446 ? -8.638 -19.477 -0.685 1.00 94.88 446 ALA A N 1
ATOM 3281 C CA . ALA A 1 446 ? -9.284 -19.803 -1.951 1.00 94.88 446 ALA A CA 1
ATOM 3282 C C . ALA A 1 446 ? -9.074 -18.696 -2.989 1.00 94.88 446 ALA A C 1
ATOM 3284 O O . ALA A 1 446 ? -8.726 -18.993 -4.126 1.00 94.88 446 ALA A O 1
ATOM 3285 N N . ALA A 1 447 ? -9.226 -17.425 -2.609 1.00 94.31 447 ALA A N 1
ATOM 3286 C CA . ALA A 1 447 ? -8.991 -16.307 -3.515 1.00 94.31 447 ALA A CA 1
ATOM 3287 C C . ALA A 1 447 ? -7.511 -16.162 -3.893 1.00 94.31 447 ALA A C 1
ATOM 3289 O O . ALA A 1 447 ? -7.212 -15.907 -5.056 1.00 94.31 447 ALA A O 1
ATOM 3290 N N . ALA A 1 448 ? -6.585 -16.378 -2.952 1.00 92.69 448 ALA A N 1
ATOM 3291 C CA . ALA A 1 448 ? -5.154 -16.405 -3.247 1.00 92.69 448 ALA A CA 1
ATOM 3292 C C . ALA A 1 448 ? -4.795 -17.551 -4.209 1.00 92.69 448 ALA A C 1
ATOM 3294 O O . ALA A 1 448 ? -4.075 -17.327 -5.179 1.00 92.69 448 ALA A O 1
ATOM 3295 N N . PHE A 1 449 ? -5.341 -18.751 -3.986 1.00 94.56 449 PHE A N 1
ATOM 3296 C CA . PHE A 1 449 ? -5.140 -19.909 -4.857 1.00 94.56 449 PHE A CA 1
ATOM 3297 C C . PHE A 1 449 ? -5.726 -19.680 -6.253 1.00 94.56 449 PHE A C 1
ATOM 3299 O O . PHE A 1 449 ? -5.018 -19.822 -7.243 1.00 94.56 449 PHE A O 1
ATOM 3306 N N . VAL A 1 450 ? -6.998 -19.275 -6.344 1.00 94.94 450 VAL A N 1
ATOM 3307 C CA . VAL A 1 450 ? -7.654 -18.953 -7.621 1.00 94.94 450 VAL A CA 1
ATOM 3308 C C . VAL A 1 450 ? -6.894 -17.848 -8.340 1.00 94.94 450 VAL A C 1
ATOM 3310 O O . VAL A 1 450 ? -6.698 -17.944 -9.548 1.00 94.94 450 VAL A O 1
ATOM 3313 N N . GLY A 1 451 ? -6.436 -16.828 -7.616 1.00 93.12 451 GLY A N 1
ATOM 3314 C CA . GLY A 1 451 ? -5.687 -15.732 -8.204 1.00 93.12 451 GLY A CA 1
ATOM 3315 C C . GLY A 1 451 ? -4.362 -16.169 -8.806 1.00 93.12 451 GLY A C 1
ATOM 3316 O O . GLY A 1 451 ? -4.118 -15.900 -9.980 1.00 93.12 451 GLY A O 1
ATOM 3317 N N . LEU A 1 452 ? -3.568 -16.925 -8.048 1.00 91.94 452 LEU A N 1
ATOM 3318 C CA . LEU A 1 452 ? -2.312 -17.474 -8.542 1.00 91.94 452 LEU A CA 1
ATOM 3319 C C . LEU A 1 452 ? -2.541 -18.419 -9.729 1.00 91.94 452 LEU A C 1
ATOM 3321 O O . LEU A 1 452 ? -1.882 -18.282 -10.750 1.00 91.94 452 LEU A O 1
ATOM 3325 N N . MET A 1 453 ? -3.509 -19.334 -9.638 1.00 93.56 453 MET A N 1
ATOM 3326 C CA . MET A 1 453 ? -3.810 -20.279 -10.719 1.00 93.56 453 MET A CA 1
ATOM 3327 C C . MET A 1 453 ? -4.334 -19.597 -11.983 1.00 93.56 453 MET A C 1
ATOM 3329 O O . MET A 1 453 ? -4.051 -20.064 -13.080 1.00 93.56 453 MET A O 1
ATOM 3333 N N . THR A 1 454 ? -5.106 -18.516 -11.847 1.00 90.94 454 THR A N 1
ATOM 3334 C CA . THR A 1 454 ? -5.561 -17.717 -12.996 1.00 90.94 454 THR A CA 1
ATOM 3335 C C . THR A 1 454 ? -4.362 -17.063 -13.671 1.00 90.94 454 THR A C 1
ATOM 3337 O O . THR A 1 454 ? -4.259 -17.101 -14.891 1.00 90.94 454 THR A O 1
ATOM 3340 N N . PHE A 1 455 ? -3.435 -16.521 -12.882 1.00 88.81 455 PHE A N 1
ATOM 3341 C CA . PHE A 1 455 ? -2.252 -15.855 -13.407 1.00 88.81 455 PHE A CA 1
ATOM 3342 C C . PHE A 1 455 ? -1.263 -16.825 -14.067 1.00 88.81 455 PHE A C 1
ATOM 3344 O O . PHE A 1 455 ? -0.800 -16.567 -15.170 1.00 88.81 455 PHE A O 1
ATOM 3351 N N . LEU A 1 456 ? -1.029 -17.990 -13.455 1.00 90.50 456 LEU A N 1
ATOM 3352 C CA . LEU A 1 456 ? -0.136 -19.033 -13.976 1.00 90.50 456 LEU A CA 1
ATOM 3353 C C . LEU A 1 456 ? -0.563 -19.605 -15.336 1.00 90.50 456 LEU A C 1
ATOM 3355 O O . LEU A 1 456 ? 0.265 -20.192 -16.019 1.00 90.50 456 LEU A O 1
ATOM 3359 N N . ARG A 1 457 ? -1.826 -19.446 -15.756 1.00 87.25 457 ARG A N 1
ATOM 3360 C CA . ARG A 1 457 ? -2.265 -19.836 -17.113 1.00 87.25 457 ARG A CA 1
ATOM 3361 C C . ARG A 1 457 ? -1.610 -19.007 -18.216 1.00 87.25 457 ARG A C 1
ATOM 3363 O O . ARG A 1 457 ? -1.674 -19.409 -19.370 1.00 87.25 457 ARG A O 1
ATOM 3370 N N . ARG A 1 458 ? -1.036 -17.857 -17.860 1.00 80.44 458 ARG A N 1
ATOM 3371 C CA . ARG A 1 458 ? -0.335 -16.958 -18.778 1.00 80.44 458 ARG A CA 1
ATOM 3372 C C . ARG A 1 458 ? 1.170 -17.211 -18.823 1.00 80.44 458 ARG A C 1
ATOM 3374 O O . ARG A 1 458 ? 1.849 -16.518 -19.573 1.00 80.44 458 ARG A O 1
ATOM 3381 N N . ASN A 1 459 ? 1.687 -18.127 -18.005 1.00 81.56 459 ASN A N 1
ATOM 3382 C CA . ASN A 1 459 ? 3.113 -18.441 -17.977 1.00 81.56 459 ASN A CA 1
ATOM 3383 C C . ASN A 1 459 ? 3.546 -19.275 -19.168 1.00 81.56 459 ASN A C 1
ATOM 3385 O O . ASN A 1 459 ? 2.740 -20.124 -19.611 1.00 81.56 459 ASN A O 1
#

pLDDT: mean 92.1, std 10.07, range [36.94, 98.81]

Radius of gyration: 22.4 Å; chains: 1; bounding box: 53×42×88 Å

Foldseek 3Di:
DDDDDPPPPDQDAPDDQDPQLVVLLVCLLVPLLVLLLCLLVLFFQLQFALQLLLLQCLQQVLVVNQQADDDPQLLKHKGKAFQLSNLSNQQLPCFQPLQAFSVNRDDRQDDCSRQDIDIDMHSCSLAFCPLSPQQNCLCVVVPRDPSSQSSSLSSLLNLLSSLLSLLLSLLSLAPQNQLLNLLLVLLCALLLSSCSSGSALLNQLLSLLSNLLSLLLSLLRVLTHHDLVSLVSNLVSLLSQLRSGLCSVVLSVLSLVLSCLQNDVVSSVVSCPHPSNVSSVVSSVVSNVVSVVSCVVSVNLQSQAADPQAQDALVVLLVVLLVCLVVLLQSSHFLGGSSNQGFDVVLSVVSVVSLCVLLCLLCPPDFPRRLNVSLVSLVCCLRRVVSNSRSVRSNHHNDDDHSSSSSSSSSSNSSSSSVRNSVVVVVDDPVVSVVVSVVSVCSRVVSSVSRSVSSSSND